Protein AF-A0A975ECJ5-F1 (afdb_monomer)

Mean predicted aligned error: 13.13 Å

Radius of gyration: 29.89 Å; Cα contacts (8 Å, |Δi|>4): 944; chains: 1; bounding box: 77×48×87 Å

Nearest PDB structures (foldseek):
  6h6a-assembly3_J  TM=4.450E-01  e=6.176E-04  Homo sapiens
  3abz-assembly1_A  TM=7.469E-01  e=1.154E-01  Kluyveromyces marxianus
  6s6z-assembly1_A  TM=5.336E-01  e=2.998E-02  Thermotoga maritima MSB8
  3abz-assembly1_C  TM=6.515E-01  e=1.094E-01  Kluyveromyces marxianus
  3ac0-assembly1_C  TM=5.501E-01  e=2.735E-01  Kluyveromyces marxianus

Structure (mmCIF, N/CA/C/O backbone):
data_AF-A0A975ECJ5-F1
#
_entry.id   AF-A0A975ECJ5-F1
#
loop_
_atom_site.group_PDB
_atom_site.id
_atom_site.type_symbol
_atom_site.label_atom_id
_atom_site.label_alt_id
_atom_site.label_comp_id
_atom_site.label_asym_id
_atom_site.label_entity_id
_atom_site.label_seq_id
_atom_site.pdbx_PDB_ins_code
_atom_site.Cartn_x
_atom_site.Cartn_y
_atom_site.Cartn_z
_atom_site.occupancy
_atom_site.B_iso_or_equiv
_atom_site.auth_seq_id
_atom_site.auth_comp_id
_atom_site.auth_asym_id
_atom_site.auth_atom_id
_atom_site.pdbx_PDB_model_num
ATOM 1 N N . MET A 1 1 ? 2.549 15.466 43.502 1.00 62.28 1 MET A N 1
ATOM 2 C CA . MET A 1 1 ? 1.268 14.815 43.764 1.00 62.28 1 MET A CA 1
ATOM 3 C C . MET A 1 1 ? 0.696 14.519 42.403 1.00 62.28 1 MET A C 1
ATOM 5 O O . MET A 1 1 ? 0.426 15.456 41.662 1.00 62.28 1 MET A O 1
ATOM 9 N N . LEU A 1 2 ? 0.679 13.247 42.028 1.00 64.88 2 LEU A N 1
ATOM 10 C CA . LEU A 1 2 ? -0.061 12.798 40.859 1.00 64.88 2 LEU A CA 1
ATOM 11 C C . LEU A 1 2 ? -1.450 12.451 41.387 1.00 64.88 2 LEU A C 1
ATOM 13 O O . LEU A 1 2 ? -1.637 11.401 41.990 1.00 64.88 2 LEU A O 1
ATOM 17 N N . LEU A 1 3 ? -2.378 13.398 41.284 1.00 78.25 3 LEU A N 1
ATOM 18 C CA . LEU A 1 3 ? -3.798 13.105 41.448 1.00 78.25 3 LEU A CA 1
ATOM 19 C C . LEU A 1 3 ? -4.303 12.575 40.105 1.00 78.25 3 LEU A C 1
ATOM 21 O O . LEU A 1 3 ? -3.846 13.037 39.056 1.00 78.25 3 LEU A O 1
ATOM 25 N N . CYS A 1 4 ? -5.242 11.628 40.115 1.00 75.44 4 CYS A N 1
ATOM 26 C CA . CYS A 1 4 ? -6.011 11.370 38.901 1.00 75.44 4 CYS A CA 1
ATOM 27 C C . CYS A 1 4 ? -6.831 12.624 38.540 1.00 75.44 4 CYS A C 1
ATOM 29 O O . CYS A 1 4 ? -7.020 13.521 39.368 1.00 75.44 4 CYS A O 1
ATOM 31 N N . LEU A 1 5 ? -7.313 12.687 37.298 1.00 66.12 5 LEU A N 1
ATOM 32 C CA . LEU A 1 5 ? -8.022 13.855 36.767 1.00 66.12 5 LEU A CA 1
ATOM 33 C C . LEU A 1 5 ? -9.216 14.272 37.648 1.00 66.12 5 LEU A C 1
ATOM 35 O O . LEU A 1 5 ? -9.437 15.459 37.868 1.00 66.12 5 LEU A O 1
ATOM 39 N N . GLU A 1 6 ? -9.942 13.295 38.188 1.00 70.50 6 GLU A N 1
ATOM 40 C CA . GLU A 1 6 ? -11.142 13.496 39.009 1.00 70.50 6 GLU A CA 1
ATOM 41 C C . GLU A 1 6 ? -10.809 14.137 40.363 1.00 70.50 6 GLU A C 1
ATOM 43 O O . GLU A 1 6 ? -11.420 15.134 40.743 1.00 70.50 6 GLU A O 1
ATOM 48 N N . HIS A 1 7 ? -9.777 13.642 41.054 1.00 82.31 7 HIS A N 1
ATOM 49 C CA . HIS A 1 7 ? -9.338 14.224 42.325 1.00 82.31 7 HIS A CA 1
ATOM 50 C C . HIS A 1 7 ? -8.669 15.594 42.138 1.00 82.31 7 HIS A C 1
ATOM 52 O O . HIS A 1 7 ? -8.808 16.462 42.996 1.00 82.31 7 HIS A O 1
ATOM 58 N N . ALA A 1 8 ? -7.966 15.823 41.020 1.00 83.69 8 ALA A N 1
ATOM 59 C CA . ALA A 1 8 ? -7.446 17.152 40.694 1.00 83.69 8 ALA A CA 1
ATOM 60 C C . ALA A 1 8 ? -8.595 18.160 40.513 1.00 83.69 8 ALA A C 1
ATOM 62 O O . ALA A 1 8 ? -8.568 19.242 41.096 1.00 83.69 8 ALA A O 1
ATOM 63 N N . TRP A 1 9 ? -9.647 17.765 39.789 1.00 86.75 9 TRP A N 1
ATOM 64 C CA . TRP A 1 9 ? -10.843 18.585 39.593 1.00 86.75 9 TRP A CA 1
ATOM 65 C C . TRP A 1 9 ? -11.589 18.885 40.900 1.00 86.75 9 TRP A C 1
ATOM 67 O O . TRP A 1 9 ? -12.117 19.984 41.071 1.00 86.75 9 TRP A O 1
ATOM 77 N N . GLU A 1 10 ? -11.637 17.924 41.825 1.00 88.56 10 GLU A N 1
ATOM 78 C CA . GLU A 1 10 ? -12.267 18.085 43.139 1.00 88.56 10 GLU A CA 1
ATOM 79 C C . GLU A 1 10 ? -11.507 19.075 44.039 1.00 88.56 10 GLU A C 1
ATOM 81 O O . GLU A 1 10 ? -12.133 19.896 44.716 1.00 88.56 10 GLU A O 1
ATOM 86 N N . VAL A 1 11 ? -10.170 19.032 44.013 1.00 88.19 11 VAL A N 1
ATOM 87 C CA . VAL A 1 11 ? -9.294 19.959 44.752 1.00 88.19 11 VAL A CA 1
ATOM 88 C C . VAL A 1 11 ? -9.364 21.381 44.181 1.00 88.19 11 VAL A C 1
ATOM 90 O O . VAL A 1 11 ? -9.317 22.345 44.945 1.00 88.19 11 VAL A O 1
ATOM 93 N N . ASP A 1 12 ? -9.538 21.518 42.865 1.00 88.81 12 ASP A N 1
ATOM 94 C CA . ASP A 1 12 ? -9.595 22.812 42.171 1.00 88.81 12 ASP A CA 1
ATOM 95 C C . ASP A 1 12 ? -10.973 23.507 42.251 1.00 88.81 12 ASP A C 1
ATOM 97 O O . ASP A 1 12 ? -11.145 24.618 41.737 1.00 88.81 12 ASP A O 1
ATOM 101 N N . GLN A 1 13 ? -11.970 22.901 42.911 1.00 92.12 13 GLN A N 1
ATOM 102 C CA . GLN A 1 13 ? -13.289 23.514 43.078 1.00 92.12 13 GLN A CA 1
ATOM 103 C C . GLN A 1 13 ? -13.207 24.833 43.878 1.00 92.12 13 GLN A C 1
ATOM 105 O O . GLN A 1 13 ? -12.739 24.829 45.022 1.00 92.12 13 GLN A O 1
ATOM 110 N N . PRO A 1 14 ? -13.739 25.966 43.366 1.00 90.06 14 PRO A N 1
ATOM 111 C CA . PRO A 1 14 ? -13.630 27.272 44.028 1.00 90.06 14 PRO A CA 1
ATOM 112 C C . PRO A 1 14 ? -14.200 27.318 45.452 1.00 90.06 14 PRO A C 1
ATOM 114 O O . PRO A 1 14 ? -13.722 28.077 46.292 1.00 90.06 14 PRO A O 1
ATOM 117 N N . ASN A 1 15 ? -15.216 26.502 45.739 1.00 93.25 15 ASN A N 1
ATOM 118 C CA . ASN A 1 15 ? -15.853 26.396 47.052 1.00 93.25 15 ASN A CA 1
ATOM 119 C C . ASN A 1 15 ? -15.137 25.435 48.017 1.00 93.25 15 ASN A C 1
ATOM 121 O O . ASN A 1 15 ? -15.571 25.326 49.159 1.00 93.25 15 ASN A O 1
ATOM 125 N N . ARG A 1 16 ? -14.066 24.756 47.583 1.00 91.69 16 ARG A N 1
ATOM 126 C CA . ARG A 1 16 ? -13.298 23.789 48.390 1.00 91.69 16 ARG A CA 1
ATOM 127 C C . ARG A 1 16 ? -11.844 24.185 48.612 1.00 91.69 16 ARG A C 1
ATOM 129 O O . ARG A 1 16 ? -11.105 23.475 49.285 1.00 91.69 16 ARG A O 1
ATOM 136 N N . VAL A 1 17 ? -11.436 25.358 48.129 1.00 89.62 17 VAL A N 1
ATOM 137 C CA . VAL A 1 17 ? -10.081 25.900 48.332 1.00 89.62 17 VAL A CA 1
ATOM 138 C C . VAL A 1 17 ? -9.714 25.982 49.824 1.00 89.62 17 VAL A C 1
ATOM 140 O O . VAL A 1 17 ? -8.550 25.836 50.191 1.00 89.62 17 VAL A O 1
ATOM 143 N N . THR A 1 18 ? -10.701 26.182 50.704 1.00 93.25 18 THR A N 1
ATOM 144 C CA . THR A 1 18 ? -10.509 26.168 52.163 1.00 93.25 18 THR A CA 1
ATOM 145 C C . THR A 1 18 ? -10.341 24.769 52.750 1.00 93.25 18 THR A C 1
ATOM 147 O O . THR A 1 18 ? -9.682 24.636 53.779 1.00 93.25 18 THR A O 1
ATOM 150 N N . ASP A 1 19 ? -10.907 23.747 52.107 1.00 94.31 19 ASP A N 1
ATOM 151 C CA . ASP A 1 19 ? -10.820 22.345 52.534 1.00 94.31 19 ASP A CA 1
ATOM 152 C C . ASP A 1 19 ? -9.458 21.739 52.167 1.00 94.31 19 ASP A C 1
ATOM 154 O O . ASP A 1 19 ? -8.950 20.867 52.872 1.00 94.31 19 ASP A O 1
ATOM 158 N N . PHE A 1 20 ? -8.834 22.247 51.097 1.00 93.38 20 PHE A N 1
ATOM 159 C CA . PHE A 1 20 ? -7.541 21.789 50.582 1.00 93.38 20 PHE A CA 1
ATOM 160 C C . PHE A 1 20 ? -6.480 22.902 50.599 1.00 93.38 20 PHE A C 1
ATOM 162 O O . PHE A 1 20 ? -5.957 23.295 49.552 1.00 93.38 20 PHE A O 1
ATOM 169 N N . PRO A 1 21 ? -6.115 23.439 51.779 1.00 93.81 21 PRO A N 1
ATOM 170 C CA . PRO A 1 21 ? -5.137 24.511 51.848 1.00 93.81 21 PRO A CA 1
ATOM 171 C C . PRO A 1 21 ? -3.771 24.031 51.324 1.00 93.81 21 PRO A C 1
ATOM 173 O O . PRO A 1 21 ? -3.394 22.875 51.545 1.00 93.81 21 PRO A O 1
ATOM 176 N N . PRO A 1 22 ? -2.942 24.915 50.729 1.00 90.94 22 PRO A N 1
ATOM 177 C CA . PRO A 1 22 ? -1.637 24.538 50.175 1.00 90.94 22 PRO A CA 1
ATOM 178 C C . PRO A 1 22 ? -0.714 23.800 51.152 1.00 90.94 22 PRO A C 1
ATOM 180 O O . PRO A 1 22 ? 0.156 23.041 50.731 1.00 90.94 22 PRO A O 1
ATOM 183 N N . LYS A 1 23 ? -0.881 24.028 52.461 1.00 94.19 23 LYS A N 1
ATOM 184 C CA . LYS A 1 23 ? -0.145 23.314 53.508 1.00 94.19 23 LYS A CA 1
ATOM 185 C C . LYS A 1 23 ? -0.503 21.821 53.539 1.00 94.19 23 LYS A C 1
ATOM 187 O O . LYS A 1 23 ? 0.407 21.003 53.505 1.00 94.19 23 LYS A O 1
ATOM 192 N N . LEU A 1 24 ? -1.793 21.486 53.516 1.00 91.69 24 LEU A N 1
ATOM 193 C CA . LEU A 1 24 ? -2.281 20.103 53.514 1.00 91.69 24 LEU A CA 1
ATOM 194 C C . LEU A 1 24 ? -1.820 19.357 52.254 1.00 91.69 24 LEU A C 1
ATOM 196 O O . LEU A 1 24 ? -1.302 18.249 52.337 1.00 91.69 24 LEU A O 1
ATOM 200 N N . LEU A 1 25 ? -1.907 20.005 51.087 1.00 90.50 25 LEU A N 1
ATOM 201 C CA . LEU A 1 25 ? -1.439 19.415 49.828 1.00 90.50 25 LEU A CA 1
ATOM 202 C C . LEU A 1 25 ? 0.076 19.143 49.837 1.00 90.50 25 LEU A C 1
ATOM 204 O O . LEU A 1 25 ? 0.540 18.149 49.277 1.00 90.50 25 LEU A O 1
ATOM 208 N N . LYS A 1 26 ? 0.869 20.007 50.483 1.00 90.88 26 LYS A N 1
ATOM 209 C CA . LYS A 1 26 ? 2.307 19.768 50.677 1.00 90.88 26 LYS A CA 1
ATOM 210 C C . LYS A 1 26 ? 2.566 18.592 51.616 1.00 90.88 26 LYS A C 1
ATOM 212 O O . LYS A 1 26 ? 3.430 17.783 51.301 1.00 90.88 26 LYS A O 1
ATOM 217 N N . GLU A 1 27 ? 1.817 18.483 52.712 1.00 93.19 27 GLU A N 1
ATOM 218 C CA . GLU A 1 27 ? 1.917 17.366 53.663 1.00 93.19 27 GLU A CA 1
ATOM 219 C C . GLU A 1 27 ? 1.588 16.028 52.984 1.00 93.19 27 GLU A C 1
ATOM 221 O O . GLU A 1 27 ? 2.374 15.089 53.068 1.00 93.19 27 GLU A O 1
ATOM 226 N N . TRP A 1 28 ? 0.505 15.960 52.206 1.00 91.69 28 TRP A N 1
ATOM 227 C CA . TRP A 1 28 ? 0.153 14.760 51.439 1.00 91.69 28 TRP A CA 1
ATOM 228 C C . TRP A 1 28 ? 1.196 14.402 50.383 1.00 91.69 28 TRP A C 1
ATOM 230 O O . TRP A 1 28 ? 1.543 13.234 50.226 1.00 91.69 28 TRP A O 1
ATOM 240 N N . LYS A 1 29 ? 1.731 15.398 49.664 1.00 89.50 29 LYS A N 1
ATOM 241 C CA . LYS A 1 29 ? 2.802 15.156 48.690 1.00 89.50 29 LYS A CA 1
ATOM 242 C C . LYS A 1 29 ? 4.059 14.617 49.370 1.00 89.50 29 LYS A C 1
ATOM 244 O O . LYS A 1 29 ? 4.700 13.747 48.795 1.00 89.50 29 LYS A O 1
ATOM 249 N N . GLN A 1 30 ? 4.415 15.143 50.541 1.00 91.06 30 GLN A N 1
ATOM 250 C CA . GLN A 1 30 ? 5.572 14.658 51.284 1.00 91.06 30 GLN A CA 1
ATOM 251 C C . GLN A 1 30 ? 5.344 13.220 51.757 1.00 91.06 30 GLN A C 1
ATOM 253 O O . GLN A 1 30 ? 6.196 12.387 51.495 1.00 91.06 30 GLN A O 1
ATOM 258 N N . SER A 1 31 ? 4.163 12.898 52.295 1.00 90.12 31 SER A N 1
ATOM 259 C CA . SER A 1 31 ? 3.805 11.520 52.670 1.00 90.12 31 SER A CA 1
ATOM 260 C C . SER A 1 31 ? 3.916 10.547 51.491 1.00 90.12 31 SER A C 1
ATOM 262 O O . SER A 1 31 ? 4.477 9.473 51.641 1.00 90.12 31 SER A O 1
ATOM 264 N N . GLN A 1 32 ? 3.445 10.934 50.298 1.00 83.56 32 GLN A N 1
ATOM 265 C CA . GLN A 1 32 ? 3.583 10.104 49.093 1.00 83.56 32 GLN A CA 1
ATOM 266 C C . GLN A 1 32 ? 5.046 9.869 48.693 1.00 83.56 32 GLN A C 1
ATOM 268 O O . GLN A 1 32 ? 5.368 8.808 48.166 1.00 83.56 32 GLN A O 1
ATOM 273 N N . LEU A 1 33 ? 5.912 10.870 48.881 1.00 85.94 33 LEU A N 1
ATOM 274 C CA . LEU A 1 33 ? 7.343 10.743 48.599 1.00 85.94 33 LEU A CA 1
ATOM 275 C C . LEU A 1 33 ? 8.029 9.865 49.644 1.00 85.94 33 LEU A C 1
ATOM 277 O O . LEU A 1 33 ? 8.795 8.990 49.266 1.00 85.94 33 LEU A O 1
ATOM 281 N N . ASP A 1 34 ? 7.699 10.044 50.921 1.00 89.81 34 ASP A N 1
ATOM 282 C CA . ASP A 1 34 ? 8.231 9.230 52.014 1.00 89.81 34 ASP A CA 1
ATOM 283 C C . ASP A 1 34 ? 7.836 7.749 51.834 1.00 89.81 34 ASP A C 1
ATOM 285 O O . ASP A 1 34 ? 8.672 6.860 51.999 1.00 89.81 34 ASP A O 1
ATOM 289 N N . ASP A 1 35 ? 6.597 7.477 51.404 1.00 85.31 35 ASP A N 1
ATOM 290 C CA . ASP A 1 35 ? 6.122 6.128 51.068 1.00 85.31 35 ASP A CA 1
ATOM 291 C C . ASP A 1 35 ? 6.859 5.545 49.850 1.00 85.31 35 ASP A C 1
ATOM 293 O O . ASP A 1 35 ? 7.249 4.377 49.852 1.00 85.31 35 ASP A O 1
ATOM 297 N N . PHE A 1 36 ? 7.079 6.352 48.807 1.00 80.69 36 PHE A N 1
ATOM 298 C CA . PHE A 1 36 ? 7.815 5.936 47.609 1.00 80.69 36 PHE A CA 1
ATOM 299 C C . PHE A 1 36 ? 9.289 5.623 47.910 1.00 80.69 36 PHE A C 1
ATOM 301 O O . PHE A 1 36 ? 9.836 4.628 47.425 1.00 80.69 36 PHE A O 1
ATOM 308 N N . ASP A 1 37 ? 9.923 6.442 48.747 1.00 86.62 37 ASP A N 1
ATOM 309 C CA . ASP A 1 37 ? 11.296 6.242 49.204 1.00 86.62 37 ASP A CA 1
ATOM 310 C C . ASP A 1 37 ? 11.392 4.999 50.106 1.00 86.62 37 ASP A C 1
ATOM 312 O O . ASP A 1 37 ? 12.317 4.195 49.961 1.00 86.62 37 ASP A O 1
ATOM 316 N N . GLY A 1 38 ? 10.396 4.770 50.971 1.00 85.12 38 GLY A N 1
ATOM 317 C CA . GLY A 1 38 ? 10.281 3.569 51.805 1.00 85.12 38 GLY A CA 1
ATOM 318 C C . GLY A 1 38 ? 10.153 2.263 51.010 1.00 85.12 38 GLY A C 1
ATOM 319 O O . GLY A 1 38 ? 10.591 1.211 51.477 1.00 85.12 38 GLY A O 1
ATOM 320 N N . LEU A 1 39 ? 9.627 2.329 49.784 1.00 82.06 39 LEU A N 1
ATOM 321 C CA . LEU A 1 39 ? 9.543 1.208 48.840 1.00 82.06 39 LEU A CA 1
ATOM 322 C C . LEU A 1 39 ? 10.813 1.029 47.988 1.00 82.06 39 LEU A C 1
ATOM 324 O O . LEU A 1 39 ? 10.838 0.210 47.069 1.00 82.06 39 LEU A O 1
ATOM 328 N N . GLY A 1 40 ? 11.879 1.785 48.268 1.00 84.75 40 GLY A N 1
ATOM 329 C CA . GLY A 1 40 ? 13.138 1.707 47.526 1.00 84.75 40 GLY A CA 1
ATOM 330 C C . GLY A 1 40 ? 13.014 2.220 46.092 1.00 84.75 40 GLY A C 1
ATOM 331 O O . GLY A 1 40 ? 13.661 1.683 45.192 1.00 84.75 40 GLY A O 1
ATOM 332 N N . HIS A 1 41 ? 12.154 3.221 45.871 1.00 77.81 41 HIS A N 1
ATOM 333 C CA . HIS A 1 41 ? 11.828 3.776 44.555 1.00 77.81 41 HIS A CA 1
ATOM 334 C C . HIS A 1 41 ? 11.247 2.759 43.559 1.00 77.81 41 HIS A C 1
ATOM 336 O O . HIS A 1 41 ? 11.252 2.992 42.347 1.00 77.81 41 HIS A O 1
ATOM 342 N N . GLN A 1 42 ? 10.740 1.625 44.044 1.00 70.88 42 GLN A N 1
ATOM 343 C CA . GLN A 1 42 ? 9.905 0.749 43.235 1.00 70.88 42 GLN A CA 1
ATOM 344 C C . GLN A 1 42 ? 8.486 1.324 43.231 1.00 70.88 42 GLN A C 1
ATOM 346 O O . GLN A 1 42 ? 7.989 1.784 44.259 1.00 70.88 42 GLN A O 1
ATOM 351 N N . GLY A 1 43 ? 7.841 1.358 42.061 1.00 69.88 43 GLY A N 1
ATOM 352 C CA . GLY A 1 43 ? 6.437 1.767 41.977 1.00 69.88 43 GLY A CA 1
ATOM 353 C C . GLY A 1 43 ? 5.565 0.917 42.908 1.00 69.88 43 GLY A C 1
ATOM 354 O O . GLY A 1 43 ? 5.936 -0.208 43.239 1.00 69.88 43 GLY A O 1
ATOM 355 N N . TRP A 1 44 ? 4.410 1.440 43.331 1.00 76.00 44 TRP A N 1
ATOM 356 C CA . TRP A 1 44 ? 3.478 0.688 44.174 1.00 76.00 44 TRP A CA 1
ATOM 357 C C . TRP A 1 44 ? 3.039 -0.595 43.462 1.00 76.00 44 TRP A C 1
ATOM 359 O O . TRP A 1 44 ? 2.202 -0.566 42.559 1.00 76.00 44 TRP A O 1
ATOM 369 N N . ALA A 1 45 ? 3.627 -1.725 43.854 1.00 71.81 45 ALA A N 1
ATOM 370 C CA . ALA A 1 45 ? 3.180 -3.029 43.406 1.00 71.81 45 ALA A CA 1
ATOM 371 C C . ALA A 1 45 ? 1.780 -3.257 43.979 1.00 71.81 45 ALA A C 1
ATOM 373 O O . ALA A 1 45 ? 1.597 -3.261 45.198 1.00 71.81 45 ALA A O 1
ATOM 374 N N . LEU A 1 46 ? 0.789 -3.419 43.102 1.00 75.38 46 LEU A N 1
ATOM 375 C CA . LEU A 1 46 ? -0.544 -3.820 43.532 1.00 75.38 46 LEU A CA 1
ATOM 376 C C . LEU A 1 46 ? -0.418 -5.179 44.220 1.00 75.38 46 LEU A C 1
ATOM 378 O O . LEU A 1 46 ? 0.112 -6.131 43.640 1.00 75.38 46 LEU A O 1
ATOM 382 N N . THR A 1 47 ? -0.881 -5.270 45.463 1.00 81.62 47 THR A N 1
ATOM 383 C CA . THR A 1 47 ? -0.996 -6.572 46.116 1.00 81.62 47 THR A CA 1
ATOM 384 C C . THR A 1 47 ? -2.041 -7.408 45.373 1.00 81.62 47 THR A C 1
ATOM 386 O O . THR A 1 47 ? -2.941 -6.836 44.752 1.00 81.62 47 THR A O 1
ATOM 389 N N . PRO A 1 48 ? -1.972 -8.748 45.435 1.00 78.62 48 PRO A N 1
ATOM 390 C CA . PRO A 1 48 ? -3.012 -9.605 44.867 1.00 78.62 48 PRO A CA 1
ATOM 391 C C . PRO A 1 48 ? -4.424 -9.193 45.312 1.00 78.62 48 PRO A C 1
ATOM 393 O O . PRO A 1 48 ? -5.324 -9.116 44.486 1.00 78.62 48 PRO A O 1
ATOM 396 N N . ASP A 1 49 ? -4.584 -8.796 46.577 1.00 79.19 49 ASP A N 1
ATOM 397 C CA . ASP A 1 49 ? -5.862 -8.317 47.111 1.00 79.19 49 ASP A CA 1
ATOM 398 C C . ASP A 1 49 ? -6.308 -6.988 46.480 1.00 79.19 49 ASP A C 1
ATOM 400 O O . ASP A 1 49 ? -7.487 -6.815 46.199 1.00 79.19 49 ASP A O 1
ATOM 404 N N . MET A 1 50 ? -5.387 -6.053 46.210 1.00 76.31 50 MET A N 1
ATOM 405 C CA . MET A 1 50 ? -5.701 -4.798 45.511 1.00 76.31 50 MET A CA 1
ATOM 406 C C . MET A 1 50 ? -6.032 -5.030 44.036 1.00 76.31 50 MET A C 1
ATOM 408 O O . MET A 1 50 ? -6.873 -4.320 43.490 1.00 76.31 50 MET A O 1
ATOM 412 N N . VAL A 1 51 ? -5.391 -6.010 43.392 1.00 73.06 51 VAL A N 1
ATOM 413 C CA . VAL A 1 51 ? -5.749 -6.444 42.035 1.00 73.06 51 VAL A CA 1
ATOM 414 C C . VAL A 1 51 ? -7.158 -7.034 42.039 1.00 73.06 51 VAL A C 1
ATOM 416 O O . VAL A 1 51 ? -7.980 -6.632 41.222 1.00 73.06 51 VAL A O 1
ATOM 419 N N . ASP A 1 52 ? -7.471 -7.915 42.988 1.00 72.62 52 ASP A N 1
ATOM 420 C CA . ASP A 1 52 ? -8.794 -8.528 43.115 1.00 72.62 52 ASP A CA 1
ATOM 421 C C . ASP A 1 52 ? -9.882 -7.504 43.465 1.00 72.62 52 ASP A C 1
ATOM 423 O O . ASP A 1 52 ? -10.973 -7.546 42.900 1.00 72.62 52 ASP A O 1
ATOM 427 N N . GLU A 1 53 ? -9.602 -6.555 44.360 1.00 73.62 53 GLU A N 1
ATOM 428 C CA . GLU A 1 53 ? -10.499 -5.448 44.706 1.00 73.62 53 GLU A CA 1
ATOM 429 C C . GLU A 1 53 ? -10.723 -4.539 43.490 1.00 73.62 53 GLU A C 1
ATOM 431 O O . GLU A 1 53 ? -11.865 -4.194 43.187 1.00 73.62 53 GLU A O 1
ATOM 436 N N . ALA A 1 54 ? -9.664 -4.197 42.746 1.00 68.00 54 ALA A N 1
ATOM 437 C CA . ALA A 1 54 ? -9.750 -3.412 41.515 1.00 68.00 54 ALA A CA 1
ATOM 438 C C . ALA A 1 54 ? -10.554 -4.146 40.433 1.00 68.00 54 ALA A C 1
ATOM 440 O O . ALA A 1 54 ? -11.377 -3.531 39.761 1.00 68.00 54 ALA A O 1
ATOM 441 N N . LEU A 1 55 ? -10.388 -5.463 40.290 1.00 67.00 55 LEU A N 1
ATOM 442 C CA . LEU A 1 55 ? -11.177 -6.301 39.381 1.00 67.00 55 LEU A CA 1
ATOM 443 C C . LEU A 1 55 ? -12.646 -6.403 39.823 1.00 67.00 55 LEU A C 1
ATOM 445 O O . LEU A 1 55 ? -13.548 -6.354 38.989 1.00 67.00 55 LEU A O 1
ATOM 449 N N . ARG A 1 56 ? -12.926 -6.485 41.130 1.00 66.00 56 ARG A N 1
ATOM 450 C CA . ARG A 1 56 ? -14.297 -6.488 41.684 1.00 66.00 56 ARG A CA 1
ATOM 451 C C . ARG A 1 56 ? -14.999 -5.136 41.559 1.00 66.00 56 ARG A C 1
ATOM 453 O O . ARG A 1 56 ? -16.187 -5.086 41.272 1.00 66.00 56 ARG A O 1
ATOM 460 N N . SER A 1 57 ? -14.275 -4.040 41.753 1.00 59.72 57 SER A N 1
ATOM 461 C CA . SER A 1 57 ? -14.819 -2.682 41.628 1.00 59.72 57 SER A CA 1
ATOM 462 C C . SER A 1 57 ? -14.960 -2.251 40.163 1.00 59.72 57 SER A C 1
ATOM 464 O O . SER A 1 57 ? -15.931 -1.585 39.807 1.00 59.72 57 SER A O 1
ATOM 466 N N . SER A 1 58 ? -14.075 -2.711 39.274 1.00 50.47 58 SER A N 1
ATOM 467 C CA . SER A 1 58 ? -14.229 -2.533 37.820 1.00 50.47 58 SER A CA 1
ATOM 468 C C . SER A 1 58 ? -15.287 -3.454 37.202 1.00 50.47 58 SER A C 1
ATOM 470 O O . SER A 1 58 ? -15.858 -3.107 36.171 1.00 50.47 58 SER A O 1
ATOM 472 N N . SER A 1 59 ? -15.640 -4.565 37.860 1.00 48.62 59 SER A N 1
ATOM 473 C CA . SER A 1 59 ? -16.780 -5.424 37.497 1.00 48.62 59 SER A CA 1
ATOM 474 C C . SER A 1 59 ? -18.116 -4.936 38.061 1.00 48.62 59 SER A C 1
ATOM 476 O O . SER A 1 59 ? -19.042 -5.725 38.253 1.00 48.62 59 SER A O 1
ATOM 478 N N . THR A 1 60 ? -18.259 -3.620 38.265 1.00 44.16 60 THR A N 1
ATOM 479 C CA . THR A 1 60 ? -19.583 -3.023 38.455 1.00 44.16 60 THR A CA 1
ATOM 480 C C . THR A 1 60 ? -20.457 -3.445 37.275 1.00 44.16 60 THR A C 1
ATOM 482 O O . THR A 1 60 ? -20.190 -3.079 36.130 1.00 44.16 60 THR A O 1
ATOM 485 N N . THR A 1 61 ? -21.472 -4.263 37.552 1.00 40.16 61 THR A N 1
ATOM 486 C CA . THR A 1 61 ? -22.395 -4.809 36.561 1.00 40.16 61 THR A CA 1
ATOM 487 C C . THR A 1 61 ? -23.096 -3.657 35.845 1.00 40.16 61 THR A C 1
ATOM 489 O O . THR A 1 61 ? -24.080 -3.106 36.338 1.00 40.16 61 THR A O 1
ATOM 492 N N . MET A 1 62 ? -22.587 -3.260 34.680 1.00 42.62 62 MET A N 1
ATOM 493 C CA . MET A 1 62 ? -23.304 -2.355 33.792 1.00 42.62 62 MET A CA 1
ATOM 494 C C . MET A 1 62 ? -24.488 -3.131 33.209 1.00 42.62 62 MET A C 1
ATOM 496 O O . MET A 1 62 ? -24.332 -3.984 32.338 1.00 42.62 62 MET A O 1
ATOM 500 N N . ASN A 1 63 ? -25.677 -2.885 33.756 1.00 39.78 63 ASN A N 1
ATOM 501 C CA . ASN A 1 63 ? -26.916 -3.515 33.310 1.00 39.78 63 ASN A CA 1
ATOM 502 C C . ASN A 1 63 ? -27.417 -2.806 32.043 1.00 39.78 63 ASN A C 1
ATOM 504 O O . ASN A 1 63 ? -28.067 -1.763 32.116 1.00 39.78 63 ASN A O 1
ATOM 508 N N . PHE A 1 64 ? -27.103 -3.369 30.877 1.00 45.31 64 PHE A N 1
ATOM 509 C CA . PHE A 1 64 ? -27.545 -2.869 29.575 1.00 45.31 64 PHE A CA 1
ATOM 510 C C . PHE A 1 64 ? -28.861 -3.537 29.150 1.00 45.31 64 PHE A C 1
ATOM 512 O O . PHE A 1 64 ? -28.867 -4.451 28.334 1.00 45.31 64 PHE A O 1
ATOM 519 N N . ASN A 1 65 ? -30.002 -3.090 29.677 1.00 42.34 65 ASN A N 1
ATOM 520 C CA . ASN A 1 65 ? -31.304 -3.557 29.180 1.00 42.34 65 ASN A CA 1
ATOM 521 C C . ASN A 1 65 ? -31.753 -2.692 27.991 1.00 42.34 65 ASN A C 1
ATOM 523 O O . ASN A 1 65 ? -31.765 -1.467 28.104 1.00 42.34 65 ASN A O 1
ATOM 527 N N . ASN A 1 66 ? -32.116 -3.313 26.857 1.00 48.22 66 ASN A N 1
ATOM 528 C CA . ASN A 1 66 ? -32.550 -2.639 25.617 1.00 48.22 66 ASN A CA 1
ATOM 529 C C . ASN A 1 66 ? -31.615 -1.509 25.156 1.00 48.22 66 ASN A C 1
ATOM 531 O O . AS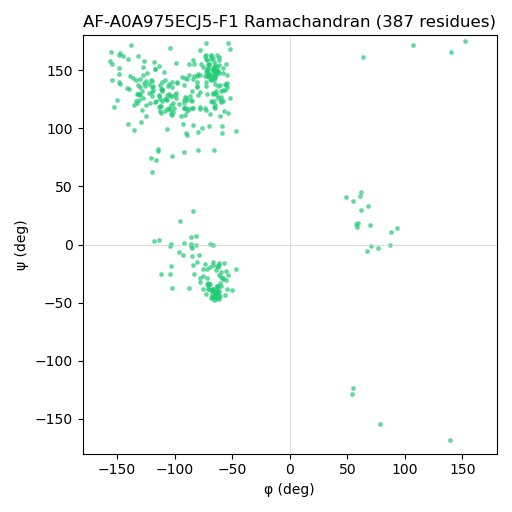N A 1 66 ? -32.050 -0.433 24.744 1.00 48.22 66 ASN A O 1
ATOM 535 N N . SER A 1 67 ? -30.307 -1.737 25.260 1.00 52.00 67 SER A N 1
ATOM 536 C CA . SER A 1 67 ? -29.313 -0.731 24.900 1.00 52.00 67 SER A CA 1
ATOM 537 C C . SER A 1 67 ? -29.015 -0.773 23.401 1.00 52.00 67 SER A C 1
ATOM 539 O O . SER A 1 67 ? -28.793 -1.833 22.817 1.00 52.00 67 SER A O 1
ATOM 541 N N . THR A 1 68 ? -29.017 0.402 22.772 1.00 52.38 68 THR A N 1
ATOM 542 C CA . THR A 1 68 ? -28.525 0.571 21.400 1.00 52.38 68 THR A CA 1
ATOM 543 C C . THR A 1 68 ? -27.027 0.802 21.465 1.00 52.38 68 THR A C 1
ATOM 545 O O . THR A 1 68 ? -26.583 1.733 22.137 1.00 52.38 68 THR A O 1
ATOM 548 N N . VAL A 1 69 ? -26.249 -0.019 20.764 1.00 61.75 69 VAL A N 1
ATOM 549 C CA . VAL A 1 69 ? -24.804 0.175 20.657 1.00 61.75 69 VAL A CA 1
ATOM 550 C C . VAL A 1 69 ? -24.470 0.683 19.261 1.00 61.75 69 VAL A C 1
ATOM 552 O O . VAL A 1 69 ? -24.913 0.124 18.257 1.00 61.75 69 VAL A O 1
ATOM 555 N N . SER A 1 70 ? -23.705 1.773 19.204 1.00 57.34 70 SER A N 1
ATOM 556 C CA . SER A 1 70 ? -23.178 2.335 17.962 1.00 57.34 70 SER A CA 1
ATOM 557 C C . SER A 1 70 ? -21.703 1.993 17.853 1.00 57.34 70 SER A C 1
ATOM 559 O O . SER A 1 70 ? -20.899 2.467 18.653 1.00 57.34 70 SER A O 1
ATOM 561 N N . LEU A 1 71 ? -21.352 1.207 16.840 1.00 64.75 71 LEU A N 1
ATOM 562 C CA . LEU A 1 71 ? -19.974 0.886 16.507 1.00 64.75 71 LEU A CA 1
ATOM 563 C C . LEU A 1 71 ? -19.571 1.610 15.224 1.00 64.75 71 LEU A C 1
ATOM 565 O O . LEU A 1 71 ? -20.233 1.465 14.200 1.00 64.75 71 LEU A O 1
ATOM 569 N N . GLY A 1 72 ? -18.486 2.376 15.268 1.00 55.88 72 GLY A N 1
ATOM 570 C CA . GLY A 1 72 ? -17.875 2.960 14.077 1.00 55.88 72 GLY A CA 1
ATOM 571 C C . GLY A 1 72 ? -16.581 2.236 13.724 1.00 55.88 72 GLY A C 1
ATOM 572 O O . GLY A 1 72 ? -15.762 1.960 14.606 1.00 55.88 72 GLY A O 1
ATOM 573 N N . GLY A 1 73 ? -16.375 1.950 12.440 1.00 55.72 73 GLY A N 1
ATOM 574 C CA . GLY A 1 73 ? -15.035 1.733 11.911 1.00 55.72 73 GLY A CA 1
ATOM 575 C C . GLY A 1 73 ? -14.240 3.031 12.041 1.00 55.72 73 GLY A C 1
ATOM 576 O O . GLY A 1 73 ? -14.744 4.108 11.708 1.00 55.72 73 GLY A O 1
ATOM 577 N N . ALA A 1 74 ? -13.014 2.955 12.556 1.00 52.38 74 ALA A N 1
ATOM 578 C CA . ALA A 1 74 ? -12.145 4.118 12.612 1.00 52.38 74 ALA A CA 1
ATOM 579 C C . ALA A 1 74 ? -11.803 4.551 11.176 1.00 52.38 74 ALA A C 1
ATOM 581 O O . ALA A 1 74 ? -11.199 3.815 10.399 1.00 52.38 74 ALA A O 1
ATOM 582 N N . GLY A 1 75 ? -12.214 5.757 10.810 1.00 49.72 75 GLY A N 1
ATOM 583 C CA . GLY A 1 75 ? -11.811 6.431 9.582 1.00 49.72 75 GLY A CA 1
ATOM 584 C C . GLY A 1 75 ? -11.537 7.899 9.891 1.00 49.72 75 GLY A C 1
ATOM 585 O O . GLY A 1 75 ? -11.782 8.338 11.013 1.00 49.72 75 GLY A O 1
ATOM 586 N N . GLY A 1 76 ? -10.985 8.638 8.929 1.00 47.41 76 GLY A N 1
ATOM 587 C CA . GLY A 1 76 ? -10.475 9.997 9.120 1.00 47.41 76 GLY A CA 1
ATOM 588 C C . GLY A 1 76 ? -11.472 10.995 9.734 1.00 47.41 76 GLY A C 1
ATOM 589 O O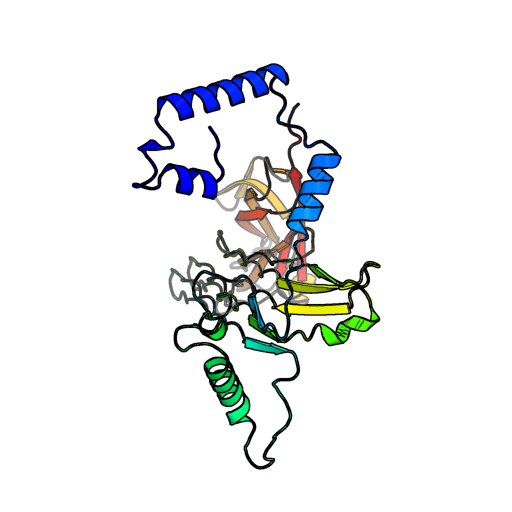 . GLY A 1 76 ? -12.658 10.729 9.900 1.00 47.41 76 GLY A O 1
ATOM 590 N N . ASN A 1 77 ? -10.984 12.195 10.047 1.00 46.50 77 ASN A N 1
ATOM 591 C CA . ASN A 1 77 ? -11.688 13.186 10.879 1.00 46.50 77 ASN A CA 1
ATOM 592 C C . ASN A 1 77 ? -12.973 13.794 10.271 1.00 46.50 77 ASN A C 1
ATOM 594 O O . ASN A 1 77 ? -13.577 14.655 10.904 1.00 46.50 77 ASN A O 1
ATOM 598 N N . ALA A 1 78 ? -13.368 13.411 9.051 1.00 49.72 78 ALA A N 1
ATOM 599 C CA . ALA A 1 78 ? -14.529 13.947 8.341 1.00 49.72 78 ALA A CA 1
ATOM 600 C C . ALA A 1 78 ? -15.684 12.922 8.320 1.00 49.72 78 ALA A C 1
ATOM 602 O O . ALA A 1 78 ? -15.681 12.022 7.481 1.00 49.72 78 ALA A O 1
ATOM 603 N N . PRO A 1 79 ? -16.685 13.049 9.205 1.00 52.06 79 PRO A N 1
ATOM 604 C CA . PRO A 1 79 ? -17.750 12.060 9.344 1.00 52.06 79 PRO A CA 1
ATOM 605 C C . PRO A 1 79 ? -18.434 11.726 8.001 1.00 52.06 79 PRO A C 1
ATOM 607 O O . PRO A 1 79 ? -18.909 12.614 7.295 1.00 52.06 79 PRO A O 1
ATOM 610 N N . GLY A 1 80 ? -18.495 10.441 7.655 1.00 53.69 80 GLY A N 1
ATOM 611 C CA . GLY A 1 80 ? -19.184 9.848 6.503 1.00 53.69 80 GLY A CA 1
ATOM 612 C C . GLY A 1 80 ? -18.569 10.135 5.136 1.00 53.69 80 GLY A C 1
ATOM 613 O O . GLY A 1 80 ? -19.092 9.662 4.127 1.00 53.69 80 GLY A O 1
ATOM 614 N N . ALA A 1 81 ? -17.485 10.907 5.072 1.00 63.72 81 ALA A N 1
ATOM 615 C CA . ALA A 1 81 ? -16.882 11.303 3.812 1.00 63.72 81 ALA A CA 1
ATOM 616 C C . ALA A 1 81 ? -15.997 10.185 3.253 1.00 63.72 81 ALA A C 1
ATOM 618 O O . ALA A 1 81 ? -15.191 9.586 3.962 1.00 63.72 81 ALA A O 1
ATOM 619 N N . GLY A 1 82 ? -16.102 9.926 1.953 1.00 73.62 82 GLY A N 1
ATOM 620 C CA . GLY A 1 82 ? -15.038 9.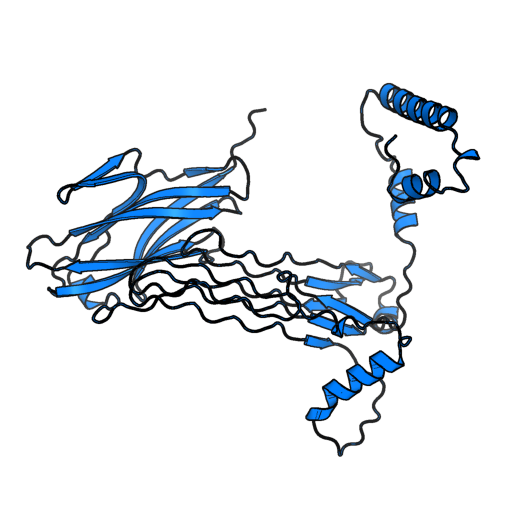209 1.267 1.00 73.62 82 GLY A CA 1
ATOM 621 C C . GLY A 1 82 ? -13.759 10.041 1.251 1.00 73.62 82 GLY A C 1
ATOM 622 O O . GLY A 1 82 ? -13.793 11.267 1.389 1.00 73.62 82 GLY A O 1
ATOM 623 N N . GLY A 1 83 ? -12.620 9.378 1.094 1.00 78.50 83 GLY A N 1
ATOM 624 C CA . GLY A 1 83 ? -11.341 10.055 0.967 1.00 78.50 83 GLY A CA 1
ATOM 625 C C . GLY A 1 83 ? -11.322 10.963 -0.258 1.00 78.50 83 GLY A C 1
ATOM 626 O O . GLY A 1 83 ? -11.787 10.574 -1.327 1.00 78.50 83 GLY A O 1
ATOM 627 N N . GLY A 1 84 ? -10.783 12.176 -0.137 1.00 81.62 84 GLY A N 1
ATOM 628 C CA . GLY A 1 84 ? -10.551 13.028 -1.307 1.00 81.62 84 GLY A CA 1
ATOM 629 C C . GLY A 1 84 ? -9.511 12.396 -2.234 1.00 81.62 84 GLY A C 1
ATOM 630 O O . GLY A 1 84 ? -8.578 11.766 -1.751 1.00 81.62 84 GLY A O 1
ATOM 631 N N . GLY A 1 85 ? -9.651 12.545 -3.551 1.00 83.75 85 GLY A N 1
ATOM 632 C CA . GLY A 1 85 ? -8.614 12.113 -4.490 1.00 83.75 85 GLY A CA 1
ATOM 633 C C . GLY A 1 85 ? -7.337 12.948 -4.356 1.00 83.75 85 GLY A C 1
ATOM 634 O O . GLY A 1 85 ? -7.384 14.117 -3.971 1.00 83.75 85 GLY A O 1
ATOM 635 N N . GLY A 1 86 ? -6.190 12.348 -4.658 1.00 83.75 86 GLY A N 1
ATOM 636 C CA . GLY A 1 86 ? -4.893 13.007 -4.561 1.00 83.75 86 GLY A CA 1
ATOM 637 C C . GLY A 1 86 ? -4.684 14.051 -5.651 1.00 83.75 86 GLY A C 1
ATOM 638 O O . GLY A 1 86 ? -5.135 13.884 -6.784 1.00 83.75 86 GLY A O 1
ATOM 639 N N . GLY A 1 87 ? -3.990 15.141 -5.325 1.00 85.00 87 GLY A N 1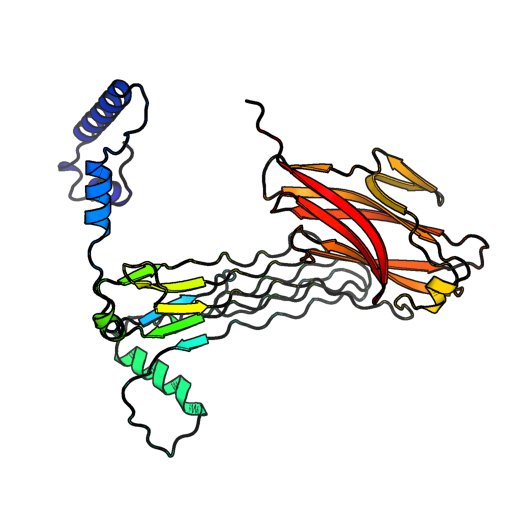
ATOM 640 C CA . GLY A 1 87 ? -3.605 16.151 -6.313 1.00 85.00 87 GLY A CA 1
ATOM 641 C C . GLY A 1 87 ? -2.522 15.640 -7.268 1.00 85.00 87 GLY A C 1
ATOM 642 O O . GLY A 1 87 ? -1.743 14.760 -6.914 1.00 85.00 87 GLY A O 1
ATOM 643 N N . ALA A 1 88 ? -2.430 16.214 -8.466 1.00 85.50 88 ALA A N 1
ATOM 644 C CA . ALA A 1 88 ? -1.339 15.919 -9.390 1.00 85.50 88 ALA A CA 1
ATOM 645 C C . ALA A 1 88 ? -0.751 17.204 -9.982 1.00 85.50 88 ALA A C 1
ATOM 647 O O . ALA A 1 88 ? -1.487 18.149 -10.269 1.00 85.50 88 ALA A O 1
ATOM 648 N N . ILE A 1 89 ? 0.574 17.249 -10.144 1.00 84.94 89 ILE A N 1
ATOM 649 C CA . ILE A 1 89 ? 1.309 18.412 -10.661 1.00 84.94 89 ILE A CA 1
ATOM 650 C C . ILE A 1 89 ? 2.158 17.991 -11.863 1.00 84.94 89 ILE A C 1
ATOM 652 O O . ILE A 1 89 ? 3.064 17.173 -11.726 1.00 84.94 89 ILE A O 1
ATOM 656 N N . GLY A 1 90 ? 1.913 18.599 -13.027 1.00 84.75 90 GLY A N 1
ATOM 657 C CA . GLY A 1 90 ? 2.692 18.384 -14.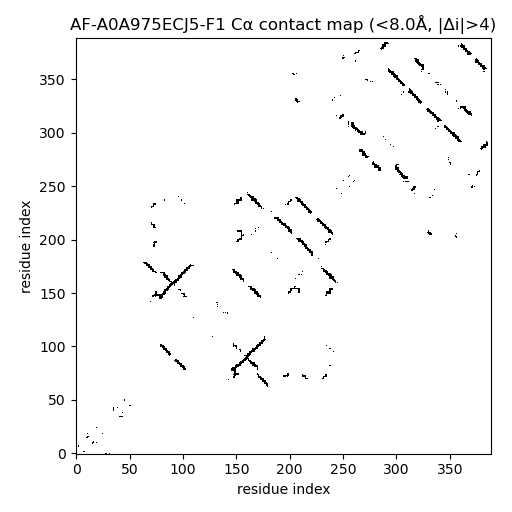249 1.00 84.75 90 GLY A CA 1
ATOM 658 C C . GLY A 1 90 ? 1.883 18.617 -15.525 1.00 84.75 90 GLY A C 1
ATOM 659 O O . GLY A 1 90 ? 0.684 18.892 -15.476 1.00 84.75 90 GLY A O 1
ATOM 660 N N . GLN A 1 91 ? 2.542 18.532 -16.683 1.00 74.62 91 GLN A N 1
ATOM 661 C CA . GLN A 1 91 ? 1.862 18.621 -17.979 1.00 74.62 91 GLN A CA 1
ATOM 662 C C . GLN A 1 91 ? 0.892 17.440 -18.124 1.00 74.62 91 GLN A C 1
ATOM 664 O O . GLN A 1 91 ? 1.296 16.310 -17.895 1.00 74.62 91 GLN A O 1
ATOM 669 N N . ASN A 1 92 ? -0.376 17.704 -18.462 1.00 79.56 92 ASN A N 1
ATOM 670 C CA . ASN A 1 92 ? -1.466 16.712 -18.540 1.00 79.56 92 ASN A CA 1
ATOM 671 C C . ASN A 1 92 ? -1.764 15.936 -17.238 1.00 79.56 92 ASN A C 1
ATOM 673 O O . ASN A 1 92 ? -2.460 14.918 -17.273 1.00 79.56 92 ASN A O 1
ATOM 677 N N . ALA A 1 93 ? -1.260 16.399 -16.092 1.00 83.81 93 ALA A N 1
ATOM 678 C CA . ALA A 1 93 ? -1.505 15.737 -14.819 1.00 83.81 93 ALA A CA 1
ATOM 679 C C . ALA A 1 93 ? -2.993 15.810 -14.423 1.00 83.81 93 ALA A C 1
ATOM 681 O O . ALA A 1 93 ? -3.668 16.815 -14.668 1.00 83.81 93 ALA A O 1
ATOM 682 N N . ARG A 1 94 ? -3.512 14.750 -13.794 1.00 87.81 94 ARG A N 1
ATOM 683 C CA . ARG A 1 94 ? -4.915 14.633 -13.359 1.00 87.81 94 ARG A CA 1
ATOM 684 C C . ARG A 1 94 ? -5.002 14.208 -11.900 1.00 87.81 94 ARG A C 1
ATOM 686 O O . ARG A 1 94 ? -4.294 13.306 -11.467 1.00 87.81 94 ARG A O 1
ATOM 693 N N . GLY A 1 95 ? -5.879 14.852 -11.134 1.00 87.69 95 GLY A N 1
ATOM 694 C CA . GLY A 1 95 ? -6.160 14.423 -9.764 1.00 87.69 95 GLY A CA 1
ATOM 695 C C . GLY A 1 95 ? -6.830 13.047 -9.728 1.00 87.69 95 GLY A C 1
ATOM 696 O O . GLY A 1 95 ? -7.517 12.663 -10.675 1.00 87.69 95 GLY A O 1
ATOM 697 N N . GLY A 1 96 ? -6.631 12.318 -8.632 1.00 86.19 96 GLY A N 1
ATOM 698 C CA . GLY A 1 96 ? -7.317 11.053 -8.387 1.00 86.19 96 GLY A CA 1
ATOM 699 C C . GLY A 1 96 ? -8.813 11.245 -8.132 1.00 86.19 96 GLY A C 1
ATOM 700 O O . GLY A 1 96 ? -9.278 12.343 -7.817 1.00 86.19 96 GLY A O 1
ATOM 701 N N . ILE A 1 97 ? -9.581 10.163 -8.241 1.00 88.12 97 ILE A N 1
ATOM 702 C CA . ILE A 1 97 ? -11.016 10.169 -7.929 1.00 88.12 97 ILE A CA 1
ATOM 703 C C . ILE A 1 97 ? -11.182 10.054 -6.406 1.00 88.12 97 ILE A C 1
ATOM 705 O O . ILE A 1 97 ? -10.396 9.378 -5.745 1.00 88.12 97 ILE A O 1
ATOM 709 N N . GLY A 1 98 ? -12.188 10.711 -5.826 1.00 85.94 98 GLY A N 1
ATOM 710 C CA . GLY A 1 98 ? -12.539 10.499 -4.418 1.00 85.94 98 GLY A CA 1
ATOM 711 C C . GLY A 1 98 ? -13.076 9.085 -4.157 1.00 85.94 98 GLY A C 1
ATOM 712 O O . GLY A 1 98 ? -13.671 8.467 -5.038 1.00 85.94 98 GLY A O 1
ATOM 713 N N . GLY A 1 99 ? -12.875 8.573 -2.946 1.00 84.25 99 GLY A N 1
ATOM 714 C CA . GLY A 1 99 ? -13.435 7.296 -2.513 1.00 84.25 99 GLY A CA 1
ATOM 715 C C . GLY A 1 99 ? -14.918 7.398 -2.130 1.00 84.25 99 GLY A C 1
ATOM 716 O O . GLY A 1 99 ? -15.449 8.501 -1.976 1.00 84.25 99 GLY A O 1
ATOM 717 N N . PRO A 1 100 ? -15.616 6.262 -1.964 1.00 85.94 100 PRO A N 1
ATOM 718 C CA . PRO A 1 100 ? -16.981 6.244 -1.446 1.00 85.94 100 PRO A CA 1
ATOM 719 C C . PRO A 1 100 ? -17.017 6.566 0.057 1.00 85.94 100 PRO A C 1
ATOM 721 O O . PRO A 1 100 ? -16.101 6.223 0.802 1.00 85.94 100 PRO A O 1
ATOM 724 N N . GLY A 1 101 ? -18.094 7.201 0.522 1.00 81.19 101 GLY A N 1
ATOM 725 C CA . GLY A 1 101 ? -18.367 7.322 1.957 1.00 81.19 101 GLY A CA 1
ATOM 726 C C . GLY A 1 101 ? -18.684 5.970 2.598 1.00 81.19 101 GLY A C 1
ATOM 727 O O . GLY A 1 101 ? -19.054 5.018 1.908 1.00 81.19 101 GLY A O 1
ATOM 728 N N . GLY A 1 102 ? -18.544 5.892 3.920 1.00 77.31 102 GLY A N 1
ATOM 729 C CA . GLY A 1 102 ? -18.911 4.700 4.681 1.00 77.31 102 GLY A CA 1
ATOM 730 C C . GLY A 1 102 ? -20.419 4.432 4.672 1.00 77.31 102 GLY A C 1
ATOM 731 O O . GLY A 1 102 ? -21.232 5.355 4.574 1.00 77.31 102 GLY A O 1
ATOM 732 N N . GLY A 1 103 ? -20.807 3.160 4.775 1.00 79.25 103 GLY A N 1
ATOM 733 C CA . GLY A 1 103 ? -22.207 2.747 4.903 1.00 79.25 103 GLY A CA 1
ATOM 734 C C . GLY A 1 103 ? -22.684 2.720 6.358 1.00 79.25 103 GLY A C 1
ATOM 735 O O . GLY A 1 103 ? -21.886 2.533 7.272 1.00 79.25 103 GLY A O 1
ATOM 736 N N . VAL A 1 104 ? -23.997 2.853 6.571 1.00 77.19 104 VAL A N 1
ATOM 737 C CA . VAL A 1 104 ? -24.645 2.572 7.865 1.00 77.19 104 VAL A CA 1
ATOM 738 C C . VAL A 1 104 ? -25.449 1.280 7.746 1.00 77.19 104 VAL A C 1
ATOM 740 O O . VAL A 1 104 ? -26.306 1.155 6.865 1.00 77.19 104 VAL A O 1
ATOM 743 N N . ARG A 1 105 ? -25.180 0.327 8.639 1.00 81.56 105 ARG A N 1
ATOM 744 C CA . ARG A 1 105 ? -25.832 -0.983 8.711 1.00 81.56 105 ARG A CA 1
ATOM 745 C C . ARG A 1 105 ? -26.535 -1.144 10.057 1.00 81.56 105 ARG A C 1
ATOM 747 O O . ARG A 1 105 ? -26.017 -0.729 11.089 1.00 81.56 105 ARG A O 1
ATOM 754 N N . TYR A 1 106 ? -27.719 -1.747 10.043 1.00 78.62 106 TYR A N 1
ATOM 755 C CA . TYR A 1 106 ? -28.519 -1.988 11.244 1.00 78.62 106 TYR A CA 1
ATOM 756 C C . TYR A 1 106 ? -28.579 -3.490 11.530 1.00 78.62 106 TYR A C 1
ATOM 758 O O . TYR A 1 106 ? -28.823 -4.273 10.611 1.00 78.62 106 TYR A O 1
ATOM 766 N N . GLU A 1 107 ? -28.368 -3.892 12.784 1.00 80.19 107 GLU A N 1
ATOM 767 C CA . GLU A 1 107 ? -28.458 -5.291 13.226 1.00 80.19 107 GLU A CA 1
ATOM 768 C C . GLU A 1 107 ? -29.403 -5.471 14.429 1.00 80.19 107 GLU A C 1
ATOM 770 O O . GLU A 1 107 ? -29.368 -4.704 15.391 1.00 80.19 107 GLU A O 1
ATOM 775 N N . GLY A 1 108 ? -30.208 -6.540 14.407 1.00 72.06 108 GLY A N 1
ATOM 776 C CA . GLY A 1 108 ? -31.217 -6.853 15.431 1.00 72.06 108 GLY A CA 1
ATOM 777 C C . GLY A 1 108 ? -32.653 -6.607 14.952 1.00 72.06 108 GLY A C 1
ATOM 778 O O . GLY A 1 108 ? -32.868 -6.084 13.860 1.00 72.06 108 GLY A O 1
ATOM 779 N N . ILE A 1 109 ? -33.644 -7.024 15.748 1.00 56.25 109 ILE A N 1
ATOM 780 C CA . ILE A 1 109 ? -35.067 -6.808 15.439 1.00 56.25 109 ILE A CA 1
ATOM 781 C C . ILE A 1 109 ? -35.372 -5.319 15.648 1.00 56.25 109 ILE A C 1
ATOM 783 O O . ILE A 1 109 ? -35.296 -4.854 16.785 1.00 56.25 109 ILE A O 1
ATOM 787 N N . PRO A 1 110 ? -35.745 -4.548 14.615 1.00 49.75 110 PRO A N 1
ATOM 788 C CA . PRO A 1 110 ? -36.186 -3.183 14.822 1.00 49.75 110 PRO A CA 1
ATOM 789 C C . PRO A 1 110 ? -37.640 -3.229 15.298 1.00 49.75 110 PRO A C 1
ATOM 791 O O . PRO A 1 110 ? -38.549 -3.036 14.502 1.00 49.75 110 PRO A O 1
ATOM 794 N N . PHE A 1 111 ? -37.847 -3.475 16.596 1.00 50.16 111 PHE A N 1
ATOM 795 C CA . PHE A 1 111 ? -39.140 -3.330 17.279 1.00 50.16 111 PHE A CA 1
ATOM 796 C C . PHE A 1 111 ? -40.262 -4.275 16.768 1.00 50.16 111 PHE A C 1
ATOM 798 O O . PHE A 1 111 ? -40.140 -4.901 15.714 1.00 50.16 111 PHE A O 1
ATOM 805 N N . PRO A 1 112 ? -41.344 -4.493 17.546 1.00 43.25 112 PRO A N 1
ATOM 806 C CA . PRO A 1 112 ? -42.401 -5.431 17.170 1.00 43.25 112 PRO A CA 1
ATOM 807 C C . PRO A 1 112 ? -43.036 -5.085 15.818 1.00 43.25 112 PRO A C 1
ATOM 809 O O . PRO A 1 112 ? -43.432 -3.946 15.571 1.00 43.25 112 PRO A O 1
ATOM 812 N N . GLU A 1 113 ? -43.182 -6.112 14.978 1.00 42.28 113 GLU A N 1
ATOM 813 C CA . GLU A 1 113 ? -43.981 -6.123 13.755 1.00 42.28 113 GLU A CA 1
ATOM 814 C C . GLU A 1 113 ? -45.373 -5.518 13.989 1.00 42.28 113 GLU A C 1
ATOM 816 O O . GLU A 1 113 ? -46.327 -6.186 14.383 1.00 42.28 113 GLU A O 1
ATOM 821 N N . LYS A 1 114 ? -45.535 -4.245 13.653 1.00 41.81 114 LYS A N 1
ATOM 822 C CA . LYS A 1 114 ? -46.752 -3.799 12.979 1.00 41.81 114 LYS A CA 1
ATOM 823 C C . LYS A 1 114 ? -46.351 -3.295 11.606 1.00 41.81 114 LYS A C 1
ATOM 825 O O . LYS A 1 114 ? -46.296 -2.100 11.344 1.00 41.81 114 LYS A O 1
ATOM 830 N N . ARG A 1 115 ? -46.006 -4.254 10.744 1.00 44.62 115 ARG A N 1
ATOM 831 C CA . ARG A 1 115 ? -45.921 -4.046 9.300 1.00 44.62 115 ARG A CA 1
ATOM 832 C C . ARG A 1 115 ? -47.338 -3.840 8.784 1.00 44.62 115 ARG A C 1
ATOM 834 O O . ARG A 1 115 ? -48.126 -4.780 8.794 1.00 44.62 115 ARG A O 1
ATOM 841 N N . ASP A 1 116 ? -47.633 -2.635 8.318 1.00 52.28 116 ASP A N 1
ATOM 842 C CA . ASP A 1 116 ? -48.694 -2.446 7.335 1.00 52.28 116 ASP A CA 1
ATOM 843 C C . ASP A 1 116 ? -48.113 -2.868 5.970 1.00 52.28 116 ASP A C 1
ATOM 845 O O . ASP A 1 116 ? -47.117 -2.280 5.533 1.00 52.28 116 ASP A O 1
ATOM 849 N N . PRO A 1 117 ? -48.634 -3.916 5.308 1.00 51.41 117 PRO A N 1
ATOM 850 C CA . PRO A 1 117 ? -48.000 -4.536 4.139 1.00 51.41 117 PRO A CA 1
ATOM 851 C C . PRO A 1 117 ? -47.993 -3.679 2.859 1.00 51.41 117 PRO A C 1
ATOM 853 O O . PRO A 1 117 ? -47.474 -4.128 1.840 1.00 51.41 117 PRO A O 1
ATOM 856 N N . GLU A 1 118 ? -48.527 -2.456 2.881 1.00 54.28 118 GLU A N 1
ATOM 857 C CA . GLU A 1 118 ? -48.721 -1.639 1.675 1.00 54.28 118 GLU A CA 1
ATOM 858 C C . GLU A 1 118 ? -47.697 -0.508 1.465 1.00 54.28 118 GLU A C 1
ATOM 860 O O . GLU A 1 118 ? -47.774 0.190 0.455 1.00 54.28 118 GLU A O 1
ATOM 865 N N . THR A 1 119 ? -46.702 -0.315 2.344 1.00 50.75 119 THR A N 1
ATOM 866 C CA . THR A 1 119 ? -45.709 0.768 2.161 1.00 50.75 119 THR A CA 1
ATOM 867 C C . THR A 1 119 ? -44.298 0.250 1.863 1.00 50.75 119 THR A C 1
ATOM 869 O O . THR A 1 119 ? -43.694 -0.504 2.620 1.00 50.75 119 THR A O 1
ATOM 872 N N . SER A 1 120 ? -43.805 0.649 0.690 1.00 45.78 120 SER A N 1
ATOM 873 C CA . SER A 1 120 ? -42.607 0.183 -0.009 1.00 45.78 120 SER A CA 1
ATOM 874 C C . SER A 1 120 ? -41.279 0.403 0.732 1.00 45.78 120 SER A C 1
ATOM 876 O O . SER A 1 120 ? -41.140 1.304 1.559 1.00 45.78 120 SER A O 1
ATOM 878 N N . GLU A 1 121 ? -40.262 -0.378 0.341 1.00 49.28 121 GLU A N 1
ATOM 879 C CA . GLU A 1 121 ? -38.886 -0.442 0.879 1.00 49.28 121 GLU A CA 1
ATOM 880 C C . GLU A 1 121 ? -38.177 0.912 1.095 1.00 49.28 121 GLU A C 1
ATOM 882 O O . GLU A 1 121 ? -37.276 1.011 1.934 1.00 49.28 121 GLU A O 1
ATOM 887 N N . SER A 1 122 ? -38.615 1.976 0.416 1.00 48.16 122 SER A N 1
ATOM 888 C CA . SER A 1 122 ? -38.097 3.341 0.556 1.00 48.16 122 SER A CA 1
ATOM 889 C C . SER A 1 122 ? -38.361 4.002 1.922 1.00 48.16 122 SER A C 1
ATOM 891 O O . SER A 1 122 ? -37.663 4.955 2.253 1.00 48.16 122 SER A O 1
ATOM 893 N N . ASN A 1 123 ? -39.304 3.505 2.738 1.00 47.09 123 ASN A N 1
ATOM 894 C CA . ASN A 1 123 ? -39.653 4.093 4.048 1.00 47.09 123 ASN A CA 1
ATOM 895 C C . ASN A 1 123 ? -38.959 3.450 5.263 1.00 47.09 123 ASN A C 1
ATOM 897 O O . ASN A 1 123 ? -39.067 3.961 6.379 1.00 47.09 123 ASN A O 1
ATOM 901 N N . SER A 1 124 ? -38.222 2.353 5.075 1.00 50.59 124 SER A N 1
ATOM 902 C CA . SER A 1 124 ? -37.601 1.608 6.184 1.00 50.59 124 SER A CA 1
ATOM 903 C C . SER A 1 124 ? -36.542 2.418 6.950 1.00 50.59 124 SER A C 1
ATOM 905 O O . SER A 1 124 ? -36.485 2.354 8.177 1.00 50.59 124 SER A O 1
ATOM 907 N N . ARG A 1 125 ? -35.752 3.247 6.253 1.00 49.41 125 ARG A N 1
ATOM 908 C CA . ARG A 1 125 ? -34.746 4.133 6.873 1.00 49.41 125 ARG A CA 1
ATOM 909 C C . ARG A 1 125 ? -35.365 5.296 7.651 1.00 49.41 125 ARG A C 1
ATOM 911 O O . ARG A 1 125 ? -34.869 5.639 8.721 1.00 49.41 125 ARG A O 1
ATOM 918 N N . GLN A 1 126 ? -36.450 5.875 7.132 1.00 50.25 126 GLN A N 1
ATOM 919 C CA . GLN A 1 126 ? -37.151 6.997 7.766 1.00 50.25 126 GLN A CA 1
ATOM 920 C C . GLN A 1 126 ? -37.769 6.562 9.107 1.00 50.25 126 GLN A C 1
ATOM 922 O O . GLN A 1 126 ? -37.638 7.251 10.114 1.00 50.25 126 GLN A O 1
ATOM 927 N N . CYS A 1 127 ? -38.362 5.364 9.133 1.00 54.28 127 CYS A N 1
ATOM 928 C CA . CYS A 1 127 ? -39.088 4.849 10.291 1.00 54.28 127 CYS A CA 1
ATOM 929 C C . CYS A 1 127 ? -38.172 4.565 11.495 1.00 54.28 127 CYS A C 1
ATOM 931 O O . CYS A 1 127 ? -38.532 4.889 12.622 1.00 54.28 127 CYS A O 1
ATOM 933 N N . VAL A 1 128 ? -36.962 4.034 11.268 1.00 54.75 128 VAL A N 1
ATOM 934 C CA . VAL A 1 128 ? -35.984 3.799 12.348 1.00 54.75 128 VAL A CA 1
ATOM 935 C C . VAL A 1 128 ? -35.477 5.121 12.921 1.00 54.75 128 VAL A C 1
ATOM 937 O O . VAL A 1 128 ? -35.438 5.285 14.134 1.00 54.75 128 VAL A O 1
ATOM 940 N N . HIS A 1 129 ? -35.135 6.092 12.076 1.00 55.50 129 HIS A N 1
ATOM 941 C CA . HIS A 1 129 ? -34.636 7.388 12.535 1.00 55.50 129 HIS A CA 1
ATOM 942 C C . HIS A 1 129 ? -35.675 8.159 13.373 1.00 55.50 129 HIS A C 1
ATOM 944 O O . HIS A 1 129 ? -35.334 8.717 14.417 1.00 55.50 129 HIS A O 1
ATOM 950 N N . ASP A 1 130 ? -36.947 8.132 12.968 1.00 60.81 130 ASP A N 1
ATOM 951 C CA . ASP A 1 130 ? -38.038 8.779 13.706 1.00 60.81 130 ASP A CA 1
ATOM 952 C C . ASP A 1 130 ? -38.372 8.043 15.018 1.00 60.81 130 ASP A C 1
ATOM 954 O O . ASP A 1 130 ? -38.628 8.688 16.037 1.00 60.81 130 ASP A O 1
ATOM 958 N N . LEU A 1 131 ? -38.290 6.704 15.043 1.00 58.03 131 LEU A N 1
ATOM 959 C CA . LEU A 1 131 ? -38.481 5.922 16.271 1.00 58.03 131 LEU A CA 1
ATOM 960 C C . LEU A 1 131 ? -37.366 6.152 17.285 1.00 58.03 131 LEU A C 1
ATOM 962 O O . LEU A 1 131 ? -37.641 6.347 18.467 1.00 58.03 131 LEU A O 1
ATOM 966 N N . VAL A 1 132 ? -36.112 6.150 16.835 1.00 57.25 132 VAL A N 1
ATOM 967 C CA . VAL A 1 132 ? -34.969 6.382 17.715 1.00 57.25 132 VAL A CA 1
ATOM 968 C C . VAL A 1 132 ? -35.059 7.818 18.266 1.00 57.25 132 VAL A C 1
ATOM 970 O O . VAL A 1 132 ? -34.962 8.005 19.473 1.00 57.25 132 VAL A O 1
ATOM 973 N N . LYS A 1 133 ? -35.429 8.821 17.457 1.00 61.34 133 LYS A N 1
ATOM 974 C CA . LYS A 1 133 ? -35.730 10.178 17.962 1.00 61.34 133 LYS A CA 1
ATOM 975 C C . LYS A 1 133 ? -36.876 10.242 18.977 1.00 61.34 133 LYS A C 1
ATOM 977 O O . LYS A 1 133 ? -36.892 11.155 19.792 1.00 61.34 133 LYS A O 1
ATOM 982 N N . SER A 1 134 ? -37.835 9.317 18.924 1.00 60.91 134 SER A N 1
ATOM 983 C CA . SER A 1 134 ? -38.949 9.251 19.882 1.00 60.91 134 SER A CA 1
ATOM 984 C C . SER A 1 134 ? -38.602 8.524 21.188 1.00 60.91 134 SER A C 1
ATOM 986 O O . SER A 1 134 ? -39.222 8.786 22.216 1.00 60.91 134 SER A O 1
ATOM 988 N N . ALA A 1 135 ? -37.620 7.617 21.153 1.00 59.31 135 ALA A N 1
ATOM 989 C CA . ALA A 1 135 ? -37.186 6.823 22.302 1.00 59.31 135 ALA A CA 1
ATOM 990 C C . ALA A 1 135 ? -36.174 7.558 23.198 1.00 59.31 135 ALA A C 1
ATOM 992 O O . ALA A 1 135 ? -35.984 7.175 24.352 1.00 59.31 135 ALA A O 1
ATOM 993 N N . PHE A 1 136 ? -35.545 8.615 22.682 1.00 58.25 136 PHE A N 1
ATOM 994 C CA . PHE A 1 136 ? -34.576 9.431 23.403 1.00 58.25 136 PHE A CA 1
ATOM 995 C C . PHE A 1 136 ? -35.080 10.880 23.552 1.00 58.25 136 PHE A C 1
ATOM 997 O O . PHE A 1 136 ? -35.868 11.342 22.728 1.00 58.25 136 PHE A O 1
ATOM 1004 N N . PRO A 1 137 ? -34.687 11.611 24.613 1.00 63.09 137 PRO A N 1
ATOM 1005 C CA . PRO A 1 137 ? -35.119 12.995 24.811 1.00 63.09 137 PRO A CA 1
ATOM 1006 C C . PRO A 1 137 ? -34.646 13.905 23.662 1.00 63.09 137 PRO A C 1
ATOM 1008 O O . PRO A 1 137 ? -33.673 13.603 22.978 1.00 63.09 137 PRO A O 1
ATOM 1011 N N . ALA A 1 138 ? -35.356 15.011 23.412 1.00 61.50 138 ALA A N 1
ATOM 1012 C CA . ALA A 1 138 ? -35.185 15.840 22.207 1.00 61.50 138 ALA A CA 1
ATOM 1013 C C . ALA A 1 138 ? -33.781 16.469 22.032 1.00 61.50 138 ALA A C 1
ATOM 1015 O O . ALA A 1 138 ? -33.448 16.949 20.950 1.00 61.50 138 ALA A O 1
ATOM 1016 N N . ASP A 1 139 ? -32.973 16.485 23.089 1.00 60.41 139 ASP A N 1
ATOM 1017 C CA . ASP A 1 139 ? -31.578 16.926 23.138 1.00 60.41 139 ASP A CA 1
ATOM 1018 C C . ASP A 1 139 ? -30.558 15.787 22.926 1.00 60.41 139 ASP A C 1
ATOM 1020 O O . ASP A 1 139 ? -29.371 16.051 22.718 1.00 60.41 139 ASP A O 1
ATOM 1024 N N . TYR A 1 140 ? -31.006 14.528 22.912 1.00 50.97 140 TYR A N 1
ATOM 1025 C CA . TYR A 1 140 ? -30.178 13.361 22.635 1.00 50.97 140 TYR A CA 1
ATOM 1026 C C . TYR A 1 140 ? -29.896 13.261 21.132 1.00 50.97 140 TYR A C 1
ATOM 1028 O O . TYR A 1 140 ? -30.724 12.811 20.336 1.00 50.97 140 TYR A O 1
ATOM 1036 N N . ARG A 1 141 ? -28.701 13.702 20.728 1.00 52.28 141 ARG A N 1
ATOM 1037 C CA . ARG A 1 141 ? -28.206 13.496 19.363 1.00 52.28 141 ARG A CA 1
ATOM 1038 C C . ARG A 1 141 ? -27.933 12.020 19.154 1.00 52.28 141 ARG A C 1
ATOM 1040 O O . ARG A 1 141 ? -27.162 11.413 19.898 1.00 52.28 141 ARG A O 1
ATOM 1047 N N . LEU A 1 142 ? -28.563 11.451 18.137 1.00 52.62 142 LEU A N 1
ATOM 1048 C CA . LEU A 1 142 ? -28.348 10.053 17.821 1.00 52.62 142 LEU A CA 1
ATOM 1049 C C . LEU A 1 142 ? -26.919 9.865 17.335 1.00 52.62 142 LEU A C 1
ATOM 1051 O O . LEU A 1 142 ? -26.410 10.708 16.599 1.00 52.62 142 LEU A O 1
ATOM 1055 N N . PRO A 1 143 ? -26.280 8.729 17.643 1.00 50.81 143 PRO A N 1
ATOM 1056 C CA . PRO A 1 143 ? -25.026 8.375 16.998 1.00 50.81 143 PRO A CA 1
ATOM 1057 C C . PRO A 1 143 ? -25.140 8.316 15.466 1.00 50.81 143 PRO A C 1
ATOM 1059 O O . PRO A 1 143 ? -24.124 8.378 14.793 1.00 50.81 143 PRO A O 1
ATOM 1062 N N . SER A 1 144 ? -26.348 8.251 14.888 1.00 49.06 144 SER A N 1
ATOM 1063 C CA . SER A 1 144 ? -26.559 8.413 13.441 1.00 49.06 144 SER A CA 1
ATOM 1064 C C . SER A 1 144 ? -26.252 9.823 12.914 1.00 49.06 144 SER A C 1
ATOM 1066 O O . SER A 1 144 ? -26.116 9.991 11.707 1.00 49.06 144 SER A O 1
ATOM 1068 N N . ASP A 1 145 ? -26.138 10.826 13.793 1.00 49.69 145 ASP A N 1
ATOM 1069 C CA . ASP A 1 145 ? -25.622 12.162 13.464 1.00 49.69 145 ASP A CA 1
ATOM 1070 C C . ASP A 1 145 ? -24.076 12.183 13.437 1.00 49.69 145 ASP A C 1
ATOM 1072 O O . ASP A 1 145 ? -23.472 13.124 12.918 1.00 49.69 145 ASP A O 1
ATOM 1076 N N . LEU A 1 146 ? -23.421 11.148 13.985 1.00 54.97 146 LEU A N 1
ATOM 1077 C CA . LEU A 1 146 ? -21.986 10.902 13.847 1.00 54.97 146 LEU A CA 1
ATOM 1078 C C . LEU A 1 146 ? -21.790 10.047 12.602 1.00 54.97 146 LEU A C 1
ATOM 1080 O O . LEU A 1 146 ? -21.932 8.828 12.634 1.00 54.97 146 LEU A O 1
ATOM 1084 N N . ALA A 1 147 ? -21.520 10.703 11.482 1.00 57.91 147 ALA A N 1
ATOM 1085 C CA . ALA A 1 147 ? -21.366 9.991 10.230 1.00 57.91 147 ALA A CA 1
ATOM 1086 C C . ALA A 1 147 ? -20.119 9.060 10.254 1.00 57.91 147 ALA A C 1
ATOM 1088 O O . ALA A 1 147 ? -19.176 9.328 11.005 1.00 57.91 147 ALA A O 1
ATOM 1089 N N . PRO A 1 148 ? -20.132 7.955 9.480 1.00 66.00 148 PRO A N 1
ATOM 1090 C CA . PRO A 1 148 ? -19.144 6.871 9.547 1.00 66.00 148 PRO A CA 1
ATOM 1091 C C . PRO A 1 148 ? -17.674 7.318 9.454 1.00 66.00 148 PRO A C 1
ATOM 1093 O O . PRO A 1 148 ? -17.380 8.448 9.080 1.00 66.00 148 PRO A O 1
ATOM 1096 N N . GLY A 1 149 ? -16.710 6.442 9.743 1.00 64.75 149 GLY A N 1
ATOM 1097 C CA . GLY A 1 149 ? -15.292 6.800 9.608 1.00 64.75 149 GLY A CA 1
ATOM 1098 C C . GLY A 1 149 ? -14.954 7.320 8.201 1.00 64.75 149 GLY A C 1
ATOM 1099 O O . GLY A 1 149 ? -15.379 6.718 7.217 1.00 64.75 149 GLY A O 1
ATOM 1100 N N . ALA A 1 150 ? -14.189 8.413 8.073 1.00 70.62 150 ALA A N 1
ATOM 1101 C CA . ALA A 1 150 ? -13.821 8.928 6.750 1.00 70.62 150 ALA A CA 1
ATOM 1102 C C . ALA A 1 150 ? -12.831 8.019 6.011 1.00 70.62 150 ALA A C 1
ATOM 1104 O O . ALA A 1 150 ? -11.976 7.376 6.623 1.00 70.62 150 ALA A O 1
ATOM 1105 N N . GLY A 1 151 ? -12.881 8.032 4.684 1.00 72.75 151 GLY A N 1
ATOM 1106 C CA . GLY A 1 151 ? -11.853 7.400 3.866 1.00 72.75 151 GLY A CA 1
ATOM 1107 C C . GLY A 1 151 ? -10.534 8.177 3.879 1.00 72.75 151 GLY A C 1
ATOM 1108 O O . GLY A 1 151 ? -10.514 9.396 4.061 1.00 72.75 151 GLY A O 1
ATOM 1109 N N . GLY A 1 152 ? -9.415 7.476 3.684 1.00 74.69 152 GLY A N 1
ATOM 1110 C CA . GLY A 1 152 ? -8.090 8.101 3.588 1.00 74.69 152 GLY A CA 1
ATOM 1111 C C . GLY A 1 152 ? -7.937 8.936 2.313 1.00 74.69 152 GLY A C 1
ATOM 1112 O O . GLY A 1 152 ? -8.442 8.559 1.261 1.00 74.69 152 GLY A O 1
ATOM 1113 N N . GLY A 1 153 ? -7.241 10.070 2.375 1.00 78.81 153 GLY A N 1
ATOM 1114 C CA . GLY A 1 153 ? -6.969 10.879 1.181 1.00 78.81 153 GLY A CA 1
ATOM 1115 C C . GLY A 1 153 ? -6.080 10.143 0.172 1.00 78.81 153 GLY A C 1
ATOM 1116 O O . GLY A 1 153 ? -5.224 9.349 0.552 1.00 78.81 153 GLY A O 1
ATOM 1117 N N . GLY A 1 154 ? -6.286 10.414 -1.112 1.00 78.19 154 GLY A N 1
ATOM 1118 C CA . GLY A 1 154 ? -5.450 9.932 -2.198 1.00 78.19 154 GLY A CA 1
ATOM 1119 C C . GLY A 1 154 ? -4.080 10.607 -2.214 1.00 78.19 154 GLY A C 1
ATOM 1120 O O . GLY A 1 154 ? -3.950 11.795 -1.911 1.00 78.19 154 GLY A O 1
ATOM 1121 N N . GLY A 1 155 ? -3.055 9.850 -2.599 1.00 78.00 155 GLY A N 1
ATOM 1122 C CA . GLY A 1 155 ? -1.682 10.339 -2.668 1.00 78.00 155 GLY A CA 1
ATOM 1123 C C . GLY A 1 155 ? -1.447 11.368 -3.766 1.00 78.00 155 GLY A C 1
ATOM 1124 O O . GLY A 1 155 ? -1.966 11.236 -4.873 1.00 78.00 155 GLY A O 1
ATOM 1125 N N . GLY A 1 156 ? -0.628 12.380 -3.481 1.00 79.06 156 GLY A N 1
ATOM 1126 C CA . GLY A 1 156 ? -0.178 13.321 -4.503 1.00 79.06 156 GLY A CA 1
ATOM 1127 C C . GLY A 1 156 ? 0.721 12.656 -5.553 1.00 79.06 156 GLY A C 1
ATOM 1128 O O . GLY A 1 156 ? 1.476 11.740 -5.228 1.00 79.06 156 GLY A O 1
ATOM 1129 N N . ALA A 1 157 ? 0.680 13.140 -6.794 1.00 79.19 157 ALA A N 1
ATOM 1130 C CA . ALA A 1 157 ? 1.580 12.707 -7.863 1.00 79.19 157 ALA A CA 1
ATOM 1131 C C . ALA A 1 157 ? 2.270 13.906 -8.537 1.00 79.19 157 ALA A C 1
ATOM 1133 O O . ALA A 1 157 ? 1.688 14.983 -8.674 1.00 79.19 157 ALA A O 1
ATOM 1134 N N . VAL A 1 158 ? 3.523 13.736 -8.964 1.00 76.88 158 VAL A N 1
ATOM 1135 C CA . VAL A 1 158 ? 4.306 14.790 -9.631 1.00 76.88 158 VAL A CA 1
ATOM 1136 C C . VAL A 1 158 ? 4.960 14.221 -10.884 1.00 76.88 158 VAL A C 1
ATOM 1138 O O . VAL A 1 158 ? 5.622 13.189 -10.822 1.00 76.88 158 VAL A O 1
ATOM 1141 N N . GLY A 1 159 ? 4.793 14.911 -12.011 1.00 77.00 159 GLY A N 1
ATOM 1142 C CA . GLY A 1 159 ? 5.390 14.563 -13.298 1.00 77.00 159 GLY A CA 1
ATOM 1143 C C . GLY A 1 159 ? 4.438 14.786 -14.480 1.00 77.00 159 GLY A C 1
ATOM 1144 O O . GLY A 1 159 ? 3.236 14.976 -14.280 1.00 77.00 159 GLY A O 1
ATOM 1145 N N . PRO A 1 160 ? 4.954 14.789 -15.722 1.00 74.38 160 PRO A N 1
ATOM 1146 C CA . PRO A 1 160 ? 4.115 14.723 -16.916 1.00 74.38 160 PRO A CA 1
ATOM 1147 C C . PRO A 1 160 ? 3.203 13.493 -16.871 1.00 74.38 160 PRO A C 1
ATOM 1149 O O . PRO A 1 160 ? 3.641 12.421 -16.461 1.00 74.38 160 PRO A O 1
ATOM 1152 N N . ASP A 1 161 ? 1.939 13.677 -17.248 1.00 77.25 161 ASP A N 1
ATOM 1153 C CA . ASP A 1 161 ? 0.892 12.650 -17.284 1.00 77.25 161 ASP A CA 1
ATOM 1154 C C . ASP A 1 161 ? 0.644 11.951 -15.928 1.00 77.25 161 ASP A C 1
ATOM 1156 O O . ASP A 1 161 ? 0.021 10.892 -15.858 1.00 77.25 161 ASP A O 1
ATOM 1160 N N . ALA A 1 162 ? 1.107 12.551 -14.824 1.00 76.94 162 ALA A N 1
ATOM 1161 C CA . ALA A 1 162 ? 0.936 12.003 -13.487 1.00 76.94 162 ALA A CA 1
ATOM 1162 C C . ALA A 1 162 ? -0.545 11.967 -13.078 1.00 76.94 162 ALA A C 1
ATOM 1164 O O . ALA A 1 162 ? -1.289 12.931 -13.283 1.00 76.94 162 ALA A O 1
ATOM 1165 N N . VAL A 1 163 ? -0.953 10.871 -12.438 1.00 81.12 163 VAL A N 1
ATOM 1166 C CA . VAL A 1 163 ? -2.310 10.685 -11.914 1.00 81.12 163 VAL A CA 1
ATOM 1167 C C . VAL A 1 163 ? -2.244 10.573 -10.398 1.00 81.12 163 VAL A C 1
ATOM 1169 O O . VAL A 1 163 ? -1.521 9.735 -9.863 1.00 81.12 163 VAL A O 1
ATOM 1172 N N . GLY A 1 164 ? -2.975 11.441 -9.700 1.00 81.62 164 GLY A N 1
ATOM 1173 C CA . GLY A 1 164 ? -3.093 11.373 -8.246 1.00 81.62 164 GLY A CA 1
ATOM 1174 C C . GLY A 1 164 ? -3.748 10.062 -7.804 1.00 81.62 164 GLY A C 1
ATOM 1175 O O . GLY A 1 164 ? -4.586 9.497 -8.507 1.00 81.62 164 GLY A O 1
ATOM 1176 N N . GLY A 1 165 ? -3.380 9.568 -6.624 1.00 80.19 165 GLY A N 1
ATOM 1177 C CA . GLY A 1 165 ? -3.991 8.374 -6.045 1.00 80.19 165 GLY A CA 1
ATOM 1178 C C . GLY A 1 165 ? -5.485 8.570 -5.791 1.00 80.19 165 GLY A C 1
ATOM 1179 O O . GLY A 1 165 ? -5.933 9.673 -5.473 1.00 80.19 165 GLY A O 1
ATOM 1180 N N . ASN A 1 166 ? -6.267 7.502 -5.910 1.00 85.88 166 ASN A N 1
ATOM 1181 C CA . ASN A 1 166 ? -7.686 7.553 -5.565 1.00 85.88 166 ASN A CA 1
ATOM 1182 C C . ASN A 1 166 ? -7.849 7.659 -4.049 1.00 85.88 166 ASN A C 1
ATOM 1184 O O . ASN A 1 166 ? -7.076 7.059 -3.306 1.00 85.88 166 ASN A O 1
ATOM 1188 N N . GLY A 1 167 ? -8.867 8.383 -3.596 1.00 82.81 167 GLY A N 1
ATOM 1189 C CA . GLY A 1 167 ? -9.251 8.391 -2.193 1.00 82.81 167 GLY A CA 1
ATOM 1190 C C . GLY A 1 167 ? -9.741 7.017 -1.737 1.00 82.81 167 GLY A C 1
ATOM 1191 O O . GLY A 1 167 ? -10.354 6.266 -2.495 1.00 82.81 167 GLY A O 1
ATOM 1192 N N . GLY A 1 168 ? -9.458 6.695 -0.485 1.00 80.81 168 GLY A N 1
ATOM 1193 C CA . GLY A 1 168 ? -9.944 5.512 0.203 1.00 80.81 168 GLY A CA 1
ATOM 1194 C C . GLY A 1 168 ? -11.433 5.592 0.543 1.00 80.81 168 GLY A C 1
ATOM 1195 O O . GLY A 1 168 ? -12.013 6.678 0.599 1.00 80.81 168 GLY A O 1
ATOM 1196 N N . GLY A 1 169 ? -12.070 4.449 0.774 1.00 82.31 169 GLY A N 1
ATOM 1197 C CA . GLY A 1 169 ? -13.456 4.377 1.230 1.00 82.31 169 GLY A CA 1
ATOM 1198 C C . GLY A 1 169 ? -13.585 4.626 2.732 1.00 82.31 169 GLY A C 1
ATOM 1199 O O . GLY A 1 169 ? -12.702 4.243 3.498 1.00 82.31 169 GLY A O 1
ATOM 1200 N N . GLY A 1 170 ? -14.681 5.250 3.160 1.00 81.31 170 GLY A N 1
ATOM 1201 C CA . GLY A 1 170 ? -14.997 5.391 4.583 1.00 81.31 170 GLY A CA 1
ATOM 1202 C C . GLY A 1 170 ? -15.292 4.054 5.268 1.00 81.31 170 GLY A C 1
ATOM 1203 O O . GLY A 1 170 ? -15.738 3.108 4.621 1.00 81.31 170 GLY A O 1
ATOM 1204 N N . GLY A 1 171 ? -15.035 3.976 6.574 1.00 80.50 171 GLY A N 1
ATOM 1205 C CA . GLY A 1 171 ? -15.389 2.817 7.397 1.00 80.50 171 GLY A CA 1
ATOM 1206 C C . GLY A 1 171 ? -16.897 2.711 7.601 1.00 80.50 171 GLY A C 1
ATOM 1207 O O . GLY A 1 171 ? -17.610 3.709 7.537 1.00 80.50 171 GLY A O 1
ATOM 1208 N N . GLU A 1 172 ? -17.403 1.509 7.849 1.00 84.50 172 GLU A N 1
ATOM 1209 C CA . GLU A 1 172 ? -18.822 1.293 8.122 1.00 84.50 172 GLU A CA 1
ATOM 1210 C C . GLU A 1 172 ? -19.203 1.736 9.540 1.00 84.50 172 GLU A C 1
ATOM 1212 O O . GLU A 1 172 ? -18.401 1.697 10.475 1.00 84.50 172 GLU A O 1
ATOM 1217 N N . GLN A 1 173 ? -20.465 2.117 9.714 1.00 79.31 173 GLN A N 1
ATOM 1218 C CA . GLN A 1 173 ? -21.095 2.267 11.018 1.00 79.31 173 GLN A CA 1
ATOM 1219 C C . GLN A 1 173 ? -22.143 1.172 11.195 1.00 79.31 173 GLN A C 1
ATOM 1221 O O . GLN A 1 173 ? -22.970 0.942 10.310 1.00 79.31 173 GLN A O 1
ATOM 1226 N N . VAL A 1 174 ? -22.138 0.521 12.354 1.00 81.38 174 VAL A N 1
ATOM 1227 C CA . VAL A 1 174 ? -23.136 -0.479 12.723 1.00 81.38 174 VAL A CA 1
ATOM 1228 C C . VAL A 1 174 ? -23.909 -0.004 13.942 1.00 81.38 174 VAL A C 1
ATOM 1230 O O . VAL A 1 174 ? -23.333 0.263 14.996 1.00 81.38 174 VAL A O 1
ATOM 1233 N N . LEU A 1 175 ? -25.226 0.092 13.790 1.00 79.00 175 LEU A N 1
ATOM 1234 C CA . LEU A 1 175 ? -26.169 0.332 14.876 1.00 79.00 175 LEU A CA 1
ATOM 1235 C C . LEU A 1 175 ? -26.834 -0.998 15.209 1.00 79.00 175 LEU A C 1
ATOM 1237 O O . LEU A 1 175 ? -27.581 -1.542 14.394 1.00 79.00 175 LEU A O 1
ATOM 1241 N N . ALA A 1 176 ? -26.542 -1.532 16.390 1.00 81.62 176 ALA A N 1
ATOM 1242 C CA . ALA A 1 176 ? -27.050 -2.829 16.803 1.00 81.62 176 ALA A CA 1
ATOM 1243 C C . ALA A 1 176 ? -27.855 -2.731 18.096 1.00 81.62 176 ALA A C 1
ATOM 1245 O O . ALA A 1 176 ? -27.453 -2.056 19.047 1.00 81.62 176 ALA A O 1
ATOM 1246 N N . MET A 1 177 ? -28.979 -3.445 18.132 1.00 78.62 177 MET A N 1
ATOM 1247 C CA . MET A 1 177 ? -29.704 -3.714 19.369 1.00 78.62 177 MET A CA 1
ATOM 1248 C C . MET A 1 177 ? -29.337 -5.114 19.859 1.00 78.62 177 MET A C 1
ATOM 1250 O O . MET A 1 177 ? -29.443 -6.098 19.116 1.00 78.62 177 MET A O 1
ATOM 1254 N N . ILE A 1 178 ? -28.885 -5.180 21.108 1.00 80.75 178 ILE A N 1
ATOM 1255 C CA . ILE A 1 178 ? -28.517 -6.422 21.782 1.00 80.75 178 ILE A CA 1
ATOM 1256 C C . ILE A 1 178 ? -29.532 -6.636 22.903 1.00 80.75 178 ILE A C 1
ATOM 1258 O O . ILE A 1 178 ? -29.618 -5.826 23.826 1.00 80.75 178 ILE A O 1
ATOM 1262 N N . ASP A 1 179 ? -30.321 -7.702 22.798 1.00 82.00 179 ASP A N 1
ATOM 1263 C CA . ASP A 1 179 ? -31.258 -8.104 23.842 1.00 82.00 179 ASP A CA 1
ATOM 1264 C C . ASP A 1 179 ? -30.555 -9.105 24.756 1.00 82.00 179 ASP A C 1
ATOM 1266 O O . ASP A 1 179 ? -30.388 -10.261 24.392 1.00 82.00 179 ASP A O 1
ATOM 1270 N N . LEU A 1 180 ? -30.135 -8.677 25.949 1.00 79.69 180 LEU A N 1
ATOM 1271 C CA . LEU A 1 180 ? -29.415 -9.556 26.876 1.00 79.69 180 LEU A CA 1
ATOM 1272 C C . LEU A 1 180 ? -30.236 -10.765 27.341 1.00 79.69 180 LEU A C 1
ATOM 1274 O O . LEU A 1 180 ? -29.649 -11.758 27.779 1.00 79.69 180 LEU A O 1
ATOM 1278 N N . SER A 1 181 ? -31.567 -10.720 27.217 1.00 81.00 181 SER A N 1
ATOM 1279 C CA . SER A 1 181 ? -32.403 -11.881 27.519 1.00 81.00 181 SER A CA 1
ATOM 1280 C C . SER A 1 181 ? -32.129 -13.054 26.572 1.00 81.00 181 SER A C 1
ATOM 1282 O O . SER A 1 181 ? -32.327 -14.203 26.971 1.00 81.00 181 SER A O 1
ATOM 1284 N N . GLU A 1 182 ? -31.563 -12.788 25.384 1.00 81.94 182 GLU A N 1
ATOM 1285 C CA . GLU A 1 182 ? -31.118 -13.806 24.425 1.00 81.94 182 GLU A CA 1
ATOM 1286 C C . GLU A 1 182 ? -29.982 -14.687 24.975 1.00 81.94 182 GLU A C 1
ATOM 1288 O O . GLU A 1 182 ? -29.788 -15.799 24.491 1.00 81.94 182 GLU A O 1
ATOM 1293 N N . PHE A 1 183 ? -29.283 -14.231 26.022 1.00 86.12 183 PHE A N 1
ATOM 1294 C CA . PHE A 1 183 ? -28.147 -14.929 26.631 1.00 86.12 183 PHE A CA 1
ATOM 1295 C C . PHE A 1 183 ? -28.406 -15.426 28.059 1.00 86.12 183 PHE A C 1
ATOM 1297 O O . PHE A 1 183 ? -27.505 -15.970 28.694 1.00 86.12 183 PHE A O 1
ATOM 1304 N N . HIS A 1 184 ? -29.622 -15.271 28.598 1.00 83.25 184 HIS A N 1
ATOM 1305 C CA . HIS A 1 184 ? -29.927 -15.671 29.981 1.00 83.25 184 HIS A CA 1
ATOM 1306 C C . HIS A 1 184 ? -29.666 -17.162 30.258 1.00 83.25 184 HIS A C 1
ATOM 1308 O O . HIS A 1 184 ? -29.354 -17.533 31.390 1.00 83.25 184 HIS A O 1
ATOM 1314 N N . SER A 1 185 ? -29.787 -18.021 29.242 1.00 87.00 185 SER A N 1
ATOM 1315 C CA . SER A 1 185 ? -29.493 -19.454 29.351 1.00 87.00 185 SER A CA 1
ATOM 1316 C C . SER A 1 185 ? -28.004 -19.781 29.462 1.00 87.00 185 SER A C 1
ATOM 1318 O O . SER A 1 185 ? -27.667 -20.865 29.932 1.00 87.00 185 SER A O 1
ATOM 1320 N N . ASP A 1 186 ? -27.122 -18.874 29.042 1.00 87.06 186 ASP A N 1
ATOM 1321 C CA . ASP A 1 186 ? -25.674 -19.096 28.958 1.00 87.06 186 ASP A CA 1
ATOM 1322 C C . ASP A 1 186 ? -24.932 -18.674 30.240 1.00 87.06 186 ASP A C 1
ATOM 1324 O O . ASP A 1 186 ? -23.714 -18.821 30.341 1.00 87.06 186 ASP A O 1
ATOM 1328 N N . GLY A 1 187 ? -25.669 -18.195 31.248 1.00 87.38 187 GLY A N 1
ATOM 1329 C CA . GLY A 1 187 ? -25.107 -17.691 32.496 1.00 87.38 187 GLY A CA 1
ATOM 1330 C C . GLY A 1 187 ? -24.534 -16.276 32.343 1.00 87.38 187 GLY A C 1
ATOM 1331 O O . GLY A 1 187 ? -24.999 -15.507 31.503 1.00 87.38 187 GLY A O 1
ATOM 1332 N N . PRO A 1 188 ? -23.559 -15.882 33.181 1.00 86.38 188 PRO A N 1
ATOM 1333 C CA . PRO A 1 188 ? -22.905 -14.585 33.055 1.00 86.38 188 PRO A CA 1
ATOM 1334 C C . PRO A 1 188 ? -22.231 -14.435 31.686 1.00 86.38 188 PRO A C 1
ATOM 1336 O O . PRO A 1 188 ? -21.478 -15.312 31.257 1.00 86.38 188 PRO A O 1
ATOM 1339 N N . VAL A 1 189 ? -22.467 -13.298 31.035 1.00 88.50 189 VAL A N 1
ATOM 1340 C CA . VAL A 1 189 ? -21.809 -12.917 29.781 1.00 88.50 189 VAL A CA 1
ATOM 1341 C C . VAL A 1 189 ? -20.979 -11.659 29.979 1.00 88.50 189 VAL A C 1
ATOM 1343 O O . VAL A 1 189 ? -21.308 -10.804 30.801 1.00 88.50 189 VAL A O 1
ATOM 1346 N N . TYR A 1 190 ? -19.913 -11.533 29.201 1.00 88.62 190 TYR A N 1
ATOM 1347 C CA . TYR A 1 190 ? -19.101 -10.326 29.119 1.00 88.62 190 TYR A CA 1
ATOM 1348 C C . TYR A 1 190 ? -18.969 -9.870 27.666 1.00 88.62 190 TYR A C 1
ATOM 1350 O O . TYR A 1 190 ? -19.173 -10.644 26.730 1.00 88.62 190 TYR A O 1
ATOM 1358 N N . MET A 1 191 ? -18.659 -8.588 27.476 1.00 90.06 191 MET A N 1
ATOM 1359 C CA . MET A 1 191 ? -18.473 -7.996 26.155 1.00 90.06 191 MET A CA 1
ATOM 1360 C C . MET A 1 191 ? -17.019 -7.584 25.960 1.00 90.06 191 MET A C 1
ATOM 1362 O O . MET A 1 191 ? -16.461 -6.850 26.771 1.00 90.06 191 MET A O 1
ATOM 1366 N N . GLU A 1 192 ? -16.422 -8.029 24.860 1.00 88.56 192 GLU A N 1
ATOM 1367 C CA . GLU A 1 192 ? -15.125 -7.553 24.387 1.00 88.56 192 GLU A CA 1
ATOM 1368 C C . GLU A 1 192 ? -15.367 -6.588 23.224 1.00 88.56 192 GLU A C 1
ATOM 1370 O O . GLU A 1 192 ? -16.080 -6.925 22.275 1.00 88.56 192 GLU A O 1
ATOM 1375 N N . VAL A 1 193 ? -14.786 -5.390 23.290 1.00 87.50 193 VAL A N 1
ATOM 1376 C CA . VAL A 1 193 ? -14.968 -4.346 22.270 1.00 87.50 193 VAL A CA 1
ATOM 1377 C C . VAL A 1 193 ? -13.615 -3.980 21.658 1.00 87.50 193 VAL A C 1
ATOM 1379 O O . VAL A 1 193 ? -13.043 -2.944 22.002 1.00 87.50 193 VAL A O 1
ATOM 1382 N N . PRO A 1 194 ? -13.038 -4.832 20.790 1.00 83.75 194 PRO A N 1
ATOM 1383 C CA . PRO A 1 194 ? -11.850 -4.457 20.037 1.00 83.75 194 PRO A CA 1
ATOM 1384 C C . PRO A 1 194 ? -12.186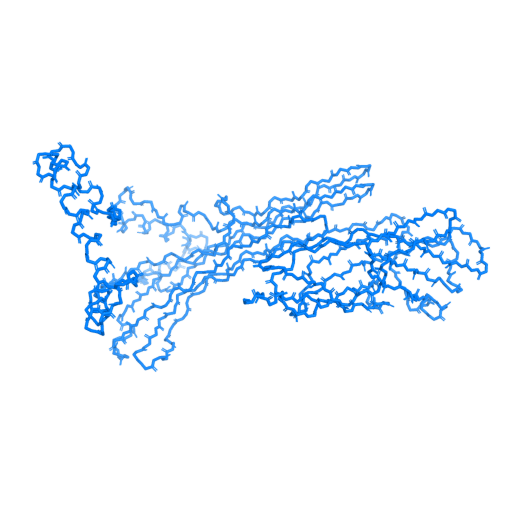 -3.309 19.074 1.00 83.75 194 PRO A C 1
ATOM 1386 O O . PRO A 1 194 ? -13.039 -3.436 18.190 1.00 83.75 194 PRO A O 1
ATOM 1389 N N . VAL A 1 195 ? -11.497 -2.184 19.249 1.00 80.69 195 VAL A N 1
ATOM 1390 C CA . VAL A 1 195 ? -11.609 -1.008 18.380 1.00 80.69 195 VAL A CA 1
ATOM 1391 C C . VAL A 1 195 ? -10.487 -1.058 17.352 1.00 80.69 195 VAL A C 1
ATOM 1393 O O . VAL A 1 195 ? -9.312 -1.075 17.722 1.00 80.69 195 VAL A O 1
ATOM 1396 N N . GLY A 1 196 ? -10.857 -1.087 16.072 1.00 77.62 196 GLY A N 1
ATOM 1397 C CA . GLY A 1 196 ? -9.893 -1.086 14.979 1.00 77.62 196 GLY A CA 1
ATOM 1398 C C . GLY A 1 196 ? -9.170 0.255 14.863 1.00 77.62 196 GLY A C 1
ATOM 1399 O O . GLY A 1 196 ? -9.744 1.314 15.131 1.00 77.62 196 GLY A O 1
ATOM 1400 N N . LYS A 1 197 ? -7.903 0.230 14.448 1.00 79.31 197 LYS A N 1
ATOM 1401 C CA . LYS A 1 197 ? -7.162 1.442 14.081 1.00 79.31 197 LYS A CA 1
ATOM 1402 C C . LYS A 1 197 ? -7.690 2.043 12.782 1.00 79.31 197 LYS A C 1
ATOM 1404 O O . LYS A 1 197 ? -8.097 1.333 11.865 1.00 79.31 197 LYS A O 1
ATOM 1409 N N . GLY A 1 198 ? -7.637 3.371 12.690 1.00 72.81 198 GLY A N 1
ATOM 1410 C CA . GLY A 1 198 ? -7.968 4.076 11.457 1.00 72.81 198 GLY A CA 1
ATOM 1411 C C . GLY A 1 198 ? -6.983 3.758 10.336 1.00 72.81 198 GLY A C 1
ATOM 1412 O O . GLY A 1 198 ? -5.801 3.524 10.592 1.00 72.81 198 GLY A O 1
ATOM 1413 N N . GLY A 1 199 ? -7.477 3.784 9.097 1.00 74.94 199 GLY A N 1
ATOM 1414 C CA . GLY A 1 199 ? -6.620 3.689 7.918 1.00 74.94 199 GLY A CA 1
ATOM 1415 C C . GLY A 1 199 ? -5.585 4.816 7.901 1.00 74.94 199 GLY A C 1
ATOM 1416 O O . GLY A 1 199 ? -5.838 5.925 8.380 1.00 74.94 199 GLY A O 1
ATOM 1417 N N . VAL A 1 200 ? -4.408 4.532 7.354 1.00 80.19 200 VAL A N 1
ATOM 1418 C CA . VAL A 1 200 ? -3.290 5.483 7.301 1.00 80.19 200 VAL A CA 1
ATOM 1419 C C . VAL A 1 200 ? -3.146 5.975 5.867 1.00 80.19 200 VAL A C 1
ATOM 1421 O O . VAL A 1 200 ? -3.017 5.167 4.949 1.00 80.19 200 VAL A O 1
ATOM 1424 N N . SER A 1 201 ? -3.187 7.291 5.654 1.00 78.50 201 SER A N 1
ATOM 1425 C CA . SER A 1 201 ? -2.901 7.875 4.337 1.00 78.50 201 SER A CA 1
ATOM 1426 C C . SER A 1 201 ? -1.460 7.584 3.919 1.00 78.50 201 SER A C 1
ATOM 1428 O O . SER A 1 201 ? -0.574 7.448 4.763 1.00 78.50 201 SER A O 1
ATOM 1430 N N . ASN A 1 202 ? -1.207 7.528 2.616 1.00 80.94 202 ASN A N 1
ATOM 1431 C CA . ASN A 1 202 ? 0.154 7.394 2.121 1.00 80.94 202 ASN A CA 1
ATOM 1432 C C . ASN A 1 202 ? 0.976 8.646 2.470 1.00 80.94 202 ASN A C 1
ATOM 1434 O O . ASN A 1 202 ? 0.469 9.769 2.440 1.00 80.94 202 ASN A O 1
ATOM 1438 N N . THR A 1 203 ? 2.248 8.452 2.802 1.00 85.06 203 THR A N 1
ATOM 1439 C CA . THR A 1 203 ? 3.163 9.556 3.124 1.00 85.06 203 THR A CA 1
ATOM 1440 C C . THR A 1 203 ? 4.087 9.842 1.953 1.00 85.06 203 THR A C 1
ATOM 1442 O O . THR A 1 203 ? 4.380 11.001 1.659 1.00 85.06 203 THR A O 1
ATOM 1445 N N . PHE A 1 204 ? 4.517 8.788 1.260 1.00 88.31 204 PHE A N 1
ATOM 1446 C CA . PHE A 1 204 ? 5.429 8.894 0.133 1.00 88.31 204 PHE A CA 1
ATOM 1447 C C . PHE A 1 204 ? 4.693 8.840 -1.215 1.00 88.31 204 PHE A C 1
ATOM 1449 O O . PHE A 1 204 ? 3.576 8.308 -1.308 1.00 88.31 204 PHE A O 1
ATOM 1456 N N . PRO A 1 205 ? 5.290 9.396 -2.286 1.00 85.12 205 PRO A N 1
ATOM 1457 C CA . PRO A 1 205 ? 4.780 9.217 -3.640 1.00 85.12 205 PRO A CA 1
ATOM 1458 C C . PRO A 1 205 ? 4.644 7.730 -3.973 1.00 85.12 205 PRO A C 1
ATOM 1460 O O . PRO A 1 205 ? 5.521 6.938 -3.638 1.00 85.12 205 PRO A O 1
ATOM 1463 N N . TRP A 1 206 ? 3.557 7.360 -4.653 1.00 87.94 206 TRP A N 1
ATOM 1464 C CA . TRP A 1 206 ? 3.283 5.986 -5.112 1.00 87.94 206 TRP A CA 1
ATOM 1465 C C . TRP A 1 206 ? 3.019 4.941 -4.015 1.00 87.94 206 TRP A C 1
ATOM 1467 O O . TRP A 1 206 ? 2.638 3.811 -4.335 1.00 87.94 206 TRP A O 1
ATOM 1477 N N . GLU A 1 207 ? 3.171 5.307 -2.743 1.00 90.50 207 GLU A N 1
ATOM 1478 C CA . GLU A 1 207 ? 2.760 4.495 -1.602 1.00 90.50 207 GLU A CA 1
ATOM 1479 C C . GLU A 1 207 ? 1.224 4.421 -1.541 1.00 90.50 207 GLU A C 1
ATOM 1481 O O . GLU A 1 207 ? 0.506 5.370 -1.868 1.00 90.50 207 GLU A O 1
ATOM 1486 N N . HIS A 1 208 ? 0.702 3.260 -1.169 1.00 89.69 208 HIS A N 1
ATOM 1487 C CA . HIS A 1 208 ? -0.715 3.034 -0.943 1.00 89.69 208 HIS A CA 1
ATOM 1488 C C . HIS A 1 208 ? -1.098 3.463 0.471 1.00 89.69 208 HIS A C 1
ATOM 1490 O O . HIS A 1 208 ? -0.362 3.245 1.431 1.00 89.69 208 HIS A O 1
ATOM 1496 N N . GLY A 1 209 ? -2.285 4.047 0.603 1.00 86.19 209 GLY A N 1
ATOM 1497 C CA . GLY A 1 209 ? -2.935 4.157 1.895 1.00 86.19 209 GLY A CA 1
ATOM 1498 C C . GLY A 1 209 ? -3.278 2.767 2.423 1.00 86.19 209 GLY A C 1
ATOM 1499 O O . GLY A 1 209 ? -3.532 1.831 1.660 1.00 86.19 209 GLY A O 1
ATOM 1500 N N . ARG A 1 210 ? -3.297 2.640 3.743 1.00 85.62 210 ARG A N 1
ATOM 1501 C CA . ARG A 1 210 ? -3.644 1.402 4.433 1.00 85.62 210 ARG A CA 1
ATOM 1502 C C . ARG A 1 210 ? -5.119 1.383 4.774 1.00 85.62 210 ARG A C 1
ATOM 1504 O O . ARG A 1 210 ? -5.695 2.421 5.108 1.00 85.62 210 ARG A O 1
ATOM 1511 N N . ASP A 1 211 ? -5.695 0.195 4.699 1.00 87.38 211 ASP A N 1
ATOM 1512 C CA . ASP A 1 211 ? -7.064 -0.041 5.134 1.00 87.38 211 ASP A CA 1
ATOM 1513 C C . ASP A 1 211 ? -7.173 0.219 6.648 1.00 87.38 211 ASP A C 1
ATOM 1515 O O . ASP A 1 211 ? -6.213 0.036 7.401 1.00 87.38 211 ASP A O 1
ATOM 1519 N N . GLY A 1 212 ? -8.337 0.687 7.090 1.00 83.12 212 GLY A N 1
ATOM 1520 C CA . GLY A 1 212 ? -8.680 0.706 8.505 1.00 83.12 212 GLY A CA 1
ATOM 1521 C C . GLY A 1 212 ? -8.966 -0.707 8.995 1.00 83.12 212 GLY A C 1
ATOM 1522 O O . GLY A 1 212 ? -9.472 -1.550 8.255 1.00 83.12 212 GLY A O 1
ATOM 1523 N N . GLU A 1 213 ? -8.668 -0.965 10.260 1.00 87.25 213 GLU A N 1
ATOM 1524 C CA . GLU A 1 213 ? -9.033 -2.223 10.896 1.00 87.25 213 GLU A CA 1
ATOM 1525 C C . GLU A 1 213 ? -10.524 -2.220 11.260 1.00 87.25 213 GLU A C 1
ATOM 1527 O O . GLU A 1 213 ? -11.151 -1.177 11.472 1.00 87.25 213 GLU A O 1
ATOM 1532 N N . ASN A 1 214 ? -11.099 -3.415 11.370 1.00 89.44 214 ASN A N 1
ATOM 1533 C CA . ASN A 1 214 ? -12.480 -3.569 11.801 1.00 89.44 214 ASN A CA 1
ATOM 1534 C C . ASN A 1 214 ? -12.611 -3.288 13.299 1.00 89.44 214 ASN A C 1
ATOM 1536 O O . ASN A 1 214 ? -11.812 -3.769 14.102 1.00 89.44 214 ASN A O 1
ATOM 1540 N N . SER A 1 215 ? -13.688 -2.611 13.680 1.00 85.81 215 SER A N 1
ATOM 1541 C CA . SER A 1 215 ? -14.151 -2.600 15.068 1.00 85.81 215 SER A CA 1
ATOM 1542 C C . SER A 1 215 ? -15.153 -3.735 15.251 1.00 85.81 215 SER A C 1
ATOM 1544 O O . SER A 1 215 ? -15.961 -3.997 14.356 1.00 85.81 215 SER A O 1
ATOM 1546 N N . SER A 1 216 ? -15.160 -4.405 16.403 1.00 91.25 216 SER A N 1
ATOM 1547 C CA . SER A 1 216 ? -16.237 -5.354 16.715 1.00 91.25 216 SER A CA 1
ATOM 1548 C C . SER A 1 216 ? -16.681 -5.305 18.174 1.00 91.25 216 SER A C 1
ATOM 1550 O O . SER A 1 216 ? -15.956 -4.823 19.035 1.00 91.25 216 SER A O 1
ATOM 1552 N N . ILE A 1 217 ? -17.892 -5.793 18.440 1.00 90.88 217 ILE A N 1
ATOM 1553 C CA . ILE A 1 217 ? -18.363 -6.184 19.772 1.00 90.88 217 ILE A CA 1
ATOM 1554 C C . ILE A 1 217 ? -18.544 -7.687 19.746 1.00 90.88 217 ILE A C 1
ATOM 1556 O O . ILE A 1 217 ? -19.279 -8.206 18.904 1.00 90.88 217 ILE A O 1
ATOM 1560 N N . LYS A 1 218 ? -17.908 -8.378 20.683 1.00 93.56 218 LYS A N 1
ATOM 1561 C CA . LYS A 1 218 ? -18.090 -9.808 20.906 1.00 93.56 218 LYS A CA 1
ATOM 1562 C C . LYS A 1 218 ? -18.797 -10.001 22.237 1.00 93.56 218 LYS A C 1
ATOM 1564 O O . LYS A 1 218 ? -18.294 -9.550 23.260 1.00 93.56 218 LYS A O 1
ATOM 1569 N N . VAL A 1 219 ? -19.938 -10.679 22.228 1.00 92.44 219 VAL A N 1
ATOM 1570 C CA . VAL A 1 219 ? -20.586 -11.185 23.442 1.00 92.44 219 VAL A CA 1
ATOM 1571 C C . VAL A 1 219 ? -20.033 -12.577 23.708 1.00 92.44 219 VAL A C 1
ATOM 1573 O O . VAL A 1 219 ? -20.075 -13.432 22.821 1.00 92.44 219 VAL A O 1
ATOM 1576 N N . ILE A 1 220 ? -19.492 -12.795 24.900 1.00 93.06 220 ILE A N 1
ATOM 1577 C CA . ILE A 1 220 ? -18.752 -14.003 25.257 1.00 93.06 220 ILE A CA 1
ATOM 1578 C C . ILE A 1 220 ? -19.340 -14.580 26.548 1.00 93.06 220 ILE A C 1
ATOM 1580 O O . ILE A 1 220 ? -19.584 -13.851 27.511 1.00 93.06 220 ILE A O 1
ATOM 1584 N N . ALA A 1 221 ? -19.605 -15.884 26.554 1.00 93.69 221 ALA A N 1
ATOM 1585 C CA . ALA A 1 221 ? -20.069 -16.605 27.736 1.00 93.69 221 ALA A CA 1
ATOM 1586 C C . ALA A 1 221 ? -18.936 -16.801 28.754 1.00 93.69 221 ALA A C 1
ATOM 1588 O O . ALA A 1 221 ? -17.757 -16.746 28.407 1.00 93.69 221 ALA A O 1
ATOM 1589 N N . ALA A 1 222 ? -19.282 -17.106 30.008 1.00 91.25 222 ALA A N 1
ATOM 1590 C CA . ALA A 1 222 ? -18.309 -17.372 31.074 1.00 91.25 222 ALA A CA 1
ATOM 1591 C C . ALA A 1 222 ? -17.295 -18.495 30.755 1.00 91.25 222 ALA A C 1
ATOM 1593 O O . ALA A 1 222 ? -16.214 -18.523 31.339 1.00 91.25 222 ALA A O 1
ATOM 1594 N N . ASP A 1 223 ? -17.622 -19.410 29.835 1.00 92.31 223 ASP A N 1
ATOM 1595 C CA . ASP A 1 223 ? -16.741 -20.492 29.369 1.00 92.31 223 ASP A CA 1
ATOM 1596 C C . ASP A 1 223 ? -15.786 -20.079 28.225 1.00 92.31 223 ASP A C 1
ATOM 1598 O O . ASP A 1 223 ? -15.001 -20.900 27.748 1.00 92.31 223 ASP A O 1
ATOM 1602 N N . GLY A 1 224 ? -15.837 -18.818 27.780 1.00 92.12 224 GLY A N 1
ATOM 1603 C CA . GLY A 1 224 ? -15.024 -18.270 26.692 1.00 92.12 224 GLY A CA 1
ATOM 1604 C C . GLY A 1 224 ? -15.618 -18.452 25.290 1.00 92.12 224 GLY A C 1
ATOM 1605 O O . GLY A 1 224 ? -15.019 -18.002 24.310 1.00 92.12 224 GLY A O 1
ATOM 1606 N N . ARG A 1 225 ? -16.791 -19.082 25.149 1.00 95.00 225 ARG A N 1
ATOM 1607 C CA . ARG A 1 225 ? -17.464 -19.229 23.852 1.00 95.00 225 ARG A CA 1
ATOM 1608 C C . ARG A 1 225 ? -18.041 -17.894 23.385 1.00 95.00 225 ARG A C 1
ATOM 1610 O O . ARG A 1 225 ? -18.802 -17.244 24.098 1.00 95.00 225 ARG A O 1
ATOM 1617 N N . ILE A 1 226 ? -17.732 -17.514 22.147 1.00 94.44 226 ILE A N 1
ATOM 1618 C CA . ILE A 1 226 ? -18.312 -16.330 21.504 1.00 94.44 226 ILE A CA 1
ATOM 1619 C C . ILE A 1 226 ? -19.768 -16.639 21.131 1.00 94.44 226 ILE A C 1
ATOM 1621 O O . ILE A 1 226 ? -20.027 -17.535 20.327 1.00 94.44 226 ILE A O 1
ATOM 1625 N N . LEU A 1 227 ? -20.709 -15.903 21.720 1.00 93.12 227 LEU A N 1
ATOM 1626 C CA . LEU A 1 227 ? -22.150 -16.036 21.493 1.00 93.12 227 LEU A CA 1
ATOM 1627 C C . LEU A 1 227 ? -22.621 -15.190 20.308 1.00 93.12 227 LEU A C 1
ATOM 1629 O O . LEU A 1 227 ? -23.484 -15.614 19.543 1.00 93.12 227 LEU A O 1
ATOM 1633 N N . ARG A 1 228 ? -22.045 -13.994 20.145 1.00 92.88 228 ARG A N 1
ATOM 1634 C CA . ARG A 1 228 ? -22.408 -13.054 19.080 1.00 92.88 228 ARG A CA 1
ATOM 1635 C C . ARG A 1 228 ? -21.243 -12.129 18.755 1.00 92.88 228 ARG A C 1
ATOM 1637 O O . ARG A 1 228 ? -20.570 -11.662 19.667 1.00 92.88 228 ARG A O 1
ATOM 1644 N N . THR A 1 229 ? -21.050 -11.825 17.473 1.00 93.44 229 THR A N 1
ATOM 1645 C CA . THR A 1 229 ? -20.079 -10.825 17.010 1.00 93.44 229 THR A CA 1
ATOM 1646 C C . THR A 1 229 ? -20.776 -9.826 16.103 1.00 93.44 229 THR A C 1
ATOM 1648 O O . THR A 1 229 ? -21.392 -10.219 15.116 1.00 93.44 229 THR A O 1
ATOM 1651 N N . ILE A 1 230 ? -20.650 -8.545 16.425 1.00 90.81 230 ILE A N 1
ATOM 1652 C CA . ILE A 1 230 ? -21.121 -7.429 15.608 1.00 90.81 230 ILE A CA 1
ATOM 1653 C C . ILE A 1 230 ? -19.880 -6.706 15.102 1.00 90.81 230 ILE A C 1
ATOM 1655 O O . ILE A 1 230 ? -19.095 -6.224 15.914 1.00 90.81 230 ILE A O 1
ATOM 1659 N N . THR A 1 231 ? -19.692 -6.629 13.786 1.00 91.31 231 THR A N 1
ATOM 1660 C CA . THR A 1 231 ? -18.480 -6.056 13.178 1.00 91.31 231 THR A CA 1
ATOM 1661 C C . THR A 1 231 ? -18.823 -4.857 12.306 1.00 91.31 231 THR A C 1
ATOM 1663 O O . THR A 1 231 ? -19.655 -4.969 11.404 1.00 91.31 231 THR A O 1
ATOM 1666 N N . ALA A 1 232 ? -18.140 -3.739 12.546 1.00 87.56 232 ALA A N 1
ATOM 1667 C CA . ALA A 1 232 ? -18.101 -2.582 11.662 1.00 87.56 232 ALA A CA 1
ATOM 1668 C C . ALA A 1 232 ? -16.793 -2.614 10.864 1.00 87.56 232 ALA A C 1
ATOM 1670 O O . ALA A 1 232 ? -15.706 -2.589 11.450 1.00 87.56 232 ALA A O 1
ATOM 1671 N N . ALA A 1 233 ? -16.901 -2.716 9.537 1.00 87.75 233 ALA A N 1
ATOM 1672 C CA . ALA A 1 233 ? -15.732 -2.789 8.674 1.00 87.75 233 ALA A CA 1
ATOM 1673 C C . ALA A 1 233 ? -14.927 -1.480 8.699 1.00 87.75 233 ALA A C 1
ATOM 1675 O O . ALA A 1 233 ? -15.498 -0.387 8.727 1.00 87.75 233 ALA A O 1
ATOM 1676 N N . GLY A 1 234 ? -13.600 -1.589 8.677 1.00 84.38 234 GLY A N 1
ATOM 1677 C CA . GLY A 1 234 ? -12.723 -0.437 8.495 1.00 84.38 234 GLY A CA 1
ATOM 1678 C C . GLY A 1 234 ? -12.819 0.151 7.083 1.00 84.38 234 GLY A C 1
ATOM 1679 O O . GLY A 1 234 ? -13.333 -0.477 6.156 1.00 84.38 234 GLY A O 1
ATOM 1680 N N . GLY A 1 235 ? -12.348 1.390 6.919 1.00 82.69 235 GLY A N 1
ATOM 1681 C CA . GLY A 1 235 ? -12.288 2.039 5.607 1.00 82.69 235 GLY A CA 1
ATOM 1682 C C . GLY A 1 235 ? -11.257 1.387 4.684 1.00 82.69 235 GLY A C 1
ATOM 1683 O O . GLY A 1 235 ? -10.327 0.735 5.148 1.00 82.69 235 GLY A O 1
ATOM 1684 N N . THR A 1 236 ? -11.377 1.585 3.373 1.00 84.88 236 THR A N 1
ATOM 1685 C CA . THR A 1 236 ? -10.349 1.123 2.424 1.00 84.88 236 THR A CA 1
ATOM 1686 C C . THR A 1 236 ? -9.289 2.199 2.228 1.00 84.88 236 THR A C 1
ATOM 1688 O O . THR A 1 236 ? -9.593 3.389 2.203 1.00 84.88 236 THR A O 1
ATOM 1691 N N . GLY A 1 237 ? -8.035 1.791 2.095 1.00 83.06 237 GLY A N 1
ATOM 1692 C CA . GLY A 1 237 ? -6.900 2.658 1.846 1.00 83.06 237 GLY A CA 1
ATOM 1693 C C . GLY A 1 237 ? -6.887 3.183 0.413 1.00 83.06 237 GLY A C 1
ATOM 1694 O O . GLY A 1 237 ? -7.268 2.496 -0.538 1.00 83.06 237 GLY A O 1
ATOM 1695 N N . ALA A 1 238 ? -6.421 4.420 0.258 1.00 81.38 238 ALA A N 1
ATOM 1696 C CA . ALA A 1 238 ? -6.168 5.026 -1.041 1.00 81.38 238 ALA A CA 1
ATOM 1697 C C . ALA A 1 238 ? -5.193 4.180 -1.876 1.00 81.38 238 ALA A C 1
ATOM 1699 O O . ALA A 1 238 ? -4.175 3.711 -1.371 1.00 81.38 238 ALA A O 1
ATOM 1700 N N . ARG A 1 239 ? -5.451 4.019 -3.175 1.00 84.12 239 ARG A N 1
ATOM 1701 C CA . ARG A 1 239 ? -4.541 3.294 -4.078 1.00 84.12 239 ARG A CA 1
ATOM 1702 C C . ARG A 1 239 ? -3.892 4.266 -5.051 1.00 84.12 239 ARG A C 1
ATOM 1704 O O . ARG A 1 239 ? -4.571 5.109 -5.642 1.00 84.12 239 ARG A O 1
ATOM 1711 N N . ALA A 1 240 ? -2.575 4.144 -5.208 1.00 79.44 240 ALA A N 1
ATOM 1712 C CA . ALA A 1 240 ? -1.853 4.882 -6.234 1.00 79.44 240 ALA A CA 1
ATOM 1713 C C . ALA A 1 240 ? -2.337 4.387 -7.601 1.00 79.44 240 ALA A C 1
ATOM 1715 O O . ALA A 1 240 ? -2.426 3.178 -7.824 1.00 79.44 240 ALA A O 1
ATOM 1716 N N . ASN A 1 241 ? -2.690 5.315 -8.485 1.00 78.31 241 ASN A N 1
ATOM 1717 C CA . ASN A 1 241 ? -3.164 4.990 -9.821 1.00 78.31 241 ASN A CA 1
ATOM 1718 C C . ASN A 1 241 ? -2.214 5.569 -10.869 1.00 78.31 241 ASN A C 1
ATOM 1720 O O . ASN A 1 241 ? -1.477 6.516 -10.601 1.00 78.31 241 ASN A O 1
ATOM 1724 N N . PHE A 1 242 ? -2.231 4.984 -12.060 1.00 82.25 242 PHE A N 1
ATOM 1725 C CA . PHE A 1 242 ? -1.401 5.409 -13.173 1.00 82.25 242 PHE A CA 1
ATOM 1726 C C . PHE A 1 242 ? -2.131 5.182 -14.493 1.00 82.25 242 PHE A C 1
ATOM 1728 O O . PHE A 1 242 ? -2.753 4.139 -14.695 1.00 82.25 242 PHE A O 1
ATOM 1735 N N . GLU A 1 243 ? -2.022 6.145 -15.402 1.00 84.00 243 GLU A N 1
ATOM 1736 C CA . GLU A 1 243 ? -2.490 6.002 -16.776 1.00 84.00 243 GLU A CA 1
ATOM 1737 C C . GLU A 1 243 ? -1.307 5.806 -17.717 1.00 84.00 243 GLU A C 1
ATOM 1739 O O . GLU A 1 243 ? -0.277 6.463 -17.596 1.00 84.00 243 GLU A O 1
ATOM 1744 N N . PHE A 1 244 ? -1.466 4.887 -18.667 1.00 87.12 244 PHE A N 1
ATOM 1745 C CA . PHE A 1 244 ? -0.428 4.571 -19.637 1.00 87.12 244 PHE A CA 1
ATOM 1746 C C . PHE A 1 244 ? -0.188 5.771 -20.560 1.00 87.12 244 PHE A C 1
ATOM 1748 O O . PHE A 1 244 ? -1.149 6.268 -21.155 1.00 87.12 244 PHE A O 1
ATOM 1755 N N . PRO A 1 245 ? 1.073 6.203 -20.746 1.00 88.38 245 PRO A N 1
ATOM 1756 C CA . PRO A 1 245 ? 1.422 7.158 -21.783 1.00 88.38 245 PRO A CA 1
ATOM 1757 C C . PRO A 1 245 ? 0.939 6.666 -23.147 1.00 88.38 245 PRO A C 1
ATOM 1759 O O . PRO A 1 245 ? 0.956 5.460 -23.425 1.00 88.38 245 PRO A O 1
ATOM 1762 N N . GLU A 1 246 ? 0.530 7.588 -24.013 1.00 89.12 246 GLU A N 1
ATOM 1763 C CA . GLU A 1 246 ? 0.068 7.242 -25.356 1.00 89.12 246 GLU A CA 1
ATOM 1764 C C . GLU A 1 246 ? 1.142 6.442 -26.117 1.00 89.12 246 GLU A C 1
ATOM 1766 O O . GLU A 1 246 ? 2.329 6.770 -26.097 1.00 89.12 246 GLU A O 1
ATOM 1771 N N . GLY A 1 247 ? 0.732 5.344 -26.760 1.00 91.00 247 GLY A N 1
ATOM 1772 C CA . GLY A 1 247 ? 1.638 4.451 -27.491 1.00 91.00 247 GLY A CA 1
ATOM 1773 C C . GLY A 1 247 ? 2.483 3.515 -26.617 1.00 91.00 247 GLY A C 1
ATOM 1774 O O . GLY A 1 247 ? 3.208 2.676 -27.158 1.00 91.00 247 GLY A O 1
ATOM 1775 N N . SER A 1 248 ? 2.384 3.610 -25.288 1.00 94.62 248 SER A N 1
ATOM 1776 C CA . SER A 1 248 ? 2.997 2.643 -24.379 1.00 94.62 248 SER A CA 1
ATOM 1777 C C . SER A 1 248 ? 2.126 1.400 -24.191 1.00 94.62 248 SER A C 1
ATOM 1779 O O . SER A 1 248 ? 0.908 1.426 -24.379 1.00 94.62 248 SER A O 1
ATOM 1781 N N . ARG A 1 249 ? 2.758 0.283 -23.829 1.00 95.50 249 ARG A N 1
ATOM 1782 C CA . ARG A 1 249 ? 2.066 -0.970 -23.508 1.00 95.50 249 ARG A CA 1
ATOM 1783 C C . ARG A 1 249 ? 2.812 -1.759 -22.448 1.00 95.50 249 ARG A C 1
ATOM 1785 O O . ARG A 1 249 ? 3.992 -1.530 -22.188 1.00 95.50 249 ARG A O 1
ATOM 1792 N N . GLU A 1 250 ? 2.129 -2.734 -21.877 1.00 97.00 250 GLU A N 1
ATOM 1793 C CA . GLU A 1 250 ? 2.772 -3.743 -21.046 1.00 97.00 250 GLU A CA 1
ATOM 1794 C C . GLU A 1 250 ? 3.585 -4.731 -21.889 1.00 97.00 250 GLU A C 1
ATOM 1796 O O . GLU A 1 250 ? 3.424 -4.862 -23.111 1.00 97.00 250 GLU A O 1
ATOM 1801 N N . VAL A 1 251 ? 4.469 -5.442 -21.199 1.00 96.62 251 VAL A N 1
ATOM 1802 C CA . VAL A 1 251 ? 5.256 -6.545 -21.736 1.00 96.62 251 VAL A CA 1
ATOM 1803 C C . VAL A 1 251 ? 4.336 -7.670 -22.197 1.00 96.62 251 VAL A C 1
ATOM 1805 O O . VAL A 1 251 ? 3.389 -8.066 -21.519 1.00 96.62 251 VAL A O 1
ATOM 1808 N N . SER A 1 252 ? 4.649 -8.216 -23.366 1.00 96.19 252 SER A N 1
ATOM 1809 C CA . SER A 1 252 ? 3.985 -9.365 -23.966 1.00 96.19 252 SER A CA 1
ATOM 1810 C C . SER A 1 252 ? 4.841 -10.628 -23.837 1.00 96.19 252 SER A C 1
ATOM 1812 O O . SER A 1 252 ? 6.031 -10.586 -23.522 1.00 96.19 252 SER A O 1
ATOM 1814 N N . VAL A 1 253 ? 4.241 -11.781 -24.143 1.00 96.88 253 VAL A N 1
ATOM 1815 C CA . VAL A 1 253 ? 4.975 -13.055 -24.226 1.00 96.88 253 VAL A CA 1
ATOM 1816 C C . VAL A 1 253 ? 6.088 -12.991 -25.279 1.00 96.88 253 VAL A C 1
ATOM 1818 O O . VAL A 1 253 ? 7.147 -13.584 -25.080 1.00 96.88 253 VAL A O 1
ATOM 1821 N N . ASP A 1 254 ? 5.856 -12.287 -26.387 1.00 95.12 254 ASP A N 1
ATOM 1822 C CA . ASP A 1 254 ? 6.817 -12.218 -27.486 1.00 95.12 254 ASP A CA 1
ATOM 1823 C C . ASP A 1 254 ? 8.035 -11.370 -27.119 1.00 95.12 254 ASP A C 1
ATOM 1825 O O . ASP A 1 254 ? 9.145 -11.735 -27.489 1.00 95.12 254 ASP A O 1
ATOM 1829 N N . ASP A 1 255 ? 7.880 -10.314 -26.313 1.00 94.50 255 ASP A N 1
ATOM 1830 C CA . ASP A 1 255 ? 9.033 -9.543 -25.825 1.00 94.50 255 ASP A CA 1
ATOM 1831 C C . ASP A 1 255 ? 9.975 -10.428 -24.994 1.00 94.50 255 ASP A C 1
ATOM 1833 O O . ASP A 1 255 ? 11.185 -10.425 -25.211 1.00 94.50 255 ASP A O 1
ATOM 1837 N N . ILE A 1 256 ? 9.416 -11.246 -24.094 1.00 96.00 256 ILE A N 1
ATOM 1838 C CA . ILE A 1 256 ? 10.183 -12.181 -23.255 1.00 96.00 256 ILE A CA 1
ATOM 1839 C C . ILE A 1 256 ? 10.868 -13.246 -24.117 1.00 96.00 256 ILE A C 1
ATOM 1841 O O . ILE A 1 256 ? 12.055 -13.514 -23.940 1.00 96.00 256 ILE A O 1
ATOM 1845 N N . LYS A 1 257 ? 10.154 -13.834 -25.088 1.00 95.12 257 LYS A N 1
ATOM 1846 C CA . LYS A 1 257 ? 10.741 -14.798 -26.039 1.00 95.12 257 LYS A CA 1
ATOM 1847 C C . LYS A 1 257 ? 11.870 -14.185 -26.865 1.00 95.12 257 LYS A C 1
ATOM 1849 O O . LYS A 1 257 ? 12.829 -14.881 -27.184 1.00 95.12 257 LYS A O 1
ATOM 1854 N N . ASN A 1 258 ? 11.770 -12.895 -27.167 1.00 92.62 258 ASN A N 1
ATOM 1855 C CA . ASN A 1 258 ? 12.801 -12.132 -27.860 1.00 92.62 258 ASN A CA 1
ATOM 1856 C C . ASN A 1 258 ? 13.929 -11.665 -26.924 1.00 92.62 258 ASN A C 1
ATOM 1858 O O . ASN A 1 258 ? 14.813 -10.931 -27.356 1.00 92.62 258 ASN A O 1
ATOM 1862 N N . GLY A 1 259 ? 13.954 -12.108 -25.665 1.00 93.38 259 GLY A N 1
ATOM 1863 C CA . GLY A 1 259 ? 15.059 -11.873 -24.739 1.00 93.38 259 GLY A CA 1
ATOM 1864 C C . GLY A 1 259 ? 14.906 -10.640 -23.851 1.00 93.38 259 GLY A C 1
ATOM 1865 O O . GLY A 1 259 ? 15.893 -10.241 -23.231 1.00 93.38 259 GLY A O 1
ATOM 1866 N N . LEU A 1 260 ? 13.710 -10.045 -23.757 1.00 95.19 260 LEU A N 1
ATOM 1867 C CA . LEU A 1 260 ? 13.440 -9.018 -22.752 1.00 95.19 260 LEU A CA 1
ATOM 1868 C C . LEU A 1 260 ? 13.643 -9.598 -21.345 1.00 95.19 260 LEU A C 1
ATOM 1870 O O . LEU A 1 260 ? 12.982 -10.563 -20.960 1.00 95.19 260 LEU A O 1
ATOM 1874 N N . THR A 1 261 ? 14.525 -8.981 -20.564 1.00 96.62 261 THR A N 1
ATOM 1875 C CA . THR A 1 261 ? 14.831 -9.382 -19.185 1.00 96.62 261 THR A CA 1
ATOM 1876 C C . THR A 1 261 ? 15.115 -8.167 -18.305 1.00 96.62 261 THR A C 1
ATOM 1878 O O . THR A 1 261 ? 15.427 -7.083 -18.799 1.00 96.62 261 THR A O 1
ATOM 1881 N N . VAL A 1 262 ? 15.037 -8.347 -16.986 1.00 97.75 262 VAL A N 1
ATOM 1882 C CA . VAL A 1 262 ? 15.492 -7.360 -15.995 1.00 97.75 262 VAL A CA 1
ATOM 1883 C C . VAL A 1 262 ? 16.677 -7.968 -15.238 1.00 97.75 262 VAL A C 1
ATOM 1885 O O . VAL A 1 262 ? 16.493 -8.553 -14.173 1.00 97.75 262 VAL A O 1
ATOM 1888 N N . PRO A 1 263 ? 17.897 -7.932 -15.810 1.00 97.31 263 PRO A N 1
ATOM 1889 C CA . PRO A 1 263 ? 19.050 -8.635 -15.241 1.00 97.31 263 PRO A CA 1
ATOM 1890 C C . PRO A 1 263 ? 19.570 -8.043 -13.927 1.00 97.31 263 PRO A C 1
ATOM 1892 O O . PRO A 1 263 ? 20.312 -8.719 -13.218 1.00 97.31 263 PRO A O 1
ATOM 1895 N N . VAL A 1 264 ? 19.237 -6.788 -13.611 1.00 97.44 264 VAL A N 1
ATOM 1896 C CA . VAL A 1 264 ? 19.718 -6.112 -12.400 1.00 97.44 264 VAL A CA 1
ATOM 1897 C C . VAL A 1 264 ? 18.556 -5.417 -11.710 1.00 97.44 264 VAL A C 1
ATOM 1899 O O . VAL A 1 264 ? 17.911 -4.553 -12.302 1.00 97.44 264 VAL A O 1
ATOM 1902 N N . LEU A 1 265 ? 18.351 -5.772 -10.444 1.00 98.00 265 LEU A N 1
ATOM 1903 C CA . LEU A 1 265 ? 17.501 -5.076 -9.487 1.00 98.00 265 LEU A CA 1
ATOM 1904 C C . LEU A 1 265 ? 18.218 -5.102 -8.134 1.00 98.00 265 LEU A C 1
ATOM 1906 O O . LEU A 1 265 ? 18.276 -6.151 -7.499 1.00 98.00 265 LEU A O 1
ATOM 1910 N N . ILE A 1 266 ? 18.809 -3.980 -7.725 1.00 97.88 266 ILE A N 1
ATOM 1911 C CA . ILE A 1 266 ? 19.596 -3.896 -6.484 1.00 97.88 266 ILE A CA 1
ATOM 1912 C C . ILE A 1 266 ? 19.312 -2.593 -5.740 1.00 97.88 266 ILE A C 1
ATOM 1914 O O . ILE A 1 266 ? 19.136 -1.544 -6.359 1.00 97.88 266 ILE A O 1
ATOM 1918 N N . THR A 1 267 ? 19.316 -2.651 -4.413 1.00 97.50 267 THR A N 1
ATOM 1919 C CA . THR A 1 267 ? 19.398 -1.473 -3.541 1.00 97.50 267 THR A CA 1
ATOM 1920 C C . THR A 1 267 ? 20.802 -0.878 -3.578 1.00 97.50 267 THR A C 1
ATOM 1922 O O . THR A 1 267 ? 21.770 -1.544 -3.952 1.00 97.50 267 THR A O 1
ATOM 1925 N N . ALA A 1 268 ? 20.922 0.387 -3.202 1.00 96.94 268 ALA A N 1
ATOM 1926 C CA . ALA A 1 268 ? 22.169 1.124 -3.114 1.00 96.94 268 ALA A CA 1
ATOM 1927 C C . ALA A 1 268 ? 22.045 2.288 -2.125 1.00 96.94 268 ALA A C 1
ATOM 1929 O O . ALA A 1 268 ? 20.946 2.775 -1.839 1.00 96.94 268 ALA A O 1
ATOM 1930 N N . GLU A 1 269 ? 23.185 2.744 -1.613 1.00 95.75 269 GLU A N 1
ATOM 1931 C CA . GLU A 1 269 ? 23.273 3.999 -0.858 1.00 95.75 269 GLU A CA 1
ATOM 1932 C C . GLU A 1 269 ? 23.198 5.202 -1.801 1.00 95.75 269 GLU A C 1
ATOM 1934 O O . GLU A 1 269 ? 22.569 6.210 -1.491 1.00 95.75 269 GLU A O 1
ATOM 1939 N N . PHE A 1 270 ? 23.826 5.089 -2.974 1.00 95.75 270 PHE A N 1
ATOM 1940 C CA . PHE A 1 270 ? 23.860 6.158 -3.962 1.00 95.75 270 PHE A CA 1
ATOM 1941 C C . PHE A 1 270 ? 23.904 5.611 -5.389 1.00 95.75 270 PHE A C 1
ATOM 1943 O O . PHE A 1 270 ? 24.622 4.650 -5.685 1.00 95.75 270 PHE A O 1
ATOM 1950 N N . VAL A 1 271 ? 23.152 6.265 -6.277 1.00 95.56 271 VAL A N 1
ATOM 1951 C CA . VAL A 1 271 ? 23.087 5.959 -7.708 1.00 95.56 271 VAL A CA 1
ATOM 1952 C C . VAL A 1 271 ? 23.257 7.251 -8.497 1.00 95.56 271 VAL A C 1
ATOM 1954 O O . VAL A 1 271 ? 22.560 8.233 -8.254 1.00 95.56 271 VAL A O 1
ATOM 1957 N N . GLN A 1 272 ? 24.168 7.245 -9.467 1.00 95.06 272 GLN A N 1
ATOM 1958 C CA . GLN A 1 272 ? 24.358 8.354 -10.396 1.00 95.06 272 GLN A CA 1
ATOM 1959 C C . GLN A 1 272 ? 24.390 7.848 -11.833 1.00 95.06 272 GLN A C 1
ATOM 1961 O O . GLN A 1 272 ? 25.232 7.029 -12.198 1.00 95.06 272 GLN A O 1
ATOM 1966 N N . GLU A 1 273 ? 23.514 8.392 -12.671 1.00 90.75 273 GLU A N 1
ATOM 1967 C CA . GLU A 1 273 ? 23.570 8.199 -14.117 1.00 90.75 273 GLU A CA 1
ATOM 1968 C C . GLU A 1 273 ? 24.426 9.303 -14.748 1.00 90.75 273 GLU A C 1
ATOM 1970 O O . GLU A 1 273 ? 24.194 10.495 -14.530 1.00 90.75 273 GLU A O 1
ATOM 1975 N N . LYS A 1 274 ? 25.443 8.925 -15.525 1.00 91.69 274 LYS A N 1
ATOM 1976 C CA . LYS A 1 274 ? 26.280 9.882 -16.257 1.00 91.69 274 LYS A CA 1
ATOM 1977 C C . LYS A 1 274 ? 26.811 9.262 -17.541 1.00 91.69 274 LYS A C 1
ATOM 1979 O O . LYS A 1 274 ? 27.486 8.239 -17.510 1.00 91.69 274 LYS A O 1
ATOM 1984 N N . ASN A 1 275 ? 26.548 9.920 -18.671 1.00 87.62 275 ASN A N 1
ATOM 1985 C CA . ASN A 1 275 ? 27.007 9.516 -20.007 1.00 87.62 275 ASN A CA 1
ATOM 1986 C C . ASN A 1 275 ? 26.612 8.078 -20.396 1.00 87.62 275 ASN A C 1
ATOM 1988 O O . ASN A 1 275 ? 27.399 7.362 -21.013 1.00 87.62 275 ASN A O 1
ATOM 1992 N N . GLY A 1 276 ? 25.408 7.642 -20.013 1.00 81.94 276 GLY A N 1
ATOM 1993 C CA . GLY A 1 276 ? 24.947 6.274 -20.260 1.00 81.94 276 GLY A CA 1
ATOM 1994 C C . GLY A 1 276 ? 25.675 5.215 -19.429 1.00 81.94 276 GLY A C 1
ATOM 1995 O O . GLY A 1 276 ? 25.622 4.043 -19.776 1.00 81.94 276 GLY A O 1
ATOM 1996 N N . LEU A 1 277 ? 26.364 5.611 -18.358 1.00 88.44 277 LEU A N 1
ATOM 1997 C CA . LEU A 1 277 ? 26.881 4.721 -17.324 1.00 88.44 277 LEU A CA 1
ATOM 1998 C C . LEU A 1 277 ? 26.085 4.925 -16.039 1.00 88.44 277 LEU A C 1
ATOM 2000 O O . LEU A 1 277 ? 25.657 6.043 -15.739 1.00 88.44 277 LEU A O 1
ATOM 2004 N N . LEU A 1 278 ? 25.944 3.850 -15.268 1.00 91.81 278 LEU A N 1
ATOM 2005 C CA . LEU A 1 278 ? 25.327 3.874 -13.952 1.00 91.81 278 LEU A CA 1
ATOM 2006 C C . LEU A 1 278 ? 26.390 3.601 -12.885 1.00 91.81 278 LEU A C 1
ATOM 2008 O O . LEU A 1 278 ? 26.955 2.510 -12.821 1.00 91.81 278 LEU A O 1
ATOM 2012 N N . TYR A 1 279 ? 26.675 4.607 -12.066 1.00 95.19 279 TYR A N 1
ATOM 2013 C CA . TYR A 1 279 ? 27.593 4.519 -10.937 1.00 95.19 279 TYR A CA 1
ATOM 2014 C C . TYR A 1 279 ? 26.798 4.154 -9.688 1.00 95.19 279 TYR A C 1
ATOM 2016 O O . TYR A 1 279 ? 25.845 4.850 -9.340 1.00 95.19 279 TYR A O 1
ATOM 2024 N N . VAL A 1 280 ? 27.199 3.073 -9.021 1.00 96.50 280 VAL A N 1
ATOM 2025 C CA . VAL A 1 280 ? 26.539 2.553 -7.819 1.00 96.50 280 VAL A CA 1
ATOM 2026 C C . VAL A 1 280 ? 27.548 2.506 -6.676 1.00 96.50 280 VAL A C 1
ATOM 2028 O O . VAL A 1 280 ? 28.643 1.968 -6.841 1.00 96.50 280 VAL A O 1
ATOM 2031 N N . LEU A 1 281 ? 27.174 3.054 -5.520 1.00 96.81 281 LEU A N 1
ATOM 2032 C CA . LEU A 1 281 ? 27.944 2.987 -4.276 1.00 96.81 281 LEU A CA 1
ATOM 2033 C C . LEU A 1 281 ? 27.114 2.281 -3.194 1.00 96.81 281 LEU A C 1
ATOM 2035 O O . LEU A 1 281 ? 25.918 2.549 -3.066 1.00 96.81 281 LEU A O 1
ATOM 2039 N N . GLY A 1 282 ? 27.744 1.370 -2.442 1.00 93.62 282 GLY A N 1
ATOM 2040 C CA . GLY A 1 282 ? 27.082 0.642 -1.351 1.00 93.62 282 GLY A CA 1
ATOM 2041 C C . GLY A 1 282 ? 25.904 -0.217 -1.828 1.00 93.62 282 GLY A C 1
ATOM 2042 O O . GLY A 1 282 ? 24.815 -0.134 -1.274 1.00 93.62 282 GLY A O 1
ATOM 2043 N N . GLY A 1 283 ? 26.088 -0.967 -2.919 1.00 93.75 283 GLY A N 1
ATOM 2044 C CA . GLY A 1 283 ? 25.015 -1.715 -3.579 1.00 93.75 283 GLY A CA 1
ATOM 2045 C C . GLY A 1 283 ? 24.719 -3.094 -2.981 1.00 93.75 283 GLY A C 1
ATOM 2046 O O . GLY A 1 283 ? 25.589 -3.728 -2.388 1.00 93.75 283 GLY A O 1
ATOM 2047 N N . ASN A 1 284 ? 23.509 -3.587 -3.250 1.00 93.75 284 ASN A N 1
ATOM 2048 C CA . ASN A 1 284 ? 23.043 -4.952 -2.997 1.00 93.75 284 ASN A CA 1
ATOM 2049 C C . ASN A 1 284 ? 23.059 -5.382 -1.518 1.00 93.75 284 ASN A C 1
ATOM 2051 O O . ASN A 1 284 ? 23.441 -6.507 -1.190 1.00 93.75 284 ASN A O 1
ATOM 2055 N N . TRP A 1 285 ? 22.645 -4.497 -0.615 1.00 93.19 285 TRP A N 1
ATOM 2056 C CA . TRP A 1 285 ? 22.372 -4.890 0.765 1.00 93.19 285 TRP A CA 1
ATOM 2057 C C . TRP A 1 285 ? 20.990 -5.535 0.872 1.00 93.19 285 TRP A C 1
ATOM 2059 O O . TRP A 1 285 ? 20.019 -5.087 0.265 1.00 93.19 285 TRP A O 1
ATOM 2069 N N . SER A 1 286 ? 20.907 -6.593 1.674 1.00 93.88 286 SER A N 1
ATOM 2070 C CA . SER A 1 286 ? 19.687 -7.377 1.880 1.00 93.88 286 SER A CA 1
ATOM 2071 C C . SER A 1 286 ? 19.003 -7.095 3.217 1.00 93.88 286 SER A C 1
ATOM 2073 O O . SER A 1 286 ? 17.983 -7.713 3.506 1.00 93.88 286 SER A O 1
ATOM 2075 N N . ILE A 1 287 ? 19.573 -6.219 4.052 1.00 97.12 287 ILE A N 1
ATOM 2076 C CA . ILE A 1 287 ? 19.087 -5.930 5.405 1.00 97.12 287 ILE A CA 1
ATOM 2077 C C . ILE A 1 287 ? 18.996 -4.417 5.605 1.00 97.12 287 ILE A C 1
ATOM 2079 O O . ILE A 1 287 ? 19.974 -3.702 5.396 1.00 97.12 287 ILE A O 1
ATOM 2083 N N . TRP A 1 288 ? 17.841 -3.957 6.077 1.00 96.75 288 TRP A N 1
ATOM 2084 C CA . TRP A 1 288 ? 17.611 -2.625 6.616 1.00 96.75 288 TRP A CA 1
ATOM 2085 C C . TRP A 1 288 ? 17.469 -2.701 8.137 1.00 96.75 288 TRP A C 1
ATOM 2087 O O . TRP A 1 288 ? 16.545 -3.328 8.660 1.00 96.75 288 TRP A O 1
ATOM 2097 N N . ALA A 1 289 ? 18.385 -2.059 8.856 1.00 96.62 289 ALA A N 1
ATOM 2098 C CA . ALA A 1 289 ? 18.377 -2.032 10.312 1.00 96.62 289 ALA A CA 1
ATOM 2099 C C . ALA A 1 289 ? 17.440 -0.928 10.835 1.00 96.62 289 ALA A C 1
ATOM 2101 O O . ALA A 1 289 ? 17.786 0.253 10.826 1.00 96.62 289 ALA A O 1
ATOM 2102 N N . ALA A 1 290 ? 16.253 -1.314 11.298 1.00 96.31 290 ALA A N 1
ATOM 2103 C CA . ALA A 1 290 ? 15.250 -0.421 11.858 1.00 96.31 290 ALA A CA 1
ATOM 2104 C C . ALA A 1 290 ? 15.512 -0.167 13.358 1.00 96.31 290 ALA A C 1
ATOM 2106 O O . ALA A 1 290 ? 15.552 -1.122 14.136 1.00 96.31 290 ALA A O 1
ATOM 2107 N N . PRO A 1 291 ? 15.664 1.093 13.808 1.00 94.50 291 PRO A N 1
ATOM 2108 C CA . PRO A 1 291 ? 15.811 1.401 15.234 1.00 94.50 291 PRO A CA 1
ATOM 2109 C C . PRO A 1 291 ? 14.501 1.220 16.016 1.00 94.50 291 PRO A C 1
ATOM 2111 O O . PRO A 1 291 ? 14.528 0.918 17.203 1.00 94.50 291 PRO A O 1
ATOM 2114 N N . GLN A 1 292 ? 13.361 1.410 15.352 1.00 94.56 292 GLN A N 1
ATOM 2115 C CA . GLN A 1 292 ? 12.019 1.209 15.889 1.00 94.56 292 GLN A CA 1
ATOM 2116 C C . GLN A 1 292 ? 11.050 0.932 14.738 1.00 94.56 292 GLN A C 1
ATOM 2118 O O . GLN A 1 292 ? 11.389 1.198 13.587 1.00 94.56 292 GLN A O 1
ATOM 2123 N N . LEU A 1 293 ? 9.848 0.445 15.041 1.00 93.62 293 LEU A N 1
ATOM 2124 C CA . LEU A 1 293 ? 8.754 0.344 14.077 1.00 93.62 293 LEU A CA 1
ATOM 2125 C C . LEU A 1 293 ? 7.553 1.165 14.570 1.00 93.62 293 LEU A C 1
ATOM 2127 O O . LEU A 1 293 ? 7.279 1.153 15.773 1.00 93.62 293 LEU A O 1
ATOM 2131 N N . PRO A 1 294 ? 6.831 1.861 13.673 1.00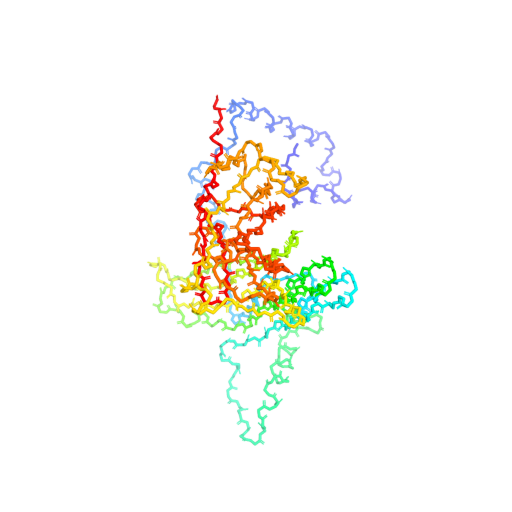 93.38 294 PRO A N 1
ATOM 2132 C CA . PRO A 1 294 ? 7.093 1.984 12.233 1.00 93.38 294 PRO A CA 1
ATOM 2133 C C . PRO A 1 294 ? 8.340 2.834 11.905 1.00 93.38 294 PRO A C 1
ATOM 2135 O O . PRO A 1 294 ? 8.745 3.690 12.692 1.00 93.38 294 PRO A O 1
ATOM 2138 N N . VAL A 1 295 ? 8.944 2.603 10.733 1.00 95.12 295 VAL A N 1
ATOM 2139 C CA . VAL A 1 295 ? 10.110 3.342 10.215 1.00 95.12 295 VAL A CA 1
ATOM 2140 C C . VAL A 1 295 ? 9.942 3.695 8.739 1.00 95.12 295 VAL A C 1
ATOM 2142 O O . VAL A 1 295 ? 9.424 2.903 7.954 1.00 95.12 295 VAL A O 1
ATOM 2145 N N . ALA A 1 296 ? 10.429 4.873 8.353 1.00 95.56 296 ALA A N 1
ATOM 2146 C CA . ALA A 1 296 ? 10.609 5.233 6.954 1.00 95.56 296 ALA A CA 1
ATOM 2147 C C . ALA A 1 296 ? 11.880 4.568 6.400 1.00 95.56 296 ALA A C 1
ATOM 2149 O O . ALA A 1 296 ? 12.988 4.822 6.877 1.00 95.56 296 ALA A O 1
ATOM 2150 N N . VAL A 1 297 ? 11.718 3.714 5.394 1.00 95.88 297 VAL A N 1
ATOM 2151 C CA . VAL A 1 297 ? 12.812 3.121 4.622 1.00 95.88 297 VAL A CA 1
ATOM 2152 C C . VAL A 1 297 ? 13.090 4.027 3.431 1.00 95.88 297 VAL A C 1
ATOM 2154 O O . VAL A 1 297 ? 12.167 4.323 2.679 1.00 95.88 297 VAL A O 1
ATOM 2157 N N . GLN A 1 298 ? 14.344 4.449 3.247 1.00 96.12 298 GLN A N 1
ATOM 2158 C CA . GLN A 1 298 ? 14.771 5.278 2.114 1.00 96.12 298 GLN A CA 1
ATOM 2159 C C . GLN A 1 298 ? 16.048 4.710 1.494 1.00 96.12 298 GLN A C 1
ATOM 2161 O O . GLN A 1 298 ? 17.073 4.583 2.159 1.00 96.12 298 GLN A O 1
ATOM 2166 N N . SER A 1 299 ? 16.008 4.377 0.208 1.00 95.25 299 SER A N 1
ATOM 2167 C CA . SER A 1 299 ? 17.150 3.803 -0.509 1.00 95.25 299 SER A CA 1
ATOM 2168 C C . SER A 1 299 ? 17.158 4.220 -1.970 1.00 95.25 299 SER A C 1
ATOM 2170 O O . SER A 1 299 ? 16.106 4.423 -2.568 1.00 95.25 299 SER A O 1
ATOM 2172 N N . ALA A 1 300 ? 18.341 4.285 -2.580 1.00 96.81 300 ALA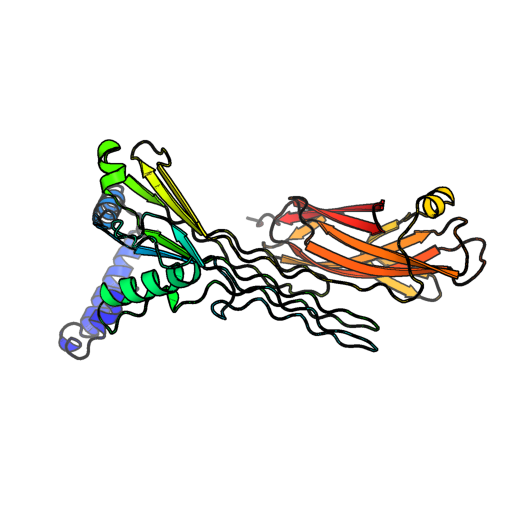 A N 1
ATOM 2173 C CA . ALA A 1 300 ? 18.428 4.293 -4.028 1.00 96.81 300 ALA A CA 1
ATOM 2174 C C . ALA A 1 300 ? 18.229 2.864 -4.568 1.00 96.81 300 ALA A C 1
ATOM 2176 O O . ALA A 1 300 ? 18.880 1.925 -4.122 1.00 96.81 300 ALA A O 1
ATOM 2177 N N . LEU A 1 301 ? 17.363 2.686 -5.559 1.00 97.25 301 LEU A N 1
ATOM 2178 C CA . LEU A 1 301 ? 17.146 1.417 -6.250 1.00 97.25 301 LEU A CA 1
ATOM 2179 C C . LEU A 1 301 ? 17.671 1.528 -7.681 1.00 97.25 301 LEU A C 1
ATOM 2181 O O . LEU A 1 301 ? 17.365 2.474 -8.399 1.00 97.25 301 LEU A O 1
ATOM 2185 N N . THR A 1 302 ? 18.451 0.547 -8.111 1.00 97.44 302 THR A N 1
ATOM 2186 C CA . THR A 1 302 ? 18.929 0.420 -9.487 1.00 97.44 302 THR A CA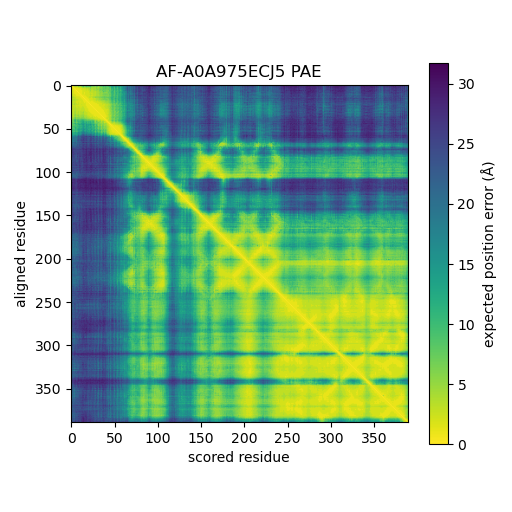 1
ATOM 2187 C C . THR A 1 302 ? 18.159 -0.678 -10.201 1.00 97.44 302 THR A C 1
ATOM 2189 O O . THR A 1 302 ? 18.099 -1.805 -9.711 1.00 97.44 302 THR A O 1
ATOM 2192 N N . CYS A 1 303 ? 17.641 -0.366 -11.388 1.00 97.19 303 CYS A N 1
ATOM 2193 C CA . CYS A 1 303 ? 17.034 -1.328 -12.301 1.00 97.19 303 CYS A CA 1
ATOM 2194 C C . CYS A 1 303 ? 17.695 -1.234 -13.679 1.00 97.19 303 CYS A C 1
ATOM 2196 O O . CYS A 1 303 ? 17.900 -0.136 -14.208 1.00 97.19 303 CYS A O 1
ATOM 2198 N N . VAL A 1 304 ? 17.994 -2.383 -14.281 1.00 96.75 304 VAL A N 1
ATOM 2199 C CA . VAL A 1 304 ? 18.433 -2.468 -15.676 1.00 96.75 304 VAL A CA 1
ATOM 2200 C C . VAL A 1 304 ? 17.465 -3.353 -16.438 1.00 96.75 304 VAL A C 1
ATOM 2202 O O . VAL A 1 304 ? 17.302 -4.520 -16.096 1.00 96.75 304 VAL A O 1
ATOM 2205 N N . VAL A 1 305 ? 16.860 -2.804 -17.487 1.00 96.06 305 VAL A N 1
ATOM 2206 C CA . VAL A 1 305 ? 16.000 -3.526 -18.430 1.00 96.06 305 VAL A CA 1
ATOM 2207 C C . VAL A 1 305 ? 16.808 -3.803 -19.691 1.00 96.06 305 VAL A C 1
ATOM 2209 O O . VAL A 1 305 ? 17.298 -2.870 -20.325 1.00 96.06 305 VAL A O 1
ATOM 2212 N N . SER A 1 306 ? 16.947 -5.070 -20.069 1.00 94.69 306 SER A N 1
ATOM 2213 C CA . SER A 1 306 ? 17.574 -5.477 -21.326 1.00 94.69 306 SER A CA 1
ATOM 2214 C C . SER A 1 306 ? 16.500 -5.887 -22.319 1.00 94.69 306 SER A C 1
ATOM 2216 O O . SER A 1 306 ? 15.748 -6.816 -22.049 1.00 94.69 306 SER A O 1
ATOM 2218 N N . PHE A 1 307 ? 16.418 -5.207 -23.462 1.00 92.94 307 PHE A N 1
ATOM 2219 C CA . PHE A 1 307 ? 15.363 -5.421 -24.459 1.00 92.94 307 PHE A CA 1
ATOM 2220 C C . PHE A 1 307 ? 15.579 -6.651 -25.350 1.00 92.94 307 PHE A C 1
ATOM 2222 O O . PHE A 1 307 ? 14.681 -7.007 -26.109 1.00 92.94 307 PHE A O 1
ATOM 2229 N N . GLY A 1 308 ? 16.742 -7.305 -25.300 1.00 88.94 308 GLY A N 1
ATOM 2230 C CA . GLY A 1 308 ? 17.059 -8.399 -26.221 1.00 88.94 308 GLY A CA 1
ATOM 2231 C C . GLY A 1 308 ? 16.886 -7.980 -27.690 1.00 88.94 308 GLY A C 1
ATOM 2232 O O . GLY A 1 308 ? 17.399 -6.947 -28.114 1.00 88.94 308 GLY A O 1
ATOM 2233 N N . GLN A 1 309 ? 16.142 -8.778 -28.456 1.00 86.25 309 GLN A N 1
ATOM 2234 C CA . GLN A 1 309 ? 15.734 -8.524 -29.843 1.00 86.25 309 GLN A CA 1
ATOM 2235 C C . GLN A 1 309 ? 14.330 -7.894 -29.960 1.00 86.25 309 GLN A C 1
ATOM 2237 O O . GLN A 1 309 ? 13.689 -8.010 -31.004 1.00 86.25 309 GLN A O 1
ATOM 2242 N N . ALA A 1 310 ? 13.811 -7.267 -28.898 1.00 73.81 310 ALA A N 1
ATOM 2243 C CA . ALA A 1 310 ? 12.469 -6.687 -28.900 1.00 73.81 310 ALA A CA 1
ATOM 2244 C C . ALA A 1 310 ? 12.285 -5.572 -29.946 1.00 73.81 310 ALA A C 1
ATOM 2246 O O . ALA A 1 310 ? 13.237 -4.971 -30.452 1.00 73.81 310 ALA A O 1
ATOM 2247 N N . ILE A 1 311 ? 11.014 -5.295 -30.250 1.00 74.75 311 ILE A N 1
ATOM 2248 C CA . ILE A 1 311 ? 10.577 -4.401 -31.327 1.00 74.75 311 ILE A CA 1
ATOM 2249 C C . ILE A 1 311 ? 11.173 -2.991 -31.125 1.00 74.75 311 ILE A C 1
ATOM 2251 O O . ILE A 1 311 ? 10.944 -2.383 -30.073 1.00 74.75 311 ILE A O 1
ATOM 2255 N N . PRO A 1 312 ? 11.918 -2.446 -32.108 1.00 81.69 312 PRO A N 1
ATOM 2256 C CA . PRO A 1 312 ? 12.399 -1.068 -32.064 1.00 81.69 312 PRO A CA 1
ATOM 2257 C C . PRO A 1 312 ? 11.244 -0.072 -31.929 1.00 81.69 312 PRO A C 1
ATOM 2259 O O . PRO A 1 312 ? 10.151 -0.321 -32.433 1.00 81.69 312 PRO A O 1
ATOM 2262 N N . ASN A 1 313 ? 11.499 1.086 -31.317 1.00 84.50 313 ASN A N 1
ATOM 2263 C CA . ASN A 1 313 ? 10.519 2.169 -31.161 1.00 84.50 313 ASN A CA 1
ATOM 2264 C C . ASN A 1 313 ? 9.278 1.778 -30.340 1.00 84.50 313 ASN A C 1
ATOM 2266 O O . ASN A 1 313 ? 8.189 2.304 -30.560 1.00 84.50 313 ASN A O 1
ATOM 2270 N N . CYS A 1 314 ? 9.432 0.851 -29.394 1.00 88.81 314 CYS A N 1
ATOM 2271 C CA . CYS A 1 314 ? 8.388 0.503 -28.439 1.00 88.81 314 CYS A CA 1
ATOM 2272 C C . CYS A 1 314 ? 8.670 1.140 -27.070 1.00 88.81 314 CYS A C 1
ATOM 2274 O O . CYS A 1 314 ? 9.817 1.167 -26.611 1.00 88.81 314 CYS A O 1
ATOM 2276 N N . ILE A 1 315 ? 7.609 1.634 -26.427 1.00 93.44 315 ILE A N 1
ATOM 2277 C CA . ILE A 1 315 ? 7.610 2.099 -25.039 1.00 93.44 315 ILE A CA 1
ATOM 2278 C C . ILE A 1 315 ? 6.961 1.004 -24.193 1.00 93.44 315 ILE A C 1
ATOM 2280 O O . ILE A 1 315 ? 5.761 0.745 -24.311 1.00 93.44 315 ILE A O 1
ATOM 2284 N N . LEU A 1 316 ? 7.761 0.348 -23.356 1.00 95.38 316 LEU A N 1
ATOM 2285 C CA . LEU A 1 316 ? 7.284 -0.672 -22.430 1.00 95.38 316 LEU A CA 1
ATOM 2286 C C . LEU A 1 316 ? 7.111 -0.059 -21.042 1.00 95.38 316 LEU A C 1
ATOM 2288 O O . LEU A 1 316 ? 8.020 0.599 -20.531 1.00 95.38 316 LEU A O 1
ATOM 2292 N N . MET A 1 317 ? 5.947 -0.288 -20.440 1.00 96.56 317 MET A N 1
ATOM 2293 C CA . MET A 1 317 ? 5.653 0.136 -19.074 1.00 96.56 317 MET A CA 1
ATOM 2294 C C . MET A 1 317 ? 5.995 -0.957 -18.076 1.00 96.56 317 MET A C 1
ATOM 2296 O O . MET A 1 317 ? 5.670 -2.127 -18.279 1.00 96.56 317 MET A O 1
ATOM 2300 N N . PHE A 1 318 ? 6.607 -0.551 -16.975 1.00 97.31 318 PHE A N 1
ATOM 2301 C CA . PHE A 1 318 ? 6.974 -1.401 -15.856 1.00 97.31 318 PHE A CA 1
ATOM 2302 C C . PHE A 1 318 ? 6.517 -0.758 -14.551 1.00 97.31 318 PHE A C 1
ATOM 2304 O O . PHE A 1 318 ? 6.281 0.449 -14.480 1.00 97.31 318 PHE A O 1
ATOM 2311 N N . PHE A 1 319 ? 6.448 -1.569 -13.504 1.00 97.31 319 PHE A N 1
ATOM 2312 C CA . PHE A 1 319 ? 6.120 -1.136 -12.157 1.00 97.31 319 PHE A CA 1
ATOM 2313 C C . PHE A 1 319 ? 7.157 -1.677 -11.186 1.00 97.31 319 PHE A C 1
ATOM 2315 O O . PHE A 1 319 ? 7.427 -2.878 -11.175 1.00 97.31 319 PHE A O 1
ATOM 2322 N N . ILE A 1 320 ? 7.717 -0.798 -10.361 1.00 97.88 320 ILE A N 1
ATOM 2323 C CA . ILE A 1 320 ? 8.400 -1.196 -9.134 1.00 97.88 320 ILE A CA 1
ATOM 2324 C C . ILE A 1 320 ? 7.332 -1.322 -8.061 1.00 97.88 320 ILE A C 1
ATOM 2326 O O . ILE A 1 320 ? 6.652 -0.352 -7.726 1.00 97.88 320 ILE A O 1
ATOM 2330 N N . VAL A 1 321 ? 7.182 -2.537 -7.558 1.00 97.75 321 VAL A N 1
ATOM 2331 C CA . VAL A 1 321 ? 6.214 -2.889 -6.529 1.00 97.75 321 VAL A CA 1
ATOM 2332 C C . VAL A 1 321 ? 6.957 -3.265 -5.259 1.00 97.75 321 VAL A C 1
ATOM 2334 O O . VAL A 1 321 ? 7.953 -3.984 -5.326 1.00 97.75 321 VAL A O 1
ATOM 2337 N N . VAL A 1 322 ? 6.475 -2.789 -4.113 1.00 97.94 322 VAL A N 1
ATOM 2338 C CA . VAL A 1 322 ? 6.932 -3.268 -2.804 1.00 97.94 322 VAL A CA 1
ATOM 2339 C C . VAL A 1 322 ? 5.788 -3.984 -2.115 1.00 97.94 322 VAL A C 1
ATOM 2341 O O . VAL A 1 322 ? 4.696 -3.431 -2.002 1.00 97.94 322 VAL A O 1
ATOM 2344 N N . GLU A 1 323 ? 6.059 -5.196 -1.650 1.00 98.00 323 GLU A N 1
ATOM 2345 C CA . GLU A 1 323 ? 5.150 -5.993 -0.832 1.00 98.00 323 GLU A CA 1
ATOM 2346 C C . GLU A 1 323 ? 5.694 -6.125 0.584 1.00 98.00 323 GLU A C 1
ATOM 2348 O O . GLU A 1 323 ? 6.900 -6.319 0.784 1.00 98.00 323 GLU A O 1
ATOM 2353 N N . ASP A 1 324 ? 4.792 -6.042 1.552 1.00 97.31 324 ASP A N 1
ATOM 2354 C CA . ASP A 1 324 ? 5.094 -6.313 2.949 1.00 97.31 324 ASP A CA 1
ATOM 2355 C C . ASP A 1 324 ? 5.289 -7.825 3.215 1.00 97.31 324 ASP A C 1
ATOM 2357 O O . ASP A 1 324 ? 5.068 -8.661 2.328 1.00 97.31 324 ASP A O 1
ATOM 2361 N N . PRO A 1 325 ? 5.699 -8.223 4.433 1.00 98.00 325 PRO A N 1
ATOM 2362 C CA . PRO A 1 325 ? 5.864 -9.631 4.790 1.00 98.00 325 PRO A CA 1
ATOM 2363 C C . PRO A 1 325 ? 4.580 -10.472 4.717 1.00 98.00 325 PRO A C 1
ATOM 2365 O O . PRO A 1 325 ? 4.669 -11.699 4.686 1.00 98.00 325 PRO A O 1
ATOM 2368 N N . SER A 1 326 ? 3.397 -9.848 4.700 1.00 95.75 326 SER A N 1
ATOM 2369 C CA . SER A 1 326 ? 2.110 -10.532 4.515 1.00 95.75 326 SER A CA 1
ATOM 2370 C C . SER A 1 326 ? 1.761 -10.755 3.036 1.00 95.75 326 SER A C 1
ATOM 2372 O O . SER A 1 326 ? 0.840 -11.512 2.725 1.00 95.75 326 SER A O 1
ATOM 2374 N N . GLY A 1 327 ? 2.521 -10.142 2.121 1.00 95.81 327 GLY A N 1
ATOM 2375 C CA . GLY A 1 327 ? 2.276 -10.147 0.682 1.00 95.81 327 GLY A CA 1
ATOM 2376 C C . GLY A 1 327 ? 1.351 -9.022 0.217 1.00 95.81 327 GLY A C 1
ATOM 2377 O O . GLY A 1 327 ? 0.900 -9.047 -0.928 1.00 95.81 327 GLY A O 1
ATOM 2378 N N . GLN A 1 328 ? 1.046 -8.042 1.072 1.00 94.19 328 GLN A N 1
ATOM 2379 C CA . GLN A 1 328 ? 0.247 -6.887 0.689 1.00 94.19 328 GLN A CA 1
ATOM 2380 C C . GLN A 1 328 ? 1.111 -5.870 -0.063 1.00 94.19 328 GLN A C 1
ATOM 2382 O O . GLN A 1 328 ? 2.162 -5.446 0.413 1.00 94.19 328 GLN A O 1
ATOM 2387 N N . GLU A 1 329 ? 0.643 -5.443 -1.236 1.00 94.81 329 GLU A N 1
ATOM 2388 C CA . GLU A 1 329 ? 1.261 -4.360 -2.003 1.00 94.81 329 GLU A CA 1
ATOM 2389 C C . GLU A 1 329 ? 1.142 -3.026 -1.241 1.00 94.81 329 GLU A C 1
ATOM 2391 O O . GLU A 1 329 ? 0.031 -2.590 -0.915 1.00 94.81 329 GLU A O 1
ATOM 2396 N N . VAL A 1 330 ? 2.283 -2.377 -0.986 1.00 95.06 330 VAL A N 1
ATOM 2397 C CA . VAL A 1 330 ? 2.381 -1.064 -0.321 1.00 95.06 330 VAL A CA 1
ATOM 2398 C C . VAL A 1 330 ? 2.861 0.051 -1.246 1.00 95.06 330 VAL A C 1
ATOM 2400 O O . VAL A 1 330 ? 2.551 1.209 -0.998 1.00 95.06 330 VAL A O 1
ATOM 2403 N N . ILE A 1 331 ? 3.601 -0.267 -2.311 1.00 95.06 331 ILE A N 1
ATOM 2404 C CA . ILE A 1 331 ? 4.035 0.693 -3.337 1.00 95.06 331 ILE A CA 1
ATOM 2405 C C . ILE A 1 331 ? 3.691 0.137 -4.704 1.00 95.06 331 ILE A C 1
ATOM 2407 O O . ILE A 1 331 ? 3.962 -1.034 -4.976 1.00 95.06 331 ILE A O 1
ATOM 2411 N N . ARG A 1 332 ? 3.270 1.035 -5.601 1.00 94.38 332 ARG A N 1
ATOM 2412 C CA . ARG A 1 332 ? 3.307 0.809 -7.047 1.00 94.38 332 ARG A CA 1
ATOM 2413 C C . ARG A 1 332 ? 3.837 2.032 -7.786 1.00 94.38 332 ARG A C 1
ATOM 2415 O O . ARG A 1 332 ? 3.088 2.959 -8.078 1.00 94.38 332 ARG A O 1
ATOM 2422 N N . MET A 1 333 ? 5.122 2.009 -8.128 1.00 94.06 333 MET A N 1
ATOM 2423 C CA . MET A 1 333 ? 5.800 3.087 -8.848 1.00 94.06 333 MET A CA 1
ATOM 2424 C C . MET A 1 333 ? 5.957 2.742 -10.340 1.00 94.06 333 MET A C 1
ATOM 2426 O O . MET A 1 333 ? 6.699 1.813 -10.672 1.00 94.06 333 MET A O 1
ATOM 2430 N N . PRO A 1 334 ? 5.292 3.468 -11.253 1.00 94.62 334 PRO A N 1
ATOM 2431 C CA . PRO A 1 334 ? 5.391 3.229 -12.688 1.00 94.62 334 PRO A CA 1
ATOM 2432 C C . PRO A 1 334 ? 6.694 3.795 -13.267 1.00 94.62 334 PRO A C 1
ATOM 2434 O O . PRO A 1 334 ? 7.159 4.860 -12.863 1.00 94.62 334 PRO A O 1
ATOM 2437 N N . PHE A 1 335 ? 7.261 3.122 -14.268 1.00 94.62 335 PHE A N 1
ATOM 2438 C CA . PHE A 1 335 ? 8.320 3.689 -15.101 1.00 94.62 335 PHE A CA 1
ATOM 2439 C C . PHE A 1 335 ? 8.277 3.147 -16.531 1.00 94.62 335 PHE A C 1
ATOM 2441 O O . PHE A 1 335 ? 7.933 1.990 -16.773 1.00 94.62 335 PHE A O 1
ATOM 2448 N N . ALA A 1 336 ? 8.646 3.995 -17.488 1.00 93.94 336 ALA A N 1
ATOM 2449 C CA . ALA A 1 336 ? 8.734 3.631 -18.896 1.00 93.94 336 ALA A CA 1
ATOM 2450 C C . ALA A 1 336 ? 10.183 3.306 -19.281 1.00 93.94 336 ALA A C 1
ATOM 2452 O O . ALA A 1 336 ? 11.120 4.016 -18.896 1.00 93.94 336 ALA A O 1
ATOM 2453 N N . ALA A 1 337 ? 10.365 2.269 -20.095 1.00 93.38 337 ALA A N 1
ATOM 2454 C CA . ALA A 1 337 ? 11.618 2.017 -20.790 1.00 93.38 337 ALA A CA 1
ATOM 2455 C C . ALA A 1 337 ? 11.380 2.053 -22.302 1.00 93.38 337 ALA A C 1
ATOM 2457 O O . ALA A 1 337 ? 10.437 1.446 -22.814 1.00 93.38 337 ALA A O 1
ATOM 2458 N N . THR A 1 338 ? 12.245 2.771 -23.013 1.00 91.00 338 THR A N 1
ATOM 2459 C CA . THR A 1 338 ? 12.138 2.989 -24.456 1.00 91.00 338 THR A CA 1
ATOM 2460 C C . THR A 1 338 ? 13.350 2.413 -25.172 1.00 91.00 338 THR A C 1
ATOM 2462 O O . THR A 1 338 ? 14.492 2.594 -24.746 1.00 91.00 338 THR A O 1
ATOM 2465 N N . ASN A 1 339 ? 13.105 1.726 -26.288 1.00 85.19 339 ASN A N 1
ATOM 2466 C CA . ASN A 1 339 ? 14.158 1.326 -27.218 1.00 85.19 339 ASN A CA 1
ATOM 2467 C C . ASN A 1 339 ? 14.153 2.265 -28.434 1.00 85.19 339 ASN A C 1
ATOM 2469 O O . ASN A 1 339 ? 13.634 1.924 -29.496 1.00 85.19 339 ASN A O 1
ATOM 2473 N N . GLU A 1 340 ? 14.673 3.481 -28.245 1.00 74.75 340 GLU A N 1
ATOM 2474 C CA . GLU A 1 340 ? 14.610 4.578 -29.233 1.00 74.75 340 GLU A CA 1
ATOM 2475 C C . GLU A 1 340 ? 15.537 4.396 -30.441 1.00 74.75 340 GLU A C 1
ATOM 2477 O O . GLU A 1 340 ? 15.376 5.066 -31.458 1.00 74.75 340 GLU A O 1
ATOM 2482 N N . TYR A 1 341 ? 16.524 3.502 -30.355 1.00 70.06 341 TYR A N 1
ATOM 2483 C CA . TYR A 1 341 ? 17.513 3.317 -31.410 1.00 70.06 341 TYR A CA 1
ATOM 2484 C C . TYR A 1 341 ? 17.666 1.837 -31.728 1.00 70.06 341 TYR A C 1
ATOM 2486 O O . TYR A 1 341 ? 17.817 1.025 -30.820 1.00 70.06 341 TYR A O 1
ATOM 2494 N N . MET A 1 342 ? 17.739 1.489 -33.017 1.00 65.12 342 MET A N 1
ATOM 2495 C CA . MET A 1 342 ? 18.195 0.164 -33.447 1.00 65.12 342 MET A CA 1
ATOM 2496 C C . MET A 1 342 ? 19.673 -0.012 -33.085 1.00 65.12 342 MET A C 1
ATOM 2498 O O . MET A 1 342 ? 20.568 0.214 -33.898 1.00 65.12 342 MET A O 1
ATOM 2502 N N . ARG A 1 343 ? 19.935 -0.368 -31.829 1.00 70.94 343 ARG A N 1
ATOM 2503 C CA . ARG A 1 343 ? 21.257 -0.726 -31.329 1.00 70.94 343 ARG A CA 1
ATOM 2504 C C . ARG A 1 343 ? 21.290 -2.229 -31.061 1.00 70.94 343 ARG A C 1
ATOM 2506 O O . ARG A 1 343 ? 20.318 -2.762 -30.536 1.00 70.94 343 ARG A O 1
ATOM 2513 N N . PRO A 1 344 ? 22.416 -2.906 -31.350 1.00 68.06 344 PRO A N 1
ATOM 2514 C CA . PRO A 1 344 ? 22.589 -4.322 -31.020 1.00 68.06 344 PRO A CA 1
ATOM 2515 C C . PRO A 1 344 ? 22.473 -4.623 -29.519 1.00 68.06 344 PRO A C 1
ATOM 2517 O O . PRO A 1 344 ? 22.190 -5.752 -29.139 1.00 68.06 344 PRO A O 1
ATOM 2520 N N . VAL A 1 345 ? 22.713 -3.617 -28.669 1.00 71.62 345 VAL A N 1
ATOM 2521 C CA . VAL A 1 345 ? 22.546 -3.685 -27.216 1.00 71.62 345 VAL A CA 1
ATOM 2522 C C . VAL A 1 345 ? 21.611 -2.556 -26.797 1.00 71.62 345 VAL A C 1
ATOM 2524 O O . VAL A 1 345 ? 21.977 -1.382 -26.876 1.00 71.62 345 VAL A O 1
ATOM 2527 N N . ALA A 1 346 ? 20.409 -2.920 -26.361 1.00 86.12 346 ALA A N 1
ATOM 2528 C CA . ALA A 1 346 ? 19.387 -2.000 -25.880 1.00 86.12 346 ALA A CA 1
ATOM 2529 C C . ALA A 1 346 ? 19.141 -2.262 -24.389 1.00 86.12 346 ALA A C 1
ATOM 2531 O O . ALA A 1 346 ? 18.237 -3.002 -24.006 1.00 86.12 346 ALA A O 1
ATOM 2532 N N . ASN A 1 347 ? 20.003 -1.683 -23.550 1.00 90.81 347 ASN A N 1
ATOM 2533 C CA . ASN A 1 347 ? 19.829 -1.685 -22.103 1.00 90.81 347 ASN A CA 1
ATOM 2534 C C . ASN A 1 347 ? 19.353 -0.305 -21.660 1.00 90.81 347 ASN A C 1
ATOM 2536 O O . ASN A 1 347 ? 19.991 0.701 -21.971 1.00 90.81 347 ASN A O 1
ATOM 2540 N N . VAL A 1 348 ? 18.263 -0.271 -20.903 1.00 91.94 348 VAL A N 1
ATOM 2541 C CA . VAL A 1 348 ? 17.778 0.931 -20.232 1.00 91.94 348 VAL A CA 1
ATOM 2542 C C . VAL A 1 348 ? 18.120 0.802 -18.757 1.00 91.94 348 VAL A C 1
ATOM 2544 O O . VAL A 1 348 ? 17.673 -0.122 -18.082 1.00 91.94 348 VAL A O 1
ATOM 2547 N N . MET A 1 349 ? 18.947 1.722 -18.274 1.00 94.00 349 MET A N 1
ATOM 2548 C CA . MET A 1 349 ? 19.362 1.803 -16.877 1.00 94.00 349 MET A CA 1
ATOM 2549 C C . MET A 1 349 ? 18.578 2.923 -16.201 1.00 94.00 349 MET A C 1
ATOM 2551 O O . MET A 1 349 ? 18.409 3.999 -16.781 1.00 94.00 349 MET A O 1
ATOM 2555 N N . ARG A 1 350 ? 18.069 2.663 -14.997 1.00 93.75 350 ARG A N 1
ATOM 2556 C CA . ARG A 1 350 ? 17.316 3.636 -14.202 1.00 93.75 350 ARG A CA 1
ATOM 2557 C C . ARG A 1 350 ? 17.702 3.538 -12.733 1.00 93.75 350 ARG A C 1
ATOM 2559 O O . ARG A 1 350 ? 17.772 2.442 -12.176 1.00 93.75 350 ARG A O 1
ATOM 2566 N N . GLY A 1 351 ? 17.936 4.699 -12.130 1.00 94.88 351 GLY A N 1
ATOM 2567 C CA . GLY A 1 351 ? 17.978 4.875 -10.684 1.00 94.88 351 GLY A CA 1
ATOM 2568 C C . GLY A 1 351 ? 16.638 5.412 -10.192 1.00 94.88 351 GLY A C 1
ATOM 2569 O O . GLY A 1 351 ? 16.053 6.283 -10.833 1.00 94.88 351 GLY A O 1
ATOM 2570 N N . PHE A 1 352 ? 16.170 4.903 -9.062 1.00 95.06 352 PHE A N 1
ATOM 2571 C CA . PHE A 1 352 ? 14.957 5.350 -8.393 1.00 95.06 352 PHE A CA 1
ATOM 2572 C C . PHE A 1 352 ? 15.257 5.672 -6.942 1.00 95.06 352 PHE A C 1
ATOM 2574 O O . PHE A 1 352 ? 16.148 5.077 -6.339 1.00 95.06 352 PHE A O 1
ATOM 2581 N N . GLU A 1 353 ? 14.471 6.569 -6.371 1.00 95.19 353 GLU A N 1
ATOM 2582 C CA . GLU A 1 353 ? 14.422 6.754 -4.932 1.00 95.19 353 GLU A CA 1
ATOM 2583 C C . GLU A 1 353 ? 13.264 5.920 -4.379 1.00 95.19 353 GLU A C 1
ATOM 2585 O O . GLU A 1 353 ? 12.098 6.185 -4.664 1.00 95.19 353 GLU A O 1
ATOM 2590 N N . LEU A 1 354 ? 13.592 4.864 -3.639 1.00 95.75 354 LEU A N 1
ATOM 2591 C CA . LEU A 1 354 ? 12.630 3.984 -2.998 1.00 95.75 354 LEU A CA 1
ATOM 2592 C C . LEU A 1 354 ? 12.345 4.491 -1.582 1.00 95.75 354 LEU A C 1
ATOM 2594 O O . LEU A 1 354 ? 13.256 4.513 -0.754 1.00 95.75 354 LEU A O 1
ATOM 2598 N N . GLN A 1 355 ? 11.092 4.864 -1.309 1.00 95.62 355 GLN A N 1
ATOM 2599 C CA . GLN A 1 355 ? 10.642 5.363 -0.006 1.00 95.62 355 GLN A CA 1
ATOM 2600 C C . GLN A 1 355 ? 9.317 4.719 0.419 1.00 95.62 355 GLN A C 1
ATOM 2602 O O . GLN A 1 355 ? 8.327 4.890 -0.285 1.00 95.62 355 GLN A O 1
ATOM 2607 N N . PHE A 1 356 ? 9.275 4.022 1.559 1.00 94.94 356 PHE A N 1
ATOM 2608 C CA . PHE A 1 356 ? 8.043 3.458 2.146 1.00 94.94 356 PHE A CA 1
ATOM 2609 C C . PHE A 1 356 ? 8.084 3.411 3.671 1.00 94.94 356 PHE A C 1
ATOM 2611 O O . PHE A 1 356 ? 9.156 3.441 4.275 1.00 94.94 356 PHE A O 1
ATOM 2618 N N . HIS A 1 357 ? 6.915 3.260 4.293 1.00 94.94 357 HIS A N 1
ATOM 2619 C CA . HIS A 1 357 ? 6.799 2.905 5.703 1.00 94.94 357 HIS A CA 1
ATOM 2620 C C . HIS A 1 357 ? 6.803 1.391 5.915 1.00 94.94 357 HIS A C 1
ATOM 2622 O O . HIS A 1 357 ? 5.865 0.691 5.525 1.00 94.94 357 HIS A O 1
ATOM 2628 N N . ALA A 1 358 ? 7.824 0.909 6.623 1.00 95.75 358 ALA A N 1
ATOM 2629 C CA . ALA A 1 358 ? 7.831 -0.424 7.199 1.00 95.75 358 ALA A CA 1
ATOM 2630 C C . ALA A 1 358 ? 7.292 -0.361 8.633 1.00 95.75 358 ALA A C 1
ATOM 2632 O O . ALA A 1 358 ? 7.856 0.297 9.503 1.00 95.75 358 ALA A O 1
ATOM 2633 N N . ASP A 1 359 ? 6.184 -1.038 8.883 1.00 93.75 359 ASP A N 1
ATOM 2634 C CA . ASP A 1 359 ? 5.513 -1.154 10.185 1.00 93.75 359 ASP A CA 1
ATOM 2635 C C . ASP A 1 359 ? 5.752 -2.502 10.864 1.00 93.75 359 ASP A C 1
ATOM 2637 O O . ASP A 1 359 ? 5.581 -2.631 12.074 1.00 93.75 359 ASP A O 1
ATOM 2641 N N . VAL A 1 360 ? 6.172 -3.492 10.082 1.00 95.81 360 VAL A N 1
ATOM 2642 C CA . VAL A 1 360 ? 6.494 -4.834 10.543 1.00 95.81 360 VAL A CA 1
ATOM 2643 C C . VAL A 1 360 ? 7.914 -5.215 10.138 1.00 95.81 360 VAL A C 1
ATOM 2645 O O . VAL A 1 360 ? 8.391 -4.916 9.038 1.00 95.81 360 VAL A O 1
ATOM 2648 N N . ALA A 1 361 ? 8.597 -5.901 11.053 1.00 97.62 361 ALA A N 1
ATOM 2649 C CA . ALA A 1 361 ? 9.853 -6.569 10.753 1.00 97.62 361 ALA A CA 1
ATOM 2650 C C . ALA A 1 361 ? 9.582 -7.801 9.881 1.00 97.62 361 ALA A C 1
ATOM 2652 O O . ALA A 1 361 ? 8.534 -8.437 9.997 1.00 97.62 361 ALA A O 1
ATOM 2653 N N . GLY A 1 362 ? 10.539 -8.162 9.033 1.00 98.00 362 GLY A N 1
ATOM 2654 C CA . GLY A 1 362 ? 10.426 -9.318 8.149 1.00 98.00 362 GLY A CA 1
ATOM 2655 C C . GLY A 1 362 ? 10.975 -9.050 6.757 1.00 98.00 362 GLY A C 1
ATOM 2656 O O . GLY A 1 362 ? 11.654 -8.052 6.520 1.00 98.00 362 GLY A O 1
ATOM 2657 N N . VAL A 1 363 ? 10.695 -9.965 5.831 1.00 98.50 363 VAL A N 1
ATOM 2658 C CA . VAL A 1 363 ? 11.159 -9.868 4.443 1.00 98.50 363 VAL A CA 1
ATOM 2659 C C . VAL A 1 363 ? 10.114 -9.147 3.604 1.00 98.50 363 VAL A C 1
ATOM 2661 O O . VAL A 1 363 ? 9.042 -9.681 3.339 1.00 98.50 363 VAL A O 1
ATOM 2664 N N . TRP A 1 364 ? 10.468 -7.950 3.165 1.00 98.19 364 TRP A N 1
ATOM 2665 C CA . TRP A 1 364 ? 9.747 -7.166 2.175 1.00 98.19 364 TRP A CA 1
ATOM 2666 C C . TRP A 1 364 ? 10.231 -7.564 0.781 1.00 98.19 364 TRP A C 1
ATOM 2668 O O . TRP A 1 364 ? 11.404 -7.890 0.597 1.00 98.19 364 TRP A O 1
ATOM 2678 N N . ASN A 1 365 ? 9.357 -7.554 -0.221 1.00 98.44 365 ASN A N 1
ATOM 2679 C CA . ASN A 1 365 ? 9.738 -7.928 -1.584 1.00 98.44 365 ASN A CA 1
ATOM 2680 C C . ASN A 1 365 ? 9.642 -6.723 -2.509 1.00 98.44 365 ASN A C 1
ATOM 2682 O O . ASN A 1 365 ? 8.555 -6.204 -2.737 1.00 98.44 365 ASN A O 1
ATOM 2686 N N . VAL A 1 366 ? 10.771 -6.319 -3.090 1.00 98.31 366 VAL A N 1
ATOM 2687 C CA . VAL A 1 366 ? 10.805 -5.346 -4.185 1.00 98.31 366 VAL A CA 1
ATOM 2688 C C . VAL A 1 366 ? 10.752 -6.115 -5.501 1.00 98.31 366 VAL A C 1
ATOM 2690 O O . VAL A 1 366 ? 11.599 -6.966 -5.766 1.00 98.31 366 VAL A O 1
ATOM 2693 N N . ARG A 1 367 ? 9.751 -5.854 -6.335 1.00 98.44 367 ARG A N 1
ATOM 2694 C CA . ARG A 1 367 ? 9.482 -6.586 -7.581 1.00 98.44 367 ARG A CA 1
ATOM 2695 C C . ARG A 1 367 ? 9.441 -5.624 -8.759 1.00 98.44 367 ARG A C 1
ATOM 2697 O O . ARG A 1 367 ? 8.996 -4.489 -8.617 1.00 98.44 367 ARG A O 1
ATOM 2704 N N . VAL A 1 368 ? 9.864 -6.092 -9.931 1.00 98.44 368 VAL A N 1
ATOM 2705 C CA . VAL A 1 368 ? 9.635 -5.393 -11.204 1.00 98.44 368 VAL A CA 1
ATOM 2706 C C . VAL A 1 368 ? 8.595 -6.168 -11.994 1.00 98.44 368 VAL A C 1
ATOM 2708 O O . VAL A 1 368 ? 8.838 -7.310 -12.393 1.00 98.44 368 VAL A O 1
ATOM 2711 N N . LEU A 1 369 ? 7.439 -5.543 -12.206 1.00 98.19 369 LEU A N 1
ATOM 2712 C CA . LEU A 1 369 ? 6.292 -6.131 -12.891 1.00 98.19 369 LEU A CA 1
ATOM 2713 C C . LEU A 1 369 ? 6.006 -5.422 -14.215 1.00 98.19 369 LEU A C 1
ATOM 2715 O O . LEU A 1 369 ? 6.285 -4.235 -14.371 1.00 98.19 369 LEU A O 1
ATOM 2719 N N . SER A 1 370 ? 5.402 -6.139 -15.157 1.00 97.25 370 SER A N 1
ATOM 2720 C CA . SER A 1 370 ? 4.727 -5.551 -16.318 1.00 97.25 370 SER A CA 1
ATOM 2721 C C . SER A 1 370 ? 3.616 -6.490 -16.786 1.00 97.25 370 SER A C 1
ATOM 2723 O O . SER A 1 370 ? 3.878 -7.652 -17.119 1.00 97.25 370 SER A O 1
ATOM 2725 N N . GLY A 1 371 ? 2.364 -6.026 -16.745 1.00 94.56 371 GLY A N 1
ATOM 2726 C CA . GLY A 1 371 ? 1.193 -6.882 -16.905 1.00 94.56 371 GLY A CA 1
ATOM 2727 C C . GLY A 1 371 ? 1.201 -8.041 -15.919 1.00 94.56 371 GLY A C 1
ATOM 2728 O O . GLY A 1 371 ? 1.306 -7.863 -14.708 1.00 94.56 371 GLY A O 1
ATOM 2729 N N . ARG A 1 372 ? 1.123 -9.262 -16.445 1.00 96.44 372 ARG A N 1
ATOM 2730 C CA . ARG A 1 372 ? 1.130 -10.492 -15.635 1.00 96.44 372 ARG A CA 1
ATOM 2731 C C . ARG A 1 372 ? 2.525 -11.020 -15.292 1.00 96.44 372 ARG A C 1
ATOM 2733 O O . ARG A 1 372 ? 2.627 -12.092 -14.699 1.00 96.44 372 ARG A O 1
ATOM 2740 N N . PHE A 1 373 ? 3.585 -10.363 -15.755 1.00 98.06 373 PHE A N 1
ATOM 2741 C CA . PHE A 1 373 ? 4.942 -10.889 -15.657 1.00 98.06 373 PHE A CA 1
ATOM 2742 C C . PHE A 1 373 ? 5.687 -10.268 -14.482 1.00 98.06 373 PHE A C 1
ATOM 2744 O O . PHE A 1 373 ? 5.784 -9.048 -14.375 1.00 98.06 373 PHE A O 1
ATOM 2751 N N . GLU A 1 374 ? 6.264 -11.126 -13.643 1.00 98.44 374 GLU A N 1
ATOM 2752 C CA . GLU A 1 374 ? 7.329 -10.750 -12.718 1.00 98.44 374 GLU A CA 1
ATOM 2753 C C . GLU A 1 374 ? 8.669 -10.949 -13.420 1.00 98.44 374 GLU A C 1
ATOM 2755 O O . GLU A 1 374 ? 9.004 -12.061 -13.825 1.00 98.44 374 GLU A O 1
ATOM 2760 N N . LEU A 1 375 ? 9.413 -9.859 -13.591 1.00 98.31 375 LEU A N 1
ATOM 2761 C CA . LEU A 1 375 ? 10.656 -9.851 -14.360 1.00 98.31 375 LEU A CA 1
ATOM 2762 C C . LEU A 1 375 ? 11.899 -9.825 -13.469 1.00 98.31 375 LEU A C 1
ATOM 2764 O O . LEU A 1 375 ? 12.959 -10.276 -13.896 1.00 98.31 375 LEU A O 1
ATOM 2768 N N . ALA A 1 376 ? 11.767 -9.312 -12.246 1.00 98.44 376 ALA A N 1
ATOM 2769 C CA . ALA A 1 376 ? 12.796 -9.365 -11.216 1.00 98.44 376 ALA A CA 1
ATOM 2770 C C . ALA A 1 376 ? 12.171 -9.298 -9.817 1.00 98.44 376 ALA A C 1
ATOM 2772 O O . ALA A 1 376 ? 11.086 -8.736 -9.635 1.00 98.44 376 ALA A O 1
ATOM 2773 N N . ARG A 1 377 ? 12.895 -9.837 -8.833 1.00 98.44 377 ARG A N 1
ATOM 2774 C CA . ARG A 1 377 ? 12.553 -9.806 -7.410 1.00 98.44 377 ARG A CA 1
ATOM 2775 C C . ARG A 1 377 ? 13.815 -9.600 -6.581 1.00 98.44 377 ARG A C 1
ATOM 2777 O O . ARG A 1 377 ? 14.816 -10.274 -6.806 1.00 98.44 377 ARG A O 1
ATOM 2784 N N . LEU A 1 378 ? 13.730 -8.707 -5.608 1.00 98.19 378 LEU A N 1
ATOM 2785 C CA . LEU A 1 378 ? 14.764 -8.389 -4.638 1.00 98.19 378 LEU A CA 1
ATOM 2786 C C . LEU A 1 378 ? 14.144 -8.446 -3.230 1.00 98.19 378 LEU A C 1
ATOM 2788 O O . LEU A 1 378 ? 13.379 -7.548 -2.868 1.00 98.19 378 LEU A O 1
ATOM 2792 N N . PRO A 1 379 ? 14.429 -9.494 -2.440 1.00 98.19 379 PRO A N 1
ATOM 2793 C CA . PRO A 1 379 ? 14.008 -9.545 -1.049 1.00 98.19 379 PRO A CA 1
ATOM 2794 C C . PRO A 1 379 ? 14.843 -8.574 -0.208 1.00 98.19 379 PRO A C 1
ATOM 2796 O O . PRO A 1 379 ? 16.069 -8.527 -0.328 1.00 98.19 379 PRO A O 1
ATOM 2799 N N . LEU A 1 380 ? 14.172 -7.836 0.669 1.00 97.81 380 LEU A N 1
ATOM 2800 C CA . LEU A 1 380 ? 14.770 -6.908 1.610 1.00 97.81 380 LEU A CA 1
ATOM 2801 C C . LEU A 1 380 ? 14.273 -7.190 3.029 1.00 97.81 380 LEU A C 1
ATOM 2803 O O . LEU A 1 380 ? 13.095 -7.033 3.329 1.00 97.81 380 LEU A O 1
ATOM 2807 N N . GLU A 1 381 ? 15.170 -7.582 3.925 1.00 98.38 381 GLU A N 1
ATOM 2808 C CA . GLU A 1 381 ? 14.831 -7.826 5.323 1.00 98.38 381 GLU A CA 1
ATOM 2809 C C . GLU A 1 381 ? 14.843 -6.519 6.122 1.00 98.38 381 GLU A C 1
ATOM 2811 O O . GLU A 1 381 ? 15.889 -5.898 6.290 1.00 98.38 381 GLU A O 1
ATOM 2816 N N . VAL A 1 382 ? 13.701 -6.119 6.673 1.00 98.00 382 VAL A N 1
ATOM 2817 C CA . VAL A 1 382 ? 13.629 -5.069 7.695 1.00 98.00 382 VAL A CA 1
ATOM 2818 C C . VAL A 1 382 ? 13.780 -5.731 9.060 1.00 98.00 382 VAL A C 1
ATOM 2820 O O . VAL A 1 382 ? 12.928 -6.520 9.474 1.00 98.00 382 VAL A O 1
ATOM 2823 N N . ARG A 1 383 ? 14.868 -5.415 9.766 1.00 97.75 383 ARG A N 1
ATOM 2824 C CA . ARG A 1 383 ? 15.228 -6.027 11.050 1.00 97.75 383 ARG A CA 1
ATOM 2825 C C . ARG A 1 383 ? 15.292 -4.982 12.156 1.00 97.75 383 ARG A C 1
ATOM 2827 O O . ARG A 1 383 ? 15.972 -3.974 12.001 1.00 97.75 383 ARG A O 1
ATOM 2834 N N . MET A 1 384 ? 14.650 -5.256 13.290 1.00 96.62 384 MET A N 1
ATOM 2835 C CA . MET A 1 384 ? 14.783 -4.436 14.497 1.00 96.62 384 MET A CA 1
ATOM 2836 C C . MET A 1 384 ? 16.205 -4.528 15.054 1.00 96.62 384 MET A C 1
ATOM 2838 O O . MET A 1 384 ? 16.736 -5.625 15.233 1.00 96.62 384 MET A O 1
ATOM 2842 N N . LEU A 1 385 ? 16.822 -3.383 15.340 1.00 92.38 385 LEU A N 1
ATOM 2843 C CA . LEU A 1 385 ? 18.068 -3.339 16.093 1.00 92.38 385 LEU A CA 1
ATOM 2844 C C . LEU A 1 385 ? 17.793 -3.792 17.527 1.00 92.38 385 LEU A C 1
ATOM 2846 O O . LEU A 1 385 ? 16.969 -3.202 18.223 1.00 92.38 385 LEU A O 1
ATOM 2850 N N . GLU A 1 386 ? 18.491 -4.833 17.977 1.00 87.38 386 GLU A N 1
ATOM 2851 C CA . GLU A 1 386 ? 18.490 -5.185 19.394 1.00 87.38 386 GLU A CA 1
ATOM 2852 C C . GLU A 1 386 ? 19.039 -3.993 20.182 1.00 87.38 386 GLU A C 1
ATOM 2854 O O . GLU A 1 386 ? 20.112 -3.463 19.866 1.00 87.38 386 GLU A O 1
ATOM 2859 N N . ALA A 1 387 ? 18.290 -3.544 21.192 1.00 77.06 387 ALA A N 1
ATOM 2860 C CA . ALA A 1 387 ? 18.791 -2.544 22.118 1.00 77.06 387 ALA A CA 1
ATOM 2861 C C . ALA A 1 387 ? 20.075 -3.105 22.740 1.00 77.06 387 ALA A C 1
ATOM 2863 O O . ALA A 1 387 ? 20.039 -4.135 23.414 1.00 77.06 387 ALA A O 1
ATOM 2864 N N . LYS A 1 388 ? 21.221 -2.465 22.474 1.00 71.25 388 LYS A N 1
ATOM 2865 C CA . LYS A 1 388 ? 22.457 -2.794 23.188 1.00 71.25 388 LYS A CA 1
ATOM 2866 C C . LYS A 1 388 ? 22.195 -2.520 24.668 1.00 71.25 388 LYS A C 1
ATOM 2868 O O . LYS A 1 388 ? 21.983 -1.363 25.026 1.00 71.25 388 LYS A O 1
ATOM 2873 N N . ALA A 1 389 ? 22.128 -3.598 25.449 1.00 56.03 389 ALA A N 1
ATOM 2874 C CA . ALA A 1 389 ? 21.917 -3.579 26.892 1.00 56.03 389 ALA A CA 1
ATOM 2875 C C . ALA A 1 389 ? 23.019 -2.813 27.631 1.00 56.03 389 ALA A C 1
ATOM 2877 O O . ALA A 1 389 ? 24.183 -2.845 27.154 1.00 56.03 389 ALA A O 1
#

Foldseek 3Di:
DDDPPVVVVVCPPPVCCVVCDPVNVVVVVVVVVVVCVVVVVDPPDQDPVNVVVVVVVVPPPPDQAFDKDKDAQAADPDAQAFAAWAAEEEALEETAATAGGAEEAEEDDLDDDPDPPPDDPVCPVVVSVVVVCVVDPVPDDDCVVRHHHYWHYWAYYYYHQAYTWYTWYTWYMYIYTDHCVVCVVLPDKDKDWDHWAYWAAFDDPQFKIGWIQKIWIFIAGPVGDTPDIDITGTIGIIGGDGDDDPQAAFDDPVQVVLPKAWPDKKWAQDWDDDPNDIDGHRIHDQEDEDQDPFDKDKTKIKIKIWRRRHDAFYKHKKWWWKAAPVRDTGGTDIDIAHRHDPDNTRMDMDIDIDIGTDRDFAWMWTFIDTVPDTRDIRIHTYDYDDDPD

pLDDT: mean 81.7, std 15.56, range [39.78, 98.5]

Secondary structure (DSSP, 8-state):
----HHHHHHHT-TTTTTTS-HHHHHHHHHHHHHHHHHTTT---PPPHHHHHHHHHHHT-----SSEEEEEE---BSSTTPPPPPPPEESTT-BPPPPPPPPPEEEES--SS----TTS-GGGHHHHHHHHHHHHS-TT---GGGSPPPBPPPPPPEESTT-BPPBPPPPPPEEEEEE-GGGGGGG-SEEEE-PPPPPP----STTBPPPPPPPEEEEEEETTS-EEEEEEEPPPPPPB----PPTTEE---HHHHHTT-EEEEEEEESEEEEETTEEEEES----EEEESSSSEEEEEEEEEEEE-TTPPTT-EEEEEEEEE-TTS-EEEEEEEEEE--S--S--EEEEEEEEEEEE-S-EEEEEEEEETTEEEEEEEEEEEEPP---

Sequence (389 aa):
MLLCLEHAWEVDQPNRVTDFPPKLLKEWKQSQLDDFDGLGHQGWALTPDMVDEALRSSSTTMNFNNSTVSLGGAGGNAPGAGGGGGGAIGQNARGGIGGPGGGVRYEGIPFPEKRDPETSESNSRQCVHDLVKSAFPADYRLPSDLAPGAGGGGGGAVGPDAVGGNGGGGGEQVLAMIDLSEFHSDGPVYMEVPVGKGGVSNTFPWEHGRDGENSSIKVIAADGRILRTITAAGGTGARANFEFPEGSREVSVDDIKNGLTVPVLITAEFVQEKNGLLYVLGGNWSIWAAPQLPVAVQSALTCVVSFGQAIPNCILMFFIVVEDPSGQEVIRMPFAATNEYMRPVANVMRGFELQFHADVAGVWNVRVLSGRFELARLPLEVRMLEAKA

Solvent-accessible surface area (backbone atoms only — not comparable to full-atom values): 20882 Å² total; per-residue (Å²): 118,90,62,57,73,68,59,45,53,58,54,66,32,85,92,34,46,82,81,56,38,72,67,57,56,50,51,54,35,49,51,55,49,53,54,34,54,73,52,72,72,46,75,88,74,73,48,73,68,53,50,50,48,50,52,57,63,69,56,58,79,78,81,61,75,81,38,76,46,77,42,54,4,28,26,45,98,46,61,29,34,29,4,48,32,4,52,35,45,49,60,81,30,36,59,23,53,58,25,53,48,25,52,80,45,79,44,66,83,85,66,84,86,77,77,67,93,84,72,62,84,84,49,60,68,58,53,52,56,55,48,54,55,68,77,38,61,93,84,61,77,54,68,83,76,57,42,19,12,7,12,22,44,15,26,52,26,74,36,69,51,19,32,6,4,24,13,2,25,13,0,21,22,30,45,33,54,52,62,60,76,82,42,61,90,62,53,64,67,51,75,48,68,57,75,25,53,52,36,44,54,34,87,40,70,35,21,32,19,37,54,15,34,52,14,36,42,35,37,27,32,78,89,69,50,76,78,46,76,49,72,13,46,27,8,41,31,6,44,51,46,79,66,80,58,89,86,46,42,58,62,52,72,64,37,45,75,34,46,38,43,36,88,40,66,38,42,21,73,38,67,45,81,57,95,94,40,79,49,73,41,72,60,64,65,52,68,45,81,31,84,55,73,68,35,80,46,78,40,25,34,41,41,32,40,34,37,50,72,40,71,67,73,40,38,37,41,34,30,46,32,34,23,44,70,88,66,48,76,42,32,53,40,77,48,78,45,68,36,84,58,97,50,96,73,44,68,46,76,45,74,42,82,45,53,50,78,44,66,66,72,40,54,26,39,41,34,37,33,26,77,94,41,78,54,39,77,36,69,35,30,35,40,72,54,77,79,83,124